Protein AF-0000000083550606 (afdb_homodimer)

Foldseek 3Di:
DDPPPPPPPPPPPDDDDQDKDKDKWWKKKWFKKAKPLDDDPQHRMDIWIKTKIKIKIWGADPVGKIKMKIKMWMATPPSDPSRPDIFIFWMKIWIDDDQKIKIKFLAAAAVNPAPCQQVQFFFRVRDDLLHAPAAADGRDRHYPVPWPKMKMKMWGDDDQKIKIKMKMDRHDPDPCPDDFQFAIKIKIKIWGDDPFKIKMWMKMACGVRNHFFIKIKIKMKGDPDPFKIKMKIKMQGTWDDDSRPDDTFRFFIKIKIKMWGDDDQKIKIKMKMAGDGPFFPARIKMKIKMWGHPDQQKIWIKMWIWAGATNVVRGHTMIMIITIMMGID/DDPPPPPPPPPVPVDDAQDKDKDKWWKKKKFKKAKPLDDDPQHRMDIWIKTKIKIKIWGADPVGKIKMKIKMWMATDDSDPRRPDIFIFWMKIWIDDDQKIKIKFLAAAAVNPAPCQQVQFFFRVRDDLLHAPAAAHGRDRHYPVVWPKMKMKMWGDDDQKIKIKMKMDRHDPDCCPDPFQFAIKIKIKIWGDDPFKIKMKMKMACGVRNHFFIKIKIKMKGDPDPFKIKMKIKMQGTWDDDSNPDDTFRFFIKIKIKMWGDDDQKIKIKMKMAGDGPFFPARIKMKIKMWGHPDQQKIWIKMWIWAGATNVVRGHTMIMIITIMMGID

Nearest PDB structures (foldseek):
  1bh3-assembly1_A  TM=9.521E-01  e=1.250E-30  Pseudogemmobacter blasticus
  2prn-assembly1_A  TM=9.517E-01  e=1.887E-30  Pseudogemmobacter blasticus
  7prn-assembly1_A  TM=9.504E-01  e=2.441E-30  Pseudogemmobacter blasticus
  6prn-assembly1_A  TM=9.509E-01  e=5.282E-30  Pseudogemmobacter blasticus
  8prn-assembly1_A  TM=9.442E-01  e=2.849E-30  Pseudogemmobacter blasticus

Secondary structure (DSSP, 8-state):
---------------SS---EEEEEEEEEEEEEEETT--TTS-SEEEEEEEEEEEEEEEE-TTS-EEEEEEEEEEE--SSGGGGS-EEPPPEEEEEETTEEEEEES---TGGG-SSTTTT-BTTTTB-TTS--S------SS--TT-B-EEEEEEEEETTEEEEEEEEESBSSBS--SS-----EEEEEEEEEETTEEEEEEEEESGGG-TT--EEEEEEEEEEETTEEEEEEEEE--EE--TTSS--EE--EEEEEEEEEEETTEEEEEEEEEE--TT-S-SEEEEEEEEEEEETTEEEEEEEEE---BTTTTBPPPEEEEEEEEEE-/--------------SSS---EEEEEEEEEEEEEEETT--TTB-SEEEEEEEEEEEEEEEE-TTS-EEEEEEEEEEEE-SSTTTTS-EEPPPEEEEEETTEEEEEES---TGGG-SSTTTT-BTTTTB-TTS--S------SS--TT-B-EEEEEEEEETTEEEEEEEEESBSS-S--SSS----EEEEEEEEEETTEEEEEEEEESGGG-TT--EEEEEEEEEEETTEEEEEEEEE--EE--TTSS--EE--EEEEEEEEEEETTEEEEEEEEEE--TT-S-SEEEEEEEEEEEETTEEEEEEEEE---BTTTTBPPPEEEEEEEEEE-

Solvent-accessible surface area (backbone atoms only — not comparable to full-atom values): 31546 Å² total; per-residue (Å²): 133,85,79,75,79,75,82,70,80,51,57,49,45,69,75,90,63,49,62,37,40,72,47,74,34,40,38,39,32,40,34,44,34,36,34,65,65,48,56,87,91,45,70,39,58,48,70,40,41,37,42,38,39,37,43,37,38,38,22,30,26,75,86,59,42,34,40,36,38,36,40,34,40,28,33,39,42,51,103,47,84,65,45,74,53,73,28,34,9,38,43,25,35,36,42,34,52,91,49,37,38,39,30,37,35,44,25,60,26,18,50,74,63,43,91,58,67,62,69,55,39,35,36,71,81,57,47,45,91,60,38,81,83,51,63,56,65,52,53,54,60,35,52,51,65,89,37,44,54,37,23,41,20,38,38,40,45,56,94,46,33,36,44,28,35,19,41,35,35,59,41,55,43,43,76,64,56,82,84,46,73,66,34,59,25,40,23,32,22,41,37,41,47,57,91,52,38,36,41,38,39,29,33,32,40,16,24,64,16,30,79,78,12,38,37,39,38,40,34,39,35,41,44,81,46,97,42,32,36,36,35,43,38,38,34,44,41,18,37,52,51,52,72,77,62,70,66,64,41,64,57,28,44,37,42,27,44,28,38,37,41,46,57,94,51,39,33,41,35,39,32,40,24,38,36,65,26,82,48,41,65,36,43,57,30,39,36,43,20,40,37,38,55,72,54,89,56,28,32,41,24,29,24,42,32,41,40,36,32,24,53,88,76,66,38,65,58,24,43,40,36,31,40,28,36,40,36,48,87,137,86,80,75,80,76,60,63,17,49,68,72,68,64,73,89,70,59,64,75,43,78,48,71,36,39,38,38,30,41,34,44,34,36,34,65,66,49,56,87,60,37,51,40,51,44,69,36,38,38,42,39,40,37,43,37,39,39,36,40,44,96,86,58,41,33,39,35,37,35,40,34,42,30,23,40,34,56,96,48,86,66,34,13,37,40,28,51,22,58,50,26,36,36,41,35,48,92,48,36,38,40,29,37,34,44,25,59,26,17,50,75,62,43,90,58,69,60,69,55,40,34,36,72,79,56,46,46,91,62,40,82,83,48,61,56,66,52,54,54,61,33,66,65,75,88,48,52,57,37,25,40,21,38,38,38,45,58,96,47,34,34,45,30,34,20,40,35,36,60,39,74,82,47,92,68,52,81,87,42,80,67,34,58,24,39,24,32,21,40,36,38,47,57,92,53,38,37,40,37,38,28,33,32,39,16,25,64,16,32,78,79,11,37,36,42,38,41,35,39,36,41,44,81,45,97,44,32,37,37,35,43,38,37,33,45,40,19,38,50,50,53,75,74,63,72,66,64,41,66,57,28,42,37,44,26,44,27,36,39,40,46,57,94,50,38,35,41,35,38,31,42,23,38,37,67,26,80,49,40,66,36,45,58,31,40,36,42,21,40,36,38,55,47,39,33,56,28,32,42,23,30,23,43,33,40,39,34,32,26,54,88,77,68,37,67,58,26,44,40,36,31,41,29,37,40,36,35,62

Structure (mmCIF, N/CA/C/O backbone):
data_AF-0000000083550606-model_v1
#
loop_
_entity.id
_entity.type
_entity.pdbx_description
1 polymer Porin
#
loop_
_atom_site.group_PDB
_atom_site.id
_atom_site.type_symbol
_atom_site.label_atom_id
_atom_site.label_alt_id
_atom_site.label_comp_id
_atom_site.label_asym_id
_atom_site.label_entity_id
_atom_site.label_seq_id
_atom_site.pdbx_PDB_ins_code
_atom_site.Cartn_x
_atom_site.Cartn_y
_atom_site.Cartn_z
_atom_site.occupancy
_atom_site.B_iso_or_equiv
_atom_site.auth_seq_id
_atom_site.auth_comp_id
_atom_site.auth_asym_id
_atom_site.auth_atom_id
_atom_site.pdbx_PDB_model_num
ATOM 1 N N . MET A 1 1 ? 44.938 -8.547 -2.27 1 20.28 1 MET A N 1
ATOM 2 C CA . MET A 1 1 ? 44.094 -9.227 -1.308 1 20.28 1 MET A CA 1
ATOM 3 C C . MET A 1 1 ? 42.688 -8.641 -1.33 1 20.28 1 MET A C 1
ATOM 5 O O . MET A 1 1 ? 42.5 -7.434 -1.164 1 20.28 1 MET A O 1
ATOM 9 N N . LYS A 1 2 ? 41.781 -9.242 -2.125 1 25.69 2 LYS A N 1
ATOM 10 C CA . LYS A 1 2 ? 40.531 -8.672 -2.654 1 25.69 2 LYS A CA 1
ATOM 11 C C . LYS A 1 2 ? 39.5 -8.453 -1.547 1 25.69 2 LYS A C 1
ATOM 13 O O . LYS A 1 2 ? 39.125 -9.398 -0.86 1 25.69 2 LYS A O 1
ATOM 18 N N . LYS A 1 3 ? 39.406 -7.199 -1.021 1 25.28 3 LYS A N 1
ATOM 19 C CA . LYS A 1 3 ? 38.531 -6.723 0.05 1 25.28 3 LYS A CA 1
ATOM 20 C C . LYS A 1 3 ? 37.062 -6.926 -0.304 1 25.28 3 LYS A C 1
ATOM 22 O O . LYS A 1 3 ? 36.562 -6.312 -1.244 1 25.28 3 LYS A O 1
ATOM 27 N N . VAL A 1 4 ? 36.594 -8.148 -0.254 1 24.84 4 VAL A N 1
ATOM 28 C CA . VAL A 1 4 ? 35.188 -8.508 -0.469 1 24.84 4 VAL A CA 1
ATOM 29 C C . VAL A 1 4 ? 34.312 -7.699 0.474 1 24.84 4 VAL A C 1
ATOM 31 O O . VAL A 1 4 ? 34.438 -7.793 1.696 1 24.84 4 VAL A O 1
ATOM 34 N N . LEU A 1 5 ? 33.906 -6.523 0.066 1 27.53 5 LEU A N 1
ATOM 35 C CA . LEU A 1 5 ? 33.031 -5.648 0.813 1 27.53 5 LEU A CA 1
ATOM 36 C C . LEU A 1 5 ? 31.656 -6.301 1.013 1 27.53 5 LEU A C 1
ATOM 38 O O . LEU A 1 5 ? 30.953 -6.602 0.042 1 27.53 5 LEU A O 1
ATOM 42 N N . PHE A 1 6 ? 31.516 -7.297 1.92 1 25.42 6 PHE A N 1
ATOM 43 C CA . PHE A 1 6 ? 30.25 -7.891 2.328 1 25.42 6 PHE A CA 1
ATOM 44 C C . PHE A 1 6 ? 29.297 -6.828 2.871 1 25.42 6 PHE A C 1
ATOM 46 O O . PHE A 1 6 ? 29.625 -6.141 3.844 1 25.42 6 PHE A O 1
ATOM 53 N N . ALA A 1 7 ? 28.516 -6.207 2.088 1 29.28 7 ALA A N 1
ATOM 54 C CA . ALA A 1 7 ? 27.453 -5.297 2.488 1 29.28 7 ALA A CA 1
ATOM 55 C C . ALA A 1 7 ? 26.438 -6 3.389 1 29.28 7 ALA A C 1
ATOM 57 O O . ALA A 1 7 ? 25.625 -6.801 2.916 1 29.28 7 ALA A O 1
ATOM 58 N N . THR A 1 8 ? 26.781 -6.57 4.523 1 26.19 8 THR A N 1
ATOM 59 C CA . THR A 1 8 ? 25.859 -7.184 5.477 1 26.19 8 THR A CA 1
ATOM 60 C C . THR A 1 8 ? 24.781 -6.191 5.906 1 26.19 8 THR A C 1
ATOM 62 O O . THR A 1 8 ? 25.094 -5.07 6.312 1 26.19 8 THR A O 1
ATOM 65 N N . THR A 1 9 ? 23.703 -6.141 5.324 1 32.44 9 THR A N 1
ATOM 66 C CA . THR A 1 9 ? 22.516 -5.453 5.789 1 32.44 9 THR A CA 1
ATOM 67 C C . THR A 1 9 ? 22.266 -5.723 7.273 1 32.44 9 THR A C 1
ATOM 69 O O . THR A 1 9 ? 22.062 -6.871 7.676 1 32.44 9 THR A O 1
ATOM 72 N N . ALA A 1 10 ? 23 -5.102 8.102 1 28.45 10 ALA A N 1
ATOM 73 C CA . ALA A 1 10 ? 22.891 -5.223 9.555 1 28.45 10 ALA A CA 1
ATOM 74 C C . ALA A 1 10 ? 21.453 -4.957 10.016 1 28.45 10 ALA A C 1
ATOM 76 O O . ALA A 1 10 ? 20.891 -3.893 9.742 1 28.45 10 ALA A O 1
ATOM 77 N N . LEU A 1 11 ? 20.578 -5.969 10.07 1 31.44 11 LEU A N 1
ATOM 78 C CA . LEU A 1 11 ? 19.375 -6 10.883 1 31.44 11 LEU A CA 1
ATOM 79 C C . LEU A 1 11 ? 19.656 -5.477 12.289 1 31.44 11 LEU A C 1
ATOM 81 O O . LEU A 1 11 ? 20.422 -6.074 13.031 1 31.44 11 LEU A O 1
ATOM 85 N N . VAL A 1 12 ? 19.859 -4.297 12.438 1 29.62 12 VAL A N 1
ATOM 86 C CA . VAL A 1 12 ? 19.969 -3.842 13.82 1 29.62 12 VAL A CA 1
ATOM 87 C C . VAL A 1 12 ? 18.766 -4.312 14.625 1 29.62 12 VAL A C 1
ATOM 89 O O . VAL A 1 12 ? 17.625 -3.951 14.312 1 29.62 12 VAL A O 1
ATOM 92 N N . PHE A 1 13 ? 18.828 -5.488 15.227 1 30.38 13 PHE A N 1
ATOM 93 C CA . PHE A 1 13 ? 17.969 -5.977 16.312 1 30.38 13 PHE A CA 1
ATOM 94 C C . PHE A 1 13 ? 17.891 -4.957 17.438 1 30.38 13 PHE A C 1
ATOM 96 O O . PHE A 1 13 ? 18.812 -4.859 18.25 1 30.38 13 PHE A O 1
ATOM 103 N N . SER A 1 14 ? 17.703 -3.748 17.328 1 31.59 14 SER A N 1
ATOM 104 C CA . SER A 1 14 ? 17.594 -3.029 18.594 1 31.59 14 SER A CA 1
ATOM 105 C C . SER A 1 14 ? 16.703 -3.771 19.578 1 31.59 14 SER A C 1
ATOM 107 O O . SER A 1 14 ? 15.836 -4.551 19.172 1 31.59 14 SER A O 1
ATOM 109 N N . ALA A 1 15 ? 17.031 -3.799 20.969 1 30.81 15 ALA A N 1
ATOM 110 C CA . ALA A 1 15 ? 16.453 -4.395 22.156 1 30.81 15 ALA A CA 1
ATOM 111 C C . ALA A 1 15 ? 14.922 -4.445 22.062 1 30.81 15 ALA A C 1
ATOM 113 O O . ALA A 1 15 ? 14.344 -3.904 21.125 1 30.81 15 ALA A O 1
ATOM 114 N N . GLY A 1 16 ? 14.195 -4.535 23.344 1 33.66 16 GLY A N 1
ATOM 115 C CA . GLY A 1 16 ? 12.914 -4.855 23.953 1 33.66 16 GLY A CA 1
ATOM 116 C C . GLY A 1 16 ? 11.734 -4.242 23.219 1 33.66 16 GLY A C 1
ATOM 117 O O . GLY A 1 16 ? 10.586 -4.547 23.531 1 33.66 16 GLY A O 1
ATOM 118 N N . PHE A 1 17 ? 11.797 -2.943 22.938 1 38.91 17 PHE A N 1
ATOM 119 C CA . PHE A 1 17 ? 10.539 -2.318 22.531 1 38.91 17 PHE A CA 1
ATOM 120 C C . PHE A 1 17 ? 10.133 -2.758 21.141 1 38.91 17 PHE A C 1
ATOM 122 O O . PHE A 1 17 ? 10.984 -3.115 20.328 1 38.91 17 PHE A O 1
ATOM 129 N N . ALA A 1 18 ? 8.914 -3.312 20.906 1 46.94 18 ALA A N 1
ATOM 130 C CA . ALA A 1 18 ? 8.117 -3.639 19.719 1 46.94 18 ALA A CA 1
ATOM 131 C C . ALA A 1 18 ? 8.469 -2.721 18.547 1 46.94 18 ALA A C 1
ATOM 133 O O . ALA A 1 18 ? 7.992 -1.586 18.484 1 46.94 18 ALA A O 1
ATOM 134 N N . ALA A 1 19 ? 9.781 -2.625 18.172 1 54.31 19 ALA A N 1
ATOM 135 C CA . ALA A 1 19 ? 10.234 -1.615 17.219 1 54.31 19 ALA A CA 1
ATOM 136 C C . ALA A 1 19 ? 9.656 -1.869 15.836 1 54.31 19 ALA A C 1
ATOM 138 O O . ALA A 1 19 ? 9.578 -3.016 15.383 1 54.31 19 ALA A O 1
ATOM 139 N N . ALA A 1 20 ? 8.859 -1.013 15.211 1 68 20 ALA A N 1
ATOM 140 C CA . ALA A 1 20 ? 8.453 -0.933 13.812 1 68 20 ALA A CA 1
ATOM 141 C C . ALA A 1 20 ? 9.633 -1.178 12.883 1 68 20 ALA A C 1
ATOM 143 O O . ALA A 1 20 ? 10.734 -0.677 13.125 1 68 20 ALA A O 1
ATOM 144 N N . GLU A 1 21 ? 9.562 -2.285 12.117 1 85.38 21 GLU A N 1
ATOM 145 C CA . GLU A 1 21 ? 10.625 -2.668 11.195 1 85.38 21 GLU A CA 1
ATOM 146 C C . GLU A 1 21 ? 10.156 -2.562 9.742 1 85.38 21 GLU A C 1
ATOM 148 O O . GLU A 1 21 ? 9 -2.852 9.438 1 85.38 21 GLU A O 1
ATOM 153 N N . VAL A 1 22 ? 11.031 -1.993 8.953 1 93 22 VAL A N 1
ATOM 154 C CA . VAL A 1 22 ? 10.859 -2.043 7.508 1 93 22 VAL A CA 1
ATOM 155 C C . VAL A 1 22 ? 11.914 -2.951 6.891 1 93 22 VAL A C 1
ATOM 157 O O . VAL A 1 22 ? 13.102 -2.83 7.203 1 93 22 VAL A O 1
ATOM 160 N N . SER A 1 23 ? 11.492 -3.887 6.102 1 94.69 23 SER A N 1
ATOM 161 C CA . SER A 1 23 ? 12.406 -4.777 5.402 1 94.69 23 SER A CA 1
ATOM 162 C C . SER A 1 23 ? 12.18 -4.738 3.895 1 94.69 23 SER A C 1
ATOM 164 O O . SER A 1 23 ? 11.062 -4.492 3.438 1 94.69 23 SER A O 1
ATOM 166 N N . ILE A 1 24 ? 13.258 -4.902 3.158 1 95.25 24 ILE A N 1
ATOM 167 C CA . ILE A 1 24 ? 13.203 -5.02 1.706 1 95.25 24 ILE A CA 1
ATOM 168 C C . ILE A 1 24 ? 13.664 -6.41 1.279 1 95.25 24 ILE A C 1
ATOM 170 O O . ILE A 1 24 ? 14.719 -6.879 1.717 1 95.25 24 ILE A O 1
ATOM 174 N N . SER A 1 25 ? 12.891 -7.074 0.575 1 97.25 25 SER A N 1
ATOM 175 C CA . SER A 1 25 ? 13.219 -8.398 0.046 1 97.25 25 SER A CA 1
ATOM 176 C C . SER A 1 25 ? 12.758 -8.539 -1.401 1 97.25 25 SER A C 1
ATOM 178 O O . SER A 1 25 ? 12.156 -7.625 -1.961 1 97.25 25 SER A O 1
ATOM 180 N N . GLY A 1 26 ? 13.18 -9.68 -2.082 1 98.06 26 GLY A N 1
ATOM 181 C CA . GLY A 1 26 ? 12.758 -9.93 -3.449 1 98.06 26 GLY A CA 1
ATOM 182 C C . GLY A 1 26 ? 13.633 -10.938 -4.172 1 98.06 26 GLY A C 1
ATOM 183 O O . GLY A 1 26 ? 14.234 -11.812 -3.541 1 98.06 26 GLY A O 1
ATOM 184 N N . TYR A 1 27 ? 13.461 -10.859 -5.469 1 98.31 27 TYR A N 1
ATOM 185 C CA . TYR A 1 27 ? 14.297 -11.711 -6.309 1 98.31 27 TYR A CA 1
ATOM 186 C C . TYR A 1 27 ? 14.531 -11.062 -7.668 1 98.31 27 TYR A C 1
ATOM 188 O O . TYR A 1 27 ? 13.805 -10.156 -8.07 1 98.31 27 TYR A O 1
ATOM 196 N N . GLY A 1 28 ? 15.578 -11.477 -8.242 1 97.94 28 GLY A N 1
ATOM 197 C CA . GLY A 1 28 ? 15.852 -11.219 -9.648 1 97.94 28 GLY A CA 1
ATOM 198 C C . GLY A 1 28 ? 15.953 -12.484 -10.484 1 97.94 28 GLY A C 1
ATOM 199 O O . GLY A 1 28 ? 16.375 -13.531 -9.984 1 97.94 28 GLY A O 1
ATOM 200 N N . ARG A 1 29 ? 15.484 -12.398 -11.68 1 98.06 29 ARG A N 1
ATOM 201 C CA . ARG A 1 29 ? 15.727 -13.461 -12.648 1 98.06 29 ARG A CA 1
ATOM 202 C C . ARG A 1 29 ? 15.969 -12.891 -14.039 1 98.06 29 ARG A C 1
ATOM 204 O O . ARG A 1 29 ? 15.359 -11.891 -14.422 1 98.06 29 ARG A O 1
ATOM 211 N N . PHE A 1 30 ? 16.875 -13.438 -14.734 1 97.31 30 PHE A N 1
ATOM 212 C CA . PHE A 1 30 ? 17.109 -13.078 -16.141 1 97.31 30 PHE A CA 1
ATOM 213 C C . PHE A 1 30 ? 17.672 -14.258 -16.906 1 97.31 30 PHE A C 1
ATOM 215 O O . PHE A 1 30 ? 18.25 -15.18 -16.312 1 97.31 30 PHE A O 1
ATOM 222 N N . GLY A 1 31 ? 17.453 -14.281 -18.172 1 97.56 31 GLY A N 1
ATOM 223 C CA . GLY A 1 31 ? 17.906 -15.336 -19.062 1 97.56 31 GLY A CA 1
ATOM 224 C C . GLY A 1 31 ? 17.281 -15.258 -20.453 1 97.56 31 GLY A C 1
ATOM 225 O O . GLY A 1 31 ? 16.844 -14.188 -20.875 1 97.56 31 GLY A O 1
ATOM 226 N N . ALA A 1 32 ? 17.422 -16.375 -21.125 1 97 32 ALA A N 1
ATOM 227 C CA . ALA A 1 32 ? 16.859 -16.469 -22.484 1 97 32 ALA A CA 1
ATOM 228 C C . ALA A 1 32 ? 15.594 -17.297 -22.484 1 97 32 ALA A C 1
ATOM 230 O O . ALA A 1 32 ? 15.5 -18.312 -21.797 1 97 32 ALA A O 1
ATOM 231 N N . SER A 1 33 ? 14.656 -16.797 -23.312 1 95.81 33 SER A N 1
ATOM 232 C CA . SER A 1 33 ? 13.422 -17.547 -23.531 1 95.81 33 SER A CA 1
ATOM 233 C C . SER A 1 33 ? 13.164 -17.75 -25.016 1 95.81 33 SER A C 1
ATOM 235 O O . SER A 1 33 ? 13.617 -16.969 -25.859 1 95.81 33 SER A O 1
ATOM 237 N N . TYR A 1 34 ? 12.57 -18.844 -25.281 1 96.56 34 TYR A N 1
ATOM 238 C CA . TYR A 1 34 ? 12.18 -19.234 -26.641 1 96.56 34 TYR A CA 1
ATOM 239 C C . TYR A 1 34 ? 10.734 -19.719 -26.672 1 96.56 34 TYR A C 1
ATOM 241 O O . TYR A 1 34 ? 10.305 -20.469 -25.797 1 96.56 34 TYR A O 1
ATOM 249 N N . ASP A 1 35 ? 9.953 -19.234 -27.609 1 95.94 35 ASP A N 1
ATOM 250 C CA . ASP A 1 35 ? 8.57 -19.656 -27.844 1 95.94 35 ASP A CA 1
ATOM 251 C C . ASP A 1 35 ? 8.312 -19.875 -29.328 1 95.94 35 ASP A C 1
ATOM 253 O O . ASP A 1 35 ? 8.25 -18.906 -30.094 1 95.94 35 ASP A O 1
ATOM 257 N N . SER A 1 36 ? 8.039 -21.109 -29.688 1 95.38 36 SER A N 1
ATOM 258 C CA . SER A 1 36 ? 7.906 -21.453 -31.109 1 95.38 36 SER A CA 1
ATOM 259 C C . SER A 1 36 ? 6.605 -20.906 -31.688 1 95.38 36 SER A C 1
ATOM 261 O O . SER A 1 36 ? 6.43 -20.875 -32.906 1 95.38 36 SER A O 1
ATOM 263 N N . SER A 1 37 ? 5.66 -20.594 -30.812 1 91.56 37 SER A N 1
ATOM 264 C CA . SER A 1 37 ? 4.34 -20.188 -31.297 1 91.56 37 SER A CA 1
ATOM 265 C C . SER A 1 37 ? 4.352 -18.75 -31.797 1 91.56 37 SER A C 1
ATOM 267 O O . SER A 1 37 ? 3.408 -18.312 -32.469 1 91.56 37 SER A O 1
ATOM 269 N N . LYS A 1 38 ? 5.336 -18.016 -31.328 1 86.25 38 LYS A N 1
ATOM 270 C CA . LYS A 1 38 ? 5.438 -16.656 -31.828 1 86.25 38 LYS A CA 1
ATOM 271 C C . LYS A 1 38 ? 5.641 -16.641 -33.344 1 86.25 38 LYS A C 1
ATOM 273 O O . LYS A 1 38 ? 6.352 -17.484 -33.875 1 86.25 38 LYS A O 1
ATOM 278 N N . SER A 1 39 ? 4.863 -15.758 -34 1 81.06 39 SER A N 1
ATOM 279 C CA . SER A 1 39 ? 4.852 -15.758 -35.469 1 81.06 39 SER A CA 1
ATOM 280 C C . SER A 1 39 ? 4.996 -14.352 -36 1 81.06 39 SER A C 1
ATOM 282 O O . SER A 1 39 ? 4.98 -13.375 -35.25 1 81.06 39 SER A O 1
ATOM 284 N N . GLY A 1 40 ? 5.105 -14.43 -37.281 1 79.06 40 GLY A N 1
ATOM 285 C CA . GLY A 1 40 ? 5.227 -13.164 -38 1 79.06 40 GLY A CA 1
ATOM 286 C C . GLY A 1 40 ? 6.527 -12.438 -37.688 1 79.06 40 GLY A C 1
ATOM 287 O O . GLY A 1 40 ? 7.609 -13.023 -37.812 1 79.06 40 GLY A O 1
ATOM 288 N N . ASP A 1 41 ? 6.297 -11.148 -37.281 1 80.06 41 ASP A N 1
ATOM 289 C CA . ASP A 1 41 ? 7.449 -10.281 -37.062 1 80.06 41 ASP A CA 1
ATOM 290 C C . ASP A 1 41 ? 7.922 -10.359 -35.594 1 80.06 41 ASP A C 1
ATOM 292 O O . ASP A 1 41 ? 8.906 -9.719 -35.219 1 80.06 41 ASP A O 1
ATOM 296 N N . ASP A 1 42 ? 7.27 -11.266 -34.875 1 82.94 42 ASP A N 1
ATOM 297 C CA . ASP A 1 42 ? 7.699 -11.391 -33.469 1 82.94 42 ASP A CA 1
ATOM 298 C C . ASP A 1 42 ? 8.883 -12.352 -33.344 1 82.94 42 ASP A C 1
ATOM 300 O O . ASP A 1 42 ? 8.883 -13.422 -33.969 1 82.94 42 ASP A O 1
ATOM 304 N N . SER A 1 43 ? 9.891 -11.914 -32.625 1 88.19 43 SER A N 1
ATOM 305 C CA . SER A 1 43 ? 11.008 -12.812 -32.344 1 88.19 43 SER A CA 1
ATOM 306 C C . SER A 1 43 ? 10.57 -13.977 -31.453 1 88.19 43 SER A C 1
ATOM 308 O O . SER A 1 43 ? 9.812 -13.789 -30.5 1 88.19 43 SER A O 1
ATOM 310 N N . LYS A 1 44 ? 11.023 -15.156 -31.812 1 93.56 44 LYS A N 1
ATOM 311 C CA . LYS A 1 44 ? 10.703 -16.359 -31.031 1 93.56 44 LYS A CA 1
ATOM 312 C C . LYS A 1 44 ? 11.586 -16.453 -29.797 1 93.56 44 LYS A C 1
ATOM 314 O O . LYS A 1 44 ? 11.305 -17.25 -28.891 1 93.56 44 LYS A O 1
ATOM 319 N N . SER A 1 45 ? 12.68 -15.711 -29.812 1 93.75 45 SER A N 1
ATOM 320 C CA . SER A 1 45 ? 13.586 -15.688 -28.672 1 93.75 45 SER A CA 1
ATOM 321 C C . SER A 1 45 ? 13.75 -14.273 -28.109 1 93.75 45 SER A C 1
ATOM 323 O O . SER A 1 45 ? 13.734 -13.305 -28.875 1 93.75 45 SER A O 1
ATOM 325 N N . TRP A 1 46 ? 13.875 -14.156 -26.812 1 91.62 46 TRP A N 1
ATOM 326 C CA . TRP A 1 46 ? 14.102 -12.859 -26.188 1 91.62 46 TRP A CA 1
ATOM 327 C C . TRP A 1 46 ? 14.812 -13.016 -24.844 1 91.62 46 TRP A C 1
ATOM 329 O O . TRP A 1 46 ? 14.93 -14.125 -24.328 1 91.62 46 TRP A O 1
ATOM 339 N N . ILE A 1 47 ? 15.32 -11.914 -24.344 1 92.88 47 ILE A N 1
ATOM 340 C CA . ILE A 1 47 ? 15.852 -11.859 -23 1 92.88 47 ILE A CA 1
ATOM 341 C C . ILE A 1 47 ? 14.711 -11.688 -22 1 92.88 47 ILE A C 1
ATOM 343 O O . ILE A 1 47 ? 13.93 -10.734 -22.094 1 92.88 47 ILE A O 1
ATOM 347 N N . GLU A 1 48 ? 14.609 -12.648 -21.203 1 92.44 48 GLU A N 1
ATOM 348 C CA . GLU A 1 48 ? 13.617 -12.648 -20.125 1 92.44 48 GLU A CA 1
ATOM 349 C C . GLU A 1 48 ? 14.18 -12.031 -18.859 1 92.44 48 GLU A C 1
ATOM 351 O O . GLU A 1 48 ? 15.281 -12.375 -18.422 1 92.44 48 GLU A O 1
ATOM 356 N N . GLN A 1 49 ? 13.445 -11.047 -18.266 1 94.25 49 GLN A N 1
ATOM 357 C CA . GLN A 1 49 ? 13.938 -10.398 -17.062 1 94.25 49 GLN A CA 1
ATOM 358 C C . GLN A 1 49 ? 12.797 -10.055 -16.109 1 94.25 49 GLN A C 1
ATOM 360 O O . GLN A 1 49 ? 11.711 -9.656 -16.562 1 94.25 49 GLN A O 1
ATOM 365 N N . ARG A 1 50 ? 13.055 -10.258 -14.805 1 96.12 50 ARG A N 1
ATOM 366 C CA . ARG A 1 50 ? 12.203 -9.703 -13.758 1 96.12 50 ARG A CA 1
ATOM 367 C C . ARG A 1 50 ? 13.031 -9.32 -12.531 1 96.12 50 ARG A C 1
ATOM 369 O O . ARG A 1 50 ? 13.906 -10.07 -12.102 1 96.12 50 ARG A O 1
ATOM 376 N N . LEU A 1 51 ? 12.812 -8.172 -12.031 1 96.56 51 LEU A N 1
ATOM 377 C CA . LEU A 1 51 ? 13.32 -7.738 -10.727 1 96.56 51 LEU A CA 1
ATOM 378 C C . LEU A 1 51 ? 12.172 -7.281 -9.828 1 96.56 51 LEU A C 1
ATOM 380 O O . LEU A 1 51 ? 11.375 -6.422 -10.227 1 96.56 51 LEU A O 1
ATOM 384 N N . ARG A 1 52 ? 12.086 -7.957 -8.648 1 97.31 52 ARG A N 1
ATOM 385 C CA . ARG A 1 52 ? 11 -7.664 -7.723 1 97.31 52 ARG A CA 1
ATOM 386 C C . ARG A 1 52 ? 11.547 -7.246 -6.359 1 97.31 52 ARG A C 1
ATOM 388 O O . ARG A 1 52 ? 12.398 -7.93 -5.789 1 97.31 52 ARG A O 1
ATOM 395 N N . PHE A 1 53 ? 11.062 -6.102 -5.879 1 97 53 PHE A N 1
ATOM 396 C CA . PHE A 1 53 ? 11.281 -5.684 -4.5 1 97 53 PHE A CA 1
ATOM 397 C C . PHE A 1 53 ? 9.969 -5.652 -3.727 1 97 53 PHE A C 1
ATOM 399 O O . PHE A 1 53 ? 8.969 -5.109 -4.211 1 97 53 PHE A O 1
ATOM 406 N N . ASN A 1 54 ? 9.977 -6.258 -2.592 1 97.62 54 ASN A N 1
ATOM 407 C CA . ASN A 1 54 ? 8.93 -6.055 -1.591 1 97.62 54 ASN A CA 1
ATOM 408 C C . ASN A 1 54 ? 9.43 -5.191 -0.432 1 97.62 54 ASN A C 1
ATOM 410 O O . ASN A 1 54 ? 10.453 -5.492 0.174 1 97.62 54 ASN A O 1
ATOM 414 N N . ILE A 1 55 ? 8.742 -4.117 -0.211 1 96.81 55 ILE A N 1
ATOM 415 C CA . ILE A 1 55 ? 8.953 -3.322 0.993 1 96.81 55 ILE A CA 1
ATOM 416 C C . ILE A 1 55 ? 7.887 -3.654 2.031 1 96.81 55 ILE A C 1
ATOM 418 O O . ILE A 1 55 ? 6.707 -3.357 1.832 1 96.81 55 ILE A O 1
ATOM 422 N N . ASP A 1 56 ? 8.281 -4.262 3.129 1 97.12 56 ASP A N 1
ATOM 423 C CA . ASP A 1 56 ? 7.352 -4.727 4.156 1 97.12 56 ASP A CA 1
ATOM 424 C C . ASP A 1 56 ? 7.547 -3.955 5.461 1 97.12 56 ASP A C 1
ATOM 426 O O . ASP A 1 56 ? 8.672 -3.834 5.953 1 97.12 56 ASP A O 1
ATOM 430 N N . ALA A 1 57 ? 6.457 -3.445 5.934 1 96.62 57 ALA A N 1
ATOM 431 C CA . ALA A 1 57 ? 6.441 -2.832 7.262 1 96.62 57 ALA A CA 1
ATOM 432 C C . ALA A 1 57 ? 5.75 -3.736 8.273 1 96.62 57 ALA A C 1
ATOM 434 O O . ALA A 1 57 ? 4.738 -4.371 7.961 1 96.62 57 ALA A O 1
ATOM 435 N N . LEU A 1 58 ? 6.309 -3.775 9.492 1 95.12 58 LEU A N 1
ATOM 436 C CA . LEU A 1 58 ? 5.762 -4.617 10.547 1 95.12 58 LEU A CA 1
ATOM 437 C C . LEU A 1 58 ? 5.84 -3.914 11.898 1 95.12 58 LEU A C 1
ATOM 439 O O . LEU A 1 58 ? 6.859 -3.303 12.227 1 95.12 58 LEU A O 1
ATOM 443 N N . THR A 1 59 ? 4.77 -3.891 12.555 1 95.44 59 THR A N 1
ATOM 444 C CA . THR A 1 59 ? 4.75 -3.496 13.961 1 95.44 59 THR A CA 1
ATOM 445 C C . THR A 1 59 ? 4.039 -4.547 14.812 1 95.44 59 THR A C 1
ATOM 447 O O . THR A 1 59 ? 3.109 -5.207 14.336 1 95.44 59 THR A O 1
ATOM 450 N N . THR A 1 60 ? 4.461 -4.727 16.031 1 95.5 60 THR A N 1
ATOM 451 C CA . THR A 1 60 ? 3.852 -5.664 16.969 1 95.5 60 THR A CA 1
ATOM 452 C C . THR A 1 60 ? 3.342 -4.934 18.203 1 95.5 60 THR A C 1
ATOM 454 O O . THR A 1 60 ? 4.082 -4.176 18.828 1 95.5 60 THR A O 1
ATOM 457 N N . THR A 1 61 ? 2.078 -5.176 18.516 1 96.75 61 THR A N 1
ATOM 458 C CA . THR A 1 61 ? 1.46 -4.551 19.672 1 96.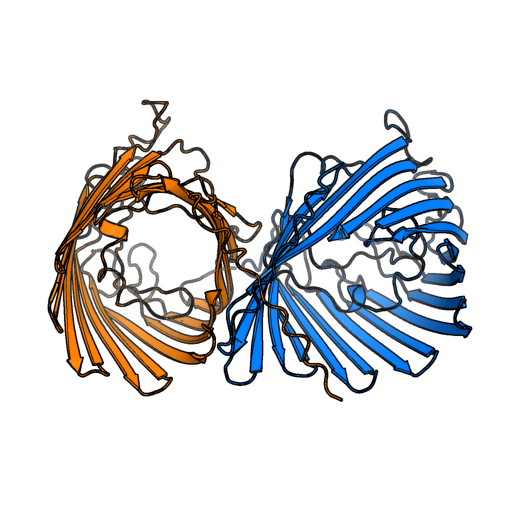75 61 THR A CA 1
ATOM 459 C C . THR A 1 61 ? 1.962 -5.191 20.969 1 96.75 61 THR A C 1
ATOM 461 O O . THR A 1 61 ? 2.625 -6.23 20.938 1 96.75 61 THR A O 1
ATOM 464 N N . ASP A 1 62 ? 1.613 -4.57 22.062 1 94.5 62 ASP A N 1
ATOM 465 C CA . ASP A 1 62 ? 1.989 -5.109 23.375 1 94.5 62 ASP A CA 1
ATOM 466 C C . ASP A 1 62 ? 1.366 -6.484 23.594 1 94.5 62 ASP A C 1
ATOM 468 O O . ASP A 1 62 ? 1.953 -7.336 24.266 1 94.5 62 ASP A O 1
ATOM 472 N N . GLY A 1 63 ? 0.204 -6.699 23.016 1 95.56 63 GLY A N 1
ATOM 473 C CA . GLY A 1 63 ? -0.494 -7.965 23.156 1 95.56 63 GLY A CA 1
ATOM 474 C C . GLY A 1 63 ? -0.013 -9.023 22.172 1 95.56 63 GLY A C 1
ATOM 475 O O . GLY A 1 63 ? -0.54 -10.133 22.141 1 95.56 63 GLY A O 1
ATOM 476 N N . GLY A 1 64 ? 0.927 -8.656 21.328 1 95.88 64 GLY A N 1
ATOM 477 C CA . GLY A 1 64 ? 1.512 -9.641 20.422 1 95.88 64 GLY A CA 1
ATOM 478 C C . GLY A 1 64 ? 0.833 -9.688 19.062 1 95.88 64 GLY A C 1
ATOM 479 O O . GLY A 1 64 ? 1.132 -10.555 18.25 1 95.88 64 GLY A O 1
ATOM 480 N N . VAL A 1 65 ? -0.123 -8.797 18.812 1 96.88 65 VAL A N 1
ATOM 481 C CA . VAL A 1 65 ? -0.769 -8.719 17.5 1 96.88 65 VAL A CA 1
ATOM 482 C C . VAL A 1 65 ? 0.144 -8 16.516 1 96.88 65 VAL A C 1
ATOM 484 O O . VAL A 1 65 ? 0.676 -6.93 16.812 1 96.88 65 VAL A O 1
ATOM 487 N N . GLU A 1 66 ? 0.34 -8.609 15.375 1 96.88 66 GLU A N 1
ATOM 488 C CA . GLU A 1 66 ? 1.172 -8.023 14.328 1 96.88 66 GLU A CA 1
ATOM 489 C C . GLU A 1 66 ? 0.322 -7.289 13.289 1 96.88 66 GLU A C 1
ATOM 491 O O . GLU A 1 66 ? -0.662 -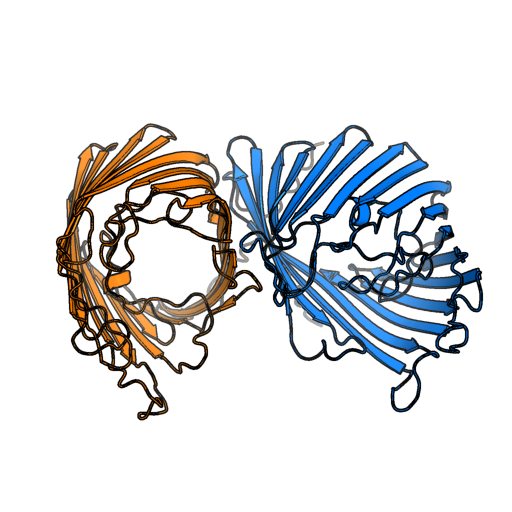7.836 12.789 1 96.88 66 GLU A O 1
ATOM 496 N N . PHE A 1 67 ? 0.643 -6.086 13.078 1 97.44 67 PHE A N 1
ATOM 497 C CA . PHE A 1 67 ? 0.094 -5.312 11.969 1 97.44 67 PHE A CA 1
ATOM 498 C C . PHE A 1 67 ? 1.167 -5.027 10.922 1 97.44 67 PHE A C 1
ATOM 500 O O . PHE A 1 67 ? 2.305 -4.703 11.266 1 97.44 67 PHE A O 1
ATOM 507 N N . GLY A 1 68 ? 0.821 -5.172 9.617 1 97.12 68 GLY A N 1
ATOM 508 C CA . GLY A 1 68 ? 1.815 -4.941 8.586 1 97.12 68 GLY A CA 1
ATOM 509 C C . GLY A 1 68 ? 1.223 -4.402 7.297 1 97.12 68 GLY A C 1
ATOM 510 O O . GLY A 1 68 ? 0 -4.359 7.141 1 97.12 68 GLY A O 1
ATOM 511 N N . GLY A 1 69 ? 2.049 -3.895 6.492 1 97.38 69 GLY A N 1
ATOM 512 C CA . GLY A 1 69 ? 1.766 -3.441 5.141 1 97.38 69 GLY A CA 1
ATOM 513 C C . GLY A 1 69 ? 2.883 -3.748 4.164 1 97.38 69 GLY A C 1
ATOM 514 O O . GLY A 1 69 ? 4.051 -3.832 4.551 1 97.38 69 GLY A O 1
ATOM 515 N N . ARG A 1 70 ? 2.512 -3.891 2.871 1 97.69 70 ARG A N 1
ATOM 516 C CA . ARG A 1 70 ? 3.484 -4.176 1.819 1 97.69 70 ARG A CA 1
ATOM 517 C C . ARG A 1 70 ? 3.242 -3.297 0.597 1 97.69 70 ARG A C 1
ATOM 519 O O . ARG A 1 70 ? 2.096 -3.09 0.193 1 97.69 70 ARG A O 1
ATOM 526 N N . LEU A 1 71 ? 4.328 -2.84 0.043 1 96.56 71 LEU A N 1
ATOM 527 C CA . LEU A 1 71 ? 4.367 -2.328 -1.322 1 96.56 71 LEU A CA 1
ATOM 528 C C . LEU A 1 71 ? 5.352 -3.125 -2.172 1 96.56 71 LEU A C 1
ATOM 530 O O . LEU A 1 71 ? 6.441 -3.469 -1.709 1 96.56 71 LEU A O 1
ATOM 534 N N . ARG A 1 72 ? 4.949 -3.4 -3.408 1 96.5 72 ARG A N 1
ATOM 535 C CA . ARG A 1 72 ? 5.82 -4.117 -4.336 1 96.5 72 ARG A CA 1
ATOM 536 C C . ARG A 1 72 ? 6.215 -3.229 -5.512 1 96.5 72 ARG A C 1
ATOM 538 O O . ARG A 1 72 ? 5.371 -2.525 -6.074 1 96.5 72 ARG A O 1
ATOM 545 N N . LEU A 1 73 ? 7.523 -3.199 -5.781 1 95.25 73 LEU A N 1
ATOM 546 C CA . LEU A 1 73 ? 8.086 -2.674 -7.02 1 95.25 73 LEU A CA 1
ATOM 547 C C . LEU A 1 73 ? 8.578 -3.805 -7.918 1 95.25 73 LEU A C 1
ATOM 549 O O . LEU A 1 73 ? 9.281 -4.707 -7.461 1 95.25 73 LEU A O 1
ATOM 553 N N . GLN A 1 74 ? 8.148 -3.725 -9.234 1 94.38 74 GLN A N 1
ATOM 554 C CA . GLN A 1 74 ? 8.547 -4.828 -10.102 1 94.38 74 GLN A CA 1
ATOM 555 C C . GLN A 1 74 ? 8.758 -4.352 -11.539 1 94.38 74 GLN A C 1
ATOM 557 O O . GLN A 1 74 ? 7.961 -3.576 -12.062 1 94.38 74 GLN A O 1
ATOM 562 N N . TYR A 1 75 ? 9.914 -4.734 -12.086 1 93.38 75 TYR A N 1
ATOM 563 C CA . TYR A 1 75 ? 10.148 -4.605 -13.516 1 93.38 75 TYR A CA 1
ATOM 564 C C . TYR A 1 75 ? 10.125 -5.965 -14.195 1 93.38 75 TYR A C 1
ATOM 566 O O . TYR A 1 75 ? 10.727 -6.926 -13.703 1 93.38 75 TYR A O 1
ATOM 574 N N . ASP A 1 76 ? 9.391 -6.039 -15.195 1 89.19 76 ASP A N 1
ATOM 575 C CA . ASP A 1 76 ? 9.414 -7.207 -16.078 1 89.19 76 ASP A CA 1
ATOM 576 C C . ASP A 1 76 ? 9.523 -6.785 -17.547 1 89.19 76 ASP A C 1
ATOM 578 O O . ASP A 1 76 ? 8.953 -5.77 -17.938 1 89.19 76 ASP A O 1
ATOM 582 N N . ASN A 1 77 ? 10.367 -7.371 -18.312 1 81.19 77 ASN A N 1
ATOM 583 C CA . ASN A 1 77 ? 10.398 -7.129 -19.75 1 81.19 77 ASN A CA 1
ATOM 584 C C . ASN A 1 77 ? 9.617 -8.188 -20.516 1 81.19 77 ASN A C 1
ATOM 586 O O . ASN A 1 77 ? 9.836 -8.383 -21.703 1 81.19 77 ASN A O 1
ATOM 590 N N . ARG A 1 78 ? 8.484 -8.516 -20 1 64 78 ARG A N 1
ATOM 591 C CA . ARG A 1 78 ? 7.797 -9.602 -20.688 1 64 78 ARG A CA 1
ATOM 592 C C . ARG A 1 78 ? 7.746 -9.367 -22.188 1 64 78 ARG A C 1
ATOM 594 O O . ARG A 1 78 ? 8.297 -8.383 -22.688 1 64 78 ARG A O 1
ATOM 601 N N . ASP A 1 79 ? 7.398 -10.414 -22.906 1 56.81 79 ASP A N 1
ATOM 602 C CA . ASP A 1 79 ? 7.258 -10.344 -24.359 1 56.81 79 ASP A CA 1
ATOM 603 C C . ASP A 1 79 ? 6.184 -9.336 -24.766 1 56.81 79 ASP A C 1
ATOM 605 O O . ASP A 1 79 ? 5.648 -9.398 -25.875 1 56.81 79 ASP A O 1
ATOM 609 N N . THR A 1 80 ? 5.777 -8.625 -23.625 1 58.19 80 THR A N 1
ATOM 610 C CA . THR A 1 80 ? 4.734 -7.645 -23.906 1 58.19 80 THR A CA 1
ATOM 611 C C . THR A 1 80 ? 5.219 -6.23 -23.594 1 58.19 80 THR A C 1
ATOM 613 O O . THR A 1 80 ? 6.312 -6.051 -23.047 1 58.19 80 THR A O 1
ATOM 616 N N . ALA A 1 81 ? 4.445 -5.215 -23.969 1 52.62 81 ALA A N 1
ATOM 617 C CA . ALA A 1 81 ? 4.676 -3.785 -23.797 1 52.62 81 ALA A CA 1
ATOM 618 C C . ALA A 1 81 ? 4.883 -3.443 -22.312 1 52.62 81 ALA A C 1
ATOM 620 O O . ALA A 1 81 ? 5.281 -2.324 -21.984 1 52.62 81 ALA A O 1
ATOM 621 N N . ALA A 1 82 ? 4.641 -4.355 -21.484 1 55.88 82 ALA A N 1
ATOM 622 C CA . ALA A 1 82 ? 4.738 -4.039 -20.062 1 55.88 82 ALA A CA 1
ATOM 623 C C . ALA A 1 82 ? 6.176 -3.682 -19.672 1 55.88 82 ALA A C 1
ATOM 625 O O . ALA A 1 82 ? 6.434 -3.238 -18.547 1 55.88 82 ALA A O 1
ATOM 626 N N . GLY A 1 83 ? 7 -3.783 -20.609 1 61.53 83 GLY A N 1
ATOM 627 C CA . GLY A 1 83 ? 8.422 -3.713 -20.297 1 61.53 83 GLY A CA 1
ATOM 628 C C . GLY A 1 83 ? 8.977 -2.303 -20.359 1 61.53 83 GLY A C 1
ATOM 629 O O . GLY A 1 83 ? 10.164 -2.111 -20.609 1 61.53 83 GLY A O 1
ATOM 630 N N . ARG A 1 84 ? 8.023 -1.332 -19.953 1 67.5 84 ARG A N 1
ATOM 631 C CA . ARG A 1 84 ? 8.68 -0.058 -20.219 1 67.5 84 ARG A CA 1
ATOM 632 C C . ARG A 1 84 ? 9.078 0.628 -18.906 1 67.5 84 ARG A C 1
ATOM 634 O O . ARG A 1 84 ? 9.969 1.486 -18.906 1 67.5 84 ARG A O 1
ATOM 641 N N . THR A 1 85 ? 8.406 0.225 -17.812 1 77.56 85 THR A N 1
ATOM 642 C CA . THR A 1 85 ? 8.797 0.888 -16.578 1 77.56 85 THR A CA 1
ATOM 643 C C . THR A 1 85 ? 8.602 -0.039 -15.375 1 77.56 85 THR A C 1
ATOM 645 O O . THR A 1 85 ? 7.953 -1.082 -15.492 1 77.56 85 THR A O 1
ATOM 648 N N . THR A 1 86 ? 9.328 0.286 -14.359 1 86.75 86 THR A N 1
ATOM 649 C CA . THR A 1 86 ? 9.086 -0.377 -13.086 1 86.75 86 THR A CA 1
ATOM 650 C C . THR A 1 86 ? 7.676 -0.068 -12.578 1 86.75 86 THR A C 1
ATOM 652 O O . THR A 1 86 ? 7.262 1.092 -12.555 1 86.75 86 THR A O 1
ATOM 655 N N . ASN A 1 87 ? 6.984 -1.155 -12.273 1 88.62 87 ASN A N 1
ATOM 656 C CA . ASN A 1 87 ? 5.617 -1.013 -11.781 1 88.62 87 ASN A CA 1
ATOM 657 C C . ASN A 1 87 ? 5.57 -0.992 -10.25 1 88.62 87 ASN A C 1
ATOM 659 O O . ASN A 1 87 ? 6.453 -1.541 -9.594 1 88.62 87 ASN A O 1
ATOM 663 N N . THR A 1 88 ? 4.535 -0.283 -9.742 1 90.38 88 THR A N 1
ATOM 664 C CA . THR A 1 88 ? 4.215 -0.318 -8.32 1 90.38 88 THR A CA 1
ATOM 665 C C . THR A 1 88 ? 2.832 -0.92 -8.086 1 90.38 88 THR A C 1
ATOM 667 O O . THR A 1 88 ? 1.9 -0.653 -8.852 1 90.38 88 THR A O 1
ATOM 670 N N . ALA A 1 89 ? 2.76 -1.719 -7.105 1 92.38 89 ALA A N 1
ATOM 671 C CA . ALA A 1 89 ? 1.494 -2.373 -6.785 1 92.38 89 ALA A CA 1
ATOM 672 C C . ALA A 1 89 ? 0.719 -1.585 -5.734 1 92.38 89 ALA A C 1
ATOM 674 O O . ALA A 1 89 ? 1.299 -0.784 -4.996 1 92.38 89 ALA A O 1
ATOM 675 N N . PRO A 1 90 ? -0.685 -1.83 -5.68 1 92.12 90 PRO A N 1
ATOM 676 C CA . PRO A 1 90 ? -1.43 -1.354 -4.512 1 92.12 90 PRO A CA 1
ATOM 677 C C . PRO A 1 90 ? -0.969 -2.006 -3.211 1 92.12 90 PRO A C 1
ATOM 679 O O . PRO A 1 90 ? -0.262 -3.018 -3.24 1 92.12 90 PRO A O 1
ATOM 682 N N . ALA A 1 91 ? -1.382 -1.454 -2.18 1 94.94 91 ALA A N 1
ATOM 683 C CA . ALA A 1 91 ? -0.875 -1.889 -0.881 1 94.94 91 ALA A CA 1
ATOM 684 C C . ALA A 1 91 ? -1.631 -3.115 -0.38 1 94.94 91 ALA A C 1
ATOM 686 O O . ALA A 1 91 ? -2.844 -3.229 -0.574 1 94.94 91 ALA A O 1
ATOM 687 N N . LEU A 1 92 ? -0.91 -3.963 0.249 1 97.19 92 LEU A N 1
ATOM 688 C CA . LEU A 1 92 ? -1.445 -5.027 1.092 1 97.19 92 LEU A CA 1
ATOM 689 C C . LEU A 1 92 ? -1.294 -4.676 2.568 1 97.19 92 LEU A C 1
ATOM 691 O O . LEU A 1 92 ? -0.224 -4.242 3.002 1 97.19 92 LEU A O 1
ATOM 695 N N . PHE A 1 93 ? -2.365 -4.832 3.318 1 97.56 93 PHE A N 1
ATOM 696 C CA . PHE A 1 93 ? -2.326 -4.727 4.773 1 97.56 93 PHE A CA 1
ATOM 697 C C . PHE A 1 93 ? -2.648 -6.07 5.422 1 97.56 93 PHE A C 1
ATOM 699 O O . PHE A 1 93 ? -3.365 -6.887 4.84 1 97.56 93 PHE A O 1
ATOM 706 N N . TYR A 1 94 ? -2.137 -6.246 6.637 1 97.94 94 TYR A N 1
ATOM 707 C CA . TYR A 1 94 ? -2.553 -7.473 7.309 1 97.94 94 TYR A CA 1
ATOM 708 C C . TYR A 1 94 ? -2.465 -7.32 8.82 1 97.94 94 TYR A C 1
ATOM 710 O O . TYR A 1 94 ? -1.789 -6.418 9.32 1 97.94 94 TYR A O 1
ATOM 718 N N . VAL A 1 95 ? -3.217 -8.125 9.445 1 98.06 95 VAL A N 1
ATOM 719 C CA . VAL A 1 95 ? -3.137 -8.391 10.883 1 98.06 95 VAL A CA 1
ATOM 720 C C . VAL A 1 95 ? -2.92 -9.891 11.117 1 98.06 95 VAL A C 1
ATOM 722 O O . VAL A 1 95 ? -3.508 -10.719 10.422 1 98.06 95 VAL A O 1
ATOM 725 N N . SER A 1 96 ? -2.08 -10.211 12.023 1 98 96 SER A N 1
ATOM 726 C CA . SER A 1 96 ? -1.814 -11.617 12.32 1 98 96 SER A CA 1
ATOM 727 C C . SER A 1 96 ? -1.68 -11.852 13.82 1 98 96 SER A C 1
ATOM 729 O O . SER A 1 96 ? -1.135 -11.016 14.539 1 98 96 SER A O 1
ATOM 731 N N . TYR A 1 97 ? -2.074 -12.883 14.273 1 97.62 97 TYR A N 1
ATOM 732 C CA . TYR A 1 97 ? -1.992 -13.336 15.656 1 97.62 97 TYR A CA 1
ATOM 733 C C . TYR A 1 97 ? -2.186 -14.852 15.742 1 97.62 97 TYR A C 1
ATOM 735 O O . TYR A 1 97 ? -3.205 -15.375 15.297 1 97.62 97 TYR A O 1
ATOM 743 N N . GLY A 1 98 ? -1.19 -15.539 16.312 1 96.06 98 GLY A N 1
ATOM 744 C CA . GLY A 1 98 ? -1.249 -16.984 16.359 1 96.06 98 GLY A CA 1
ATOM 745 C C . GLY A 1 98 ? -1.251 -17.625 14.977 1 96.06 98 GLY A C 1
ATOM 746 O O . GLY A 1 98 ? -0.389 -17.328 14.148 1 96.06 98 GLY A O 1
ATOM 747 N N . GLY A 1 99 ? -2.143 -18.422 14.695 1 97.44 99 GLY A N 1
ATOM 748 C CA . GLY A 1 99 ? -2.236 -19.125 13.422 1 97.44 99 GLY A CA 1
ATOM 749 C C . GLY A 1 99 ? -3.049 -18.375 12.391 1 97.44 99 GLY A C 1
ATOM 750 O O . GLY A 1 99 ? -3.152 -18.797 11.234 1 97.44 99 GLY A O 1
ATOM 751 N N . LEU A 1 100 ? -3.566 -17.203 12.781 1 98.69 100 LEU A N 1
ATOM 752 C CA . LEU A 1 100 ? -4.484 -16.484 11.914 1 98.69 100 LEU A CA 1
ATOM 753 C C . LEU A 1 100 ? -3.793 -15.289 11.266 1 98.69 100 LEU A C 1
ATOM 755 O O . LEU A 1 100 ? -3.088 -14.539 11.938 1 98.69 100 LEU A O 1
ATOM 759 N N . ARG A 1 101 ? -3.947 -15.125 9.977 1 98.69 101 ARG A N 1
ATOM 760 C CA . ARG A 1 101 ? -3.57 -13.93 9.227 1 98.69 101 ARG A CA 1
ATOM 761 C C . ARG A 1 101 ? -4.723 -13.438 8.359 1 98.69 101 ARG A C 1
ATOM 763 O O . ARG A 1 101 ? -5.34 -14.219 7.637 1 98.69 101 ARG A O 1
ATOM 770 N N . VAL A 1 102 ? -5.09 -12.211 8.523 1 98.75 102 VAL A N 1
ATOM 771 C CA . VAL A 1 102 ? -6.117 -11.57 7.707 1 98.75 102 VAL A CA 1
ATOM 772 C C . VAL A 1 102 ? -5.512 -10.406 6.922 1 98.75 102 VAL A C 1
ATOM 774 O O . VAL A 1 102 ? -4.801 -9.578 7.488 1 98.75 102 VAL A O 1
ATOM 777 N N . GLU A 1 103 ? -5.762 -10.406 5.645 1 98.5 103 GLU A N 1
ATOM 778 C CA . GLU A 1 103 ? -5.246 -9.359 4.762 1 98.5 103 GLU A CA 1
ATOM 779 C C . GLU A 1 103 ? -6.379 -8.508 4.195 1 98.5 103 GLU A C 1
ATOM 781 O O . GLU A 1 103 ? -7.504 -8.992 4.035 1 98.5 103 GLU A O 1
ATOM 786 N N . VAL A 1 104 ? -6.082 -7.301 3.85 1 96.38 104 VAL A N 1
ATOM 787 C CA . VAL A 1 104 ? -7.023 -6.391 3.205 1 96.38 104 VAL A CA 1
ATOM 788 C C . VAL A 1 104 ? -6.305 -5.586 2.121 1 96.38 104 VAL A C 1
ATOM 790 O O . VAL A 1 104 ? -5.121 -5.27 2.256 1 96.38 104 VAL A O 1
ATOM 793 N N . GLY A 1 105 ? -7.008 -5.27 1.021 1 93.5 105 GLY A N 1
ATOM 794 C CA . GLY A 1 105 ? -6.441 -4.508 -0.077 1 93.5 105 GLY A CA 1
ATOM 795 C C . GLY A 1 105 ? -6.02 -5.371 -1.251 1 93.5 105 GLY A C 1
ATOM 796 O O . GLY A 1 105 ? -6.828 -6.133 -1.787 1 93.5 105 GLY A O 1
ATOM 797 N N . ASN A 1 106 ? -4.777 -5.227 -1.627 1 95 106 ASN A N 1
ATOM 798 C CA . ASN A 1 106 ? -4.188 -6.059 -2.672 1 95 106 ASN A CA 1
ATOM 799 C C . ASN A 1 106 ? -3.752 -7.414 -2.131 1 95 106 ASN A C 1
ATOM 801 O O . ASN A 1 106 ? -2.557 -7.699 -2.043 1 95 106 ASN A O 1
ATOM 805 N N . VAL A 1 107 ? -4.684 -8.25 -1.954 1 97.5 107 VAL A N 1
ATOM 806 C CA . VAL A 1 107 ? -4.477 -9.422 -1.115 1 97.5 107 VAL A CA 1
ATOM 807 C C . VAL A 1 107 ? -4.176 -10.641 -1.992 1 97.5 107 VAL A C 1
ATOM 809 O O . VAL A 1 107 ? -4.438 -10.625 -3.197 1 97.5 107 VAL A O 1
ATOM 812 N N . ASN A 1 108 ? -3.551 -11.602 -1.362 1 98.44 108 ASN A N 1
ATOM 813 C CA . ASN A 1 108 ? -3.535 -12.945 -1.932 1 98.44 108 ASN A CA 1
ATOM 814 C C . ASN A 1 108 ? -4.941 -13.531 -2.035 1 98.44 108 ASN A C 1
ATOM 816 O O . ASN A 1 108 ? -5.871 -13.039 -1.389 1 98.44 108 ASN A O 1
ATOM 820 N N . THR A 1 109 ? -5.117 -14.578 -2.865 1 98.75 109 THR A N 1
ATOM 821 C CA . THR A 1 109 ? -6.387 -15.289 -2.928 1 98.75 109 THR A CA 1
ATOM 822 C C . THR A 1 109 ? -6.199 -16.766 -2.592 1 98.75 109 THR A C 1
ATOM 824 O O . THR A 1 109 ? -5.098 -17.297 -2.74 1 98.75 109 THR A O 1
ATOM 827 N N . ALA A 1 110 ? -7.277 -17.344 -2.168 1 98.88 110 ALA A N 1
ATOM 828 C CA . ALA A 1 110 ? -7.184 -18.688 -1.576 1 98.88 110 ALA A CA 1
ATOM 829 C C . ALA A 1 110 ? -6.664 -19.703 -2.592 1 98.88 110 ALA A C 1
ATOM 831 O O . ALA A 1 110 ? -5.68 -20.391 -2.336 1 98.88 110 ALA A O 1
ATOM 832 N N . ILE A 1 111 ? -7.215 -19.719 -3.766 1 98.69 111 ILE A N 1
ATOM 833 C CA . ILE A 1 111 ? -6.84 -20.75 -4.727 1 98.69 111 ILE A CA 1
ATOM 834 C C . ILE A 1 111 ? -5.41 -20.516 -5.207 1 98.69 111 ILE A C 1
ATOM 836 O O . ILE A 1 111 ? -4.645 -21.469 -5.391 1 98.69 111 ILE A O 1
ATOM 840 N N . ASP A 1 112 ? -5.109 -19.25 -5.336 1 98.5 112 ASP A N 1
ATOM 841 C CA . ASP A 1 112 ? -3.766 -18.922 -5.805 1 98.5 112 ASP A CA 1
ATOM 842 C C . ASP A 1 112 ? -2.719 -19.266 -4.746 1 98.5 112 ASP A C 1
ATOM 844 O O . ASP A 1 112 ? -1.532 -19.375 -5.055 1 98.5 112 ASP A O 1
ATOM 848 N N . SER A 1 113 ? -3.105 -19.406 -3.527 1 98.69 113 SER A N 1
ATOM 849 C CA . SER A 1 113 ? -2.197 -19.656 -2.41 1 98.69 113 SER A CA 1
ATOM 850 C C . SER A 1 113 ? -2.168 -21.125 -2.035 1 98.69 113 SER A C 1
ATOM 852 O O . SER A 1 113 ? -1.606 -21.5 -1.002 1 98.69 113 SER A O 1
ATOM 854 N N . ASP A 1 114 ? -2.84 -21.938 -2.828 1 98.69 114 ASP A N 1
ATOM 855 C CA . ASP A 1 114 ? -2.787 -23.375 -2.572 1 98.69 114 ASP A CA 1
ATOM 856 C C . ASP A 1 114 ? -1.356 -23.891 -2.67 1 98.69 114 ASP A C 1
ATOM 858 O O . ASP A 1 114 ? -0.612 -23.516 -3.576 1 98.69 114 ASP A O 1
ATOM 862 N N . PRO A 1 115 ? -0.978 -24.828 -1.809 1 98.5 115 PRO A N 1
ATOM 863 C CA . PRO A 1 115 ? 0.438 -25.188 -1.731 1 98.5 115 PRO A CA 1
ATOM 864 C C . PRO A 1 115 ? 0.87 -26.125 -2.863 1 98.5 115 PRO A C 1
ATOM 866 O O . PRO A 1 115 ? 2.066 -26.344 -3.061 1 98.5 115 PRO A O 1
ATOM 869 N N . LEU A 1 116 ? -0.017 -26.688 -3.639 1 98.81 116 LEU A N 1
ATOM 870 C CA . LEU A 1 116 ? 0.379 -27.734 -4.574 1 98.81 116 LEU A CA 1
ATOM 871 C C . LEU A 1 116 ? 0.058 -27.328 -6.012 1 98.81 116 LEU A C 1
ATOM 873 O O . LEU A 1 116 ? 0.597 -27.906 -6.957 1 98.81 116 LEU A O 1
ATOM 877 N N . ILE A 1 117 ? -0.809 -26.359 -6.188 1 98.75 117 ILE A N 1
ATOM 878 C CA . ILE A 1 117 ? -1.483 -26.141 -7.461 1 98.75 117 ILE A CA 1
ATOM 879 C C . ILE A 1 117 ? -0.458 -25.781 -8.531 1 98.75 117 ILE A C 1
ATOM 881 O O . ILE A 1 117 ? -0.668 -26.047 -9.719 1 98.75 117 ILE A O 1
ATOM 885 N N . TYR A 1 118 ? 0.703 -25.25 -8.117 1 98.75 118 TYR A N 1
ATOM 886 C CA . TYR A 1 118 ? 1.699 -24.797 -9.086 1 98.75 118 TYR A CA 1
ATOM 887 C C . TYR A 1 118 ? 2.949 -25.672 -9.016 1 98.75 118 TYR A C 1
ATOM 889 O O . TYR A 1 118 ? 4 -25.297 -9.539 1 98.75 118 TYR A O 1
ATOM 897 N N . ASN A 1 119 ? 2.938 -26.812 -8.453 1 98.5 119 ASN A N 1
ATOM 898 C CA . ASN A 1 119 ? 4.133 -27.594 -8.148 1 98.5 119 ASN A CA 1
ATOM 899 C C . ASN A 1 119 ? 4.73 -28.219 -9.398 1 98.5 119 ASN A C 1
ATOM 901 O O . ASN A 1 119 ? 5.855 -28.719 -9.375 1 98.5 119 ASN A O 1
ATOM 905 N N . SER A 1 120 ? 4.047 -28.125 -10.516 1 98.81 120 SER A N 1
ATOM 906 C CA . SER A 1 120 ? 4.594 -28.656 -11.766 1 98.81 120 SER A CA 1
ATOM 907 C C . SER A 1 120 ? 5.434 -27.609 -12.484 1 98.81 120 SER A C 1
ATOM 909 O O . SER A 1 120 ? 5.977 -27.875 -13.562 1 98.81 120 SER A O 1
ATOM 911 N N . GLU A 1 121 ? 5.555 -26.422 -11.953 1 98.81 121 GLU A N 1
ATOM 912 C CA . GLU A 1 121 ? 6.211 -25.312 -12.641 1 98.81 121 GLU A CA 1
ATOM 913 C C . GLU A 1 121 ? 7.719 -25.547 -12.742 1 98.81 121 GLU A C 1
ATOM 915 O O . GLU A 1 121 ? 8.336 -26.078 -11.82 1 98.81 121 GLU A O 1
ATOM 920 N N . ILE A 1 122 ? 8.273 -25.094 -13.867 1 98.69 122 ILE A N 1
ATOM 921 C CA . ILE A 1 122 ? 9.695 -25.25 -14.172 1 98.69 122 ILE A CA 1
ATOM 922 C C . ILE A 1 122 ? 10.203 -23.984 -14.867 1 98.69 122 ILE A C 1
ATOM 924 O O . ILE A 1 122 ? 9.414 -23.156 -15.32 1 98.69 122 ILE A O 1
ATOM 928 N N . GLY A 1 123 ? 11.562 -23.781 -14.859 1 98.12 123 GLY A N 1
ATOM 929 C CA . GLY A 1 123 ? 12.195 -22.703 -15.602 1 98.12 123 GLY A CA 1
ATOM 930 C C . GLY A 1 123 ? 12.281 -21.406 -14.828 1 98.12 123 GLY A C 1
ATOM 931 O O . GLY A 1 123 ? 11.867 -21.344 -13.664 1 98.12 123 GLY A O 1
ATOM 932 N N . ILE A 1 124 ? 12.789 -20.359 -15.492 1 96.62 124 ILE A N 1
ATOM 933 C CA . ILE A 1 124 ? 13.086 -19.125 -14.789 1 96.62 124 ILE A CA 1
ATOM 934 C C . ILE A 1 124 ? 11.797 -18.328 -14.578 1 96.62 124 ILE A C 1
ATOM 936 O O . ILE A 1 124 ? 11.734 -17.453 -13.711 1 96.62 124 ILE A O 1
ATOM 940 N N . THR A 1 125 ? 10.766 -18.641 -15.414 1 95.69 125 THR A N 1
ATOM 941 C CA . THR A 1 125 ? 9.508 -17.922 -15.227 1 95.69 125 THR A CA 1
ATOM 942 C C . THR A 1 125 ? 8.531 -18.734 -14.391 1 95.69 125 THR A C 1
ATOM 944 O O . THR A 1 125 ? 7.379 -18.344 -14.211 1 95.69 125 THR A O 1
ATOM 947 N N . GLU A 1 126 ? 8.969 -19.922 -13.945 1 96.38 126 GLU A N 1
ATOM 948 C CA . GLU A 1 126 ? 8.109 -20.781 -13.133 1 96.38 126 GLU A CA 1
ATOM 949 C C . GLU A 1 126 ? 6.742 -20.969 -13.781 1 96.38 126 GLU A C 1
ATOM 951 O O . GLU A 1 126 ? 5.727 -20.516 -13.242 1 96.38 126 GLU A O 1
ATOM 956 N N . ARG A 1 127 ? 6.734 -21.766 -14.797 1 97.69 127 ARG A N 1
ATOM 957 C CA . ARG A 1 127 ? 5.504 -21.969 -15.555 1 97.69 127 ARG A CA 1
ATOM 958 C C . ARG A 1 127 ? 5.277 -23.453 -15.836 1 97.69 127 ARG A C 1
ATOM 960 O O . ARG A 1 127 ? 6.203 -24.266 -15.75 1 97.69 127 ARG A O 1
ATOM 967 N N . SER A 1 128 ? 4.082 -23.781 -16.125 1 98.44 128 SER A N 1
ATOM 968 C CA . SER A 1 128 ? 3.666 -25.125 -16.531 1 98.44 128 SER A CA 1
ATOM 969 C C . SER A 1 128 ? 2.393 -25.078 -17.359 1 98.44 128 SER A C 1
ATOM 971 O O . SER A 1 128 ? 1.498 -24.266 -17.109 1 98.44 128 SER A O 1
ATOM 973 N N . PHE A 1 129 ? 2.35 -26 -18.344 1 98.12 129 PHE A N 1
ATOM 974 C CA . PHE A 1 129 ? 1.092 -26.141 -19.062 1 98.12 129 PHE A CA 1
ATOM 975 C C . PHE A 1 129 ? 0.08 -26.938 -18.234 1 98.12 129 PHE A C 1
ATOM 977 O O . PHE A 1 129 ? -1.057 -27.141 -18.672 1 98.12 129 PHE A O 1
ATOM 984 N N . GLY A 1 130 ? 0.518 -27.328 -17.031 1 98.31 130 GLY A N 1
ATOM 985 C CA . GLY A 1 130 ? -0.389 -27.938 -16.078 1 98.31 130 GLY A CA 1
ATOM 986 C C . GLY A 1 130 ? -1.01 -26.938 -15.117 1 98.31 130 GLY A C 1
ATOM 987 O O . GLY A 1 130 ? -1.859 -27.312 -14.305 1 98.31 130 GLY A O 1
ATOM 988 N N . ASP A 1 131 ? -0.581 -25.672 -15.148 1 98.25 131 ASP A N 1
ATOM 989 C CA . ASP A 1 131 ? -1.15 -24.609 -14.32 1 98.25 131 ASP A CA 1
ATOM 990 C C . ASP A 1 131 ? -2.607 -24.344 -14.695 1 98.25 131 ASP A C 1
ATOM 992 O O . ASP A 1 131 ? -3.057 -24.734 -15.773 1 98.25 131 ASP A O 1
ATOM 996 N N . PRO A 1 132 ? -3.326 -23.656 -13.758 1 97.44 132 PRO A N 1
ATOM 997 C CA . PRO A 1 132 ? -4.699 -23.297 -14.109 1 97.44 132 PRO A CA 1
ATOM 998 C C . PRO A 1 132 ? -4.785 -22.484 -15.398 1 97.44 132 PRO A C 1
ATOM 1000 O O . PRO A 1 132 ? -3.98 -21.562 -15.609 1 97.44 132 PRO A O 1
ATOM 1003 N N . ARG A 1 133 ? -5.77 -22.844 -16.188 1 94.75 133 ARG A N 1
ATOM 1004 C CA . ARG A 1 133 ? -6.043 -22.109 -17.422 1 94.75 133 ARG A CA 1
ATOM 1005 C C . ARG A 1 133 ? -7.043 -20.984 -17.172 1 94.75 133 ARG A C 1
ATOM 1007 O O . ARG A 1 133 ? -7.043 -19.969 -17.875 1 94.75 133 ARG A O 1
ATOM 1014 N N . SER A 1 134 ? -7.906 -21.234 -16.188 1 93.12 134 SER A N 1
ATOM 1015 C CA . SER A 1 134 ? -8.898 -20.234 -15.828 1 93.12 134 SER A CA 1
ATOM 1016 C C . SER A 1 134 ? -8.25 -19.016 -15.18 1 93.12 134 SER A C 1
ATOM 1018 O O . SER A 1 134 ? -7.246 -19.156 -14.469 1 93.12 134 SER A O 1
ATOM 1020 N N . ASN A 1 135 ? -8.891 -17.891 -15.453 1 92.75 135 ASN A N 1
ATOM 1021 C CA . ASN A 1 135 ? -8.414 -16.672 -14.812 1 92.75 135 ASN A CA 1
ATOM 1022 C C . ASN A 1 135 ? -9.055 -16.469 -13.445 1 92.75 135 ASN A C 1
ATOM 1024 O O . ASN A 1 135 ? -10.234 -16.766 -13.258 1 92.75 135 ASN A O 1
ATOM 1028 N N . PHE A 1 136 ? -8.32 -16.094 -12.484 1 94.69 136 PHE A N 1
ATOM 1029 C CA . PHE A 1 136 ? -8.773 -15.602 -11.195 1 94.69 136 PHE A CA 1
ATOM 1030 C C . PHE A 1 136 ? -7.809 -14.562 -10.641 1 94.69 136 PHE A C 1
ATOM 1032 O O . PHE A 1 136 ? -6.684 -14.43 -11.125 1 94.69 136 PHE A O 1
ATOM 1039 N N . TRP A 1 137 ? -8.289 -13.797 -9.734 1 94.69 137 TRP A N 1
ATOM 1040 C CA . TRP A 1 137 ? -7.438 -12.734 -9.203 1 94.69 137 TRP A CA 1
ATOM 1041 C C . TRP A 1 137 ? -6.418 -13.289 -8.219 1 94.69 137 TRP A C 1
ATOM 1043 O O . TRP A 1 137 ? -6.668 -14.312 -7.566 1 94.69 137 TRP A O 1
ATOM 1053 N N . THR A 1 138 ? -5.262 -12.648 -8.188 1 96.38 138 THR A N 1
ATOM 1054 C CA . THR A 1 138 ? -4.133 -12.898 -7.297 1 96.38 138 THR A CA 1
ATOM 1055 C C . THR A 1 138 ? -3.564 -11.586 -6.762 1 96.38 138 THR A C 1
ATOM 1057 O O . THR A 1 138 ? -4.012 -10.508 -7.152 1 96.38 138 THR A O 1
ATOM 1060 N N . TYR A 1 139 ? -2.686 -11.711 -5.793 1 96.81 139 TYR A N 1
ATOM 1061 C CA . TYR A 1 139 ? -1.927 -10.508 -5.469 1 96.81 139 TYR A CA 1
ATOM 1062 C C . TYR A 1 139 ? -1.366 -9.859 -6.73 1 96.81 139 TYR A C 1
ATOM 1064 O O . TYR A 1 139 ? -0.666 -10.508 -7.508 1 96.81 139 TYR A O 1
ATOM 1072 N N . ASN A 1 140 ? -1.698 -8.625 -6.914 1 92.75 140 ASN A N 1
ATOM 1073 C CA . ASN A 1 140 ? -1.275 -7.926 -8.125 1 92.75 140 ASN A CA 1
ATOM 1074 C C . ASN A 1 140 ? 0.104 -7.293 -7.949 1 92.75 140 ASN A C 1
ATOM 1076 O O . ASN A 1 140 ? 0.353 -6.598 -6.965 1 92.75 140 ASN A O 1
ATOM 1080 N N . SER A 1 141 ? 0.964 -7.523 -8.914 1 92.12 141 SER A N 1
ATOM 1081 C CA . SER A 1 141 ? 2.332 -7.023 -8.812 1 92.12 141 SER A CA 1
ATOM 1082 C C . SER A 1 141 ? 2.473 -5.664 -9.492 1 92.12 141 SER A C 1
ATOM 1084 O O . SER A 1 141 ? 3.518 -5.016 -9.391 1 92.12 141 SER A O 1
ATOM 1086 N N . GLY A 1 142 ? 1.479 -5.191 -10.211 1 87.56 142 GLY A N 1
ATOM 1087 C CA . GLY A 1 142 ? 1.458 -3.889 -10.859 1 87.56 142 GLY A CA 1
ATOM 1088 C C . GLY A 1 142 ? 0.227 -3.072 -10.516 1 87.56 142 GLY A C 1
ATOM 1089 O O . GLY A 1 142 ? -0.427 -3.32 -9.5 1 87.56 142 GLY A O 1
ATOM 1090 N N . SER A 1 143 ? -0.028 -2.02 -11.25 1 84.25 143 SER A N 1
ATOM 1091 C CA . SER A 1 143 ? -1.178 -1.149 -11.031 1 84.25 143 SER A CA 1
ATOM 1092 C C . SER A 1 143 ? -2.486 -1.872 -11.336 1 84.25 143 SER A C 1
ATOM 1094 O O . SER A 1 143 ? -2.533 -2.74 -12.203 1 84.25 143 SER A O 1
ATOM 1096 N N . TYR A 1 144 ? -3.549 -1.52 -10.594 1 80.25 144 TYR A N 1
ATOM 1097 C CA . TYR A 1 144 ? -4.879 -2.014 -10.938 1 80.25 144 TYR A CA 1
ATOM 1098 C C . TYR A 1 144 ? -5.387 -1.376 -12.219 1 80.25 144 TYR A C 1
ATOM 1100 O O . TYR A 1 144 ? -6.395 -1.812 -12.781 1 80.25 144 TYR A O 1
ATOM 1108 N N . GLY A 1 145 ? -4.594 -0.53 -12.734 1 74.25 145 GLY A N 1
ATOM 1109 C CA . GLY A 1 145 ? -5.09 0.192 -13.891 1 74.25 145 GLY A CA 1
ATOM 1110 C C . GLY A 1 145 ? -6.324 1.023 -13.594 1 74.25 145 GLY A C 1
ATOM 1111 O O . GLY A 1 145 ? -6.281 1.928 -12.758 1 74.25 145 GLY A O 1
ATOM 1112 N N . THR A 1 146 ? -7.465 0.606 -14.133 1 65.25 146 THR A N 1
ATOM 1113 C CA . THR A 1 146 ? -8.688 1.386 -13.961 1 65.25 146 THR A CA 1
ATOM 1114 C C . THR A 1 146 ? -9.594 0.75 -12.914 1 65.25 146 THR A C 1
ATOM 1116 O O . THR A 1 146 ? -10.633 1.311 -12.562 1 65.25 146 THR A O 1
ATOM 1119 N N . ASP A 1 147 ? -9.094 -0.315 -12.406 1 70.88 147 ASP A N 1
ATOM 1120 C CA . ASP A 1 147 ? -9.938 -1.032 -11.453 1 70.88 147 ASP A CA 1
ATOM 1121 C C . ASP A 1 147 ? -9.734 -0.501 -10.031 1 70.88 147 ASP A C 1
ATOM 1123 O O . ASP A 1 147 ? -8.625 -0.102 -9.664 1 70.88 147 ASP A O 1
ATOM 1127 N N . ASN A 1 148 ? -10.859 -0.308 -9.336 1 77.38 148 ASN A N 1
ATOM 1128 C CA . ASN A 1 148 ? -10.805 -0.019 -7.902 1 77.38 148 ASN A CA 1
ATOM 1129 C C . ASN A 1 148 ? -11.109 -1.26 -7.066 1 77.38 148 ASN A C 1
ATOM 1131 O O . ASN A 1 148 ? -11.977 -1.229 -6.195 1 77.38 148 ASN A O 1
ATOM 1135 N N . ARG A 1 149 ? -10.242 -2.219 -7.312 1 83.88 149 ARG A N 1
ATOM 1136 C CA . ARG A 1 149 ? -10.438 -3.518 -6.676 1 83.88 149 ARG A CA 1
ATOM 1137 C C . ARG A 1 149 ? -9.914 -3.508 -5.242 1 83.88 149 ARG A C 1
ATOM 1139 O O . ARG A 1 149 ? -8.977 -2.771 -4.922 1 83.88 149 ARG A O 1
ATOM 1146 N N . SER A 1 150 ? -10.586 -4.23 -4.395 1 87.75 150 SER A N 1
ATOM 1147 C CA . SER A 1 150 ? -10.141 -4.465 -3.027 1 87.75 150 SER A CA 1
ATOM 1148 C C . SER A 1 150 ? -10.578 -5.84 -2.531 1 87.75 150 SER A C 1
ATOM 1150 O O . SER A 1 150 ? -11.656 -6.316 -2.881 1 87.75 150 SER A O 1
ATOM 1152 N N . GLY A 1 151 ? -9.711 -6.438 -1.707 1 93.69 151 GLY A N 1
ATOM 1153 C CA . GLY A 1 151 ? -10.023 -7.785 -1.27 1 93.69 151 GLY A CA 1
ATOM 1154 C C . GLY A 1 151 ? -9.797 -8 0.214 1 93.69 151 GLY A C 1
ATOM 1155 O O . GLY A 1 151 ? -9.195 -7.16 0.883 1 93.69 151 GLY A O 1
ATOM 1156 N N . ILE A 1 152 ? -10.422 -9.047 0.695 1 97.31 152 ILE A N 1
ATOM 1157 C CA . ILE A 1 152 ? -10.125 -9.609 2.008 1 97.31 152 ILE A CA 1
ATOM 1158 C C . ILE A 1 152 ? -9.695 -11.07 1.854 1 97.31 152 ILE A C 1
ATOM 1160 O O . ILE A 1 152 ? -10.258 -11.812 1.048 1 97.31 152 ILE A O 1
ATOM 1164 N N . TYR A 1 153 ? -8.672 -11.453 2.494 1 98.69 153 TYR A N 1
ATOM 1165 C CA . TYR A 1 153 ? -8.125 -12.805 2.537 1 98.69 153 TYR A CA 1
ATOM 1166 C C . TYR A 1 153 ? -7.848 -13.234 3.971 1 98.69 153 TYR A C 1
ATOM 1168 O O . TYR A 1 153 ? -7.305 -12.461 4.766 1 98.69 153 TYR A O 1
ATOM 1176 N N . ALA A 1 154 ? -8.211 -14.406 4.34 1 98.88 154 ALA A N 1
ATOM 1177 C CA . ALA A 1 154 ? -7.93 -14.969 5.66 1 98.88 154 ALA A CA 1
ATOM 1178 C C . ALA A 1 154 ? -7.312 -16.359 5.543 1 98.88 154 ALA A C 1
ATOM 1180 O O . ALA A 1 154 ? -7.738 -17.172 4.719 1 98.88 154 ALA A O 1
ATOM 1181 N N . LYS A 1 155 ? -6.324 -16.594 6.336 1 98.88 155 LYS A N 1
ATOM 1182 C CA . LYS A 1 155 ? -5.645 -17.891 6.434 1 98.88 155 LYS A CA 1
ATOM 1183 C C . LYS A 1 155 ? -5.488 -18.312 7.891 1 98.88 155 LYS A C 1
ATOM 1185 O O . LYS A 1 155 ? -5.055 -17.531 8.734 1 98.88 155 LYS A O 1
ATOM 1190 N N . TYR A 1 156 ? -5.879 -19.469 8.219 1 98.88 156 TYR A N 1
ATOM 1191 C CA . TYR A 1 156 ? -5.699 -20.062 9.539 1 98.88 156 TYR A CA 1
ATOM 1192 C C . TYR A 1 156 ? -4.977 -21.406 9.438 1 98.88 156 TYR A C 1
ATOM 1194 O O . TYR A 1 156 ? -5.359 -22.266 8.648 1 98.88 156 TYR A O 1
ATOM 1202 N N . SER A 1 157 ? -3.969 -21.562 10.188 1 98.56 157 SER A N 1
ATOM 1203 C CA . SER A 1 157 ? -3.197 -22.812 10.211 1 98.56 157 SER A CA 1
ATOM 1204 C C . SER A 1 157 ? -3.105 -23.375 11.617 1 98.56 157 SER A C 1
ATOM 1206 O O . SER A 1 157 ? -2.867 -22.641 12.578 1 98.56 157 SER A O 1
ATOM 1208 N N . ILE A 1 158 ? -3.291 -24.688 11.711 1 97.94 158 ILE A N 1
ATOM 1209 C CA . ILE A 1 158 ? -3.172 -25.391 12.992 1 97.94 158 ILE A CA 1
ATOM 1210 C C . ILE A 1 158 ? -2.797 -26.844 12.742 1 97.94 158 ILE A C 1
ATOM 1212 O O . ILE A 1 158 ? -3.475 -27.547 11.992 1 97.94 158 ILE A O 1
ATOM 1216 N N . ALA A 1 159 ? -1.759 -27.328 13.336 1 96.75 159 ALA A N 1
ATOM 1217 C CA . ALA A 1 159 ? -1.361 -28.734 13.359 1 96.75 159 ALA A CA 1
ATOM 1218 C C . ALA A 1 159 ? -1.357 -29.328 11.953 1 96.75 159 ALA A C 1
ATOM 1220 O O . ALA A 1 159 ? -1.937 -30.391 11.719 1 96.75 159 ALA A O 1
ATOM 1221 N N . GLY A 1 160 ? -0.82 -28.703 10.992 1 97.56 160 GLY A N 1
ATOM 1222 C CA . GLY A 1 160 ? -0.687 -29.203 9.633 1 97.56 160 GLY A CA 1
ATOM 1223 C C . GLY A 1 160 ? -1.856 -28.844 8.742 1 97.56 160 GLY A C 1
ATOM 1224 O O . GLY A 1 160 ? -1.78 -28.984 7.52 1 97.56 160 GLY A O 1
ATOM 1225 N N . PHE A 1 161 ? -2.953 -28.469 9.367 1 98.69 161 PHE A N 1
ATOM 1226 C CA . PHE A 1 161 ? -4.133 -28.047 8.617 1 98.69 161 PHE A CA 1
ATOM 1227 C C . PHE A 1 161 ? -4.094 -26.547 8.328 1 98.69 161 PHE A C 1
ATOM 1229 O O . PHE A 1 161 ? -3.707 -25.766 9.188 1 98.69 161 PHE A O 1
ATOM 1236 N N . THR A 1 162 ? -4.418 -26.141 7.125 1 98.88 162 THR A N 1
ATOM 1237 C CA . THR A 1 162 ? -4.547 -24.734 6.754 1 98.88 162 THR A CA 1
ATOM 1238 C C . THR A 1 162 ? -5.852 -24.484 6.008 1 98.88 162 THR A C 1
ATOM 1240 O O . THR A 1 162 ? -6.176 -25.203 5.059 1 98.88 162 THR A O 1
ATOM 1243 N N . ALA A 1 163 ? -6.625 -23.578 6.469 1 98.94 163 ALA A N 1
ATOM 1244 C CA . ALA A 1 163 ? -7.836 -23.094 5.801 1 98.94 163 ALA A CA 1
ATOM 1245 C C . ALA A 1 163 ? -7.664 -21.656 5.316 1 98.94 163 ALA A C 1
ATOM 1247 O O . ALA A 1 163 ? -7.098 -20.828 6.023 1 98.94 163 ALA A O 1
ATOM 1248 N N . GLN A 1 164 ? -8.094 -21.406 4.102 1 98.94 164 GLN A N 1
ATOM 1249 C CA . GLN A 1 164 ? -7.988 -20.078 3.498 1 98.94 164 GLN A CA 1
ATOM 1250 C C . GLN A 1 164 ? -9.297 -19.672 2.826 1 98.94 164 GLN A C 1
ATOM 1252 O O . GLN A 1 164 ? -10 -20.516 2.262 1 98.94 164 GLN A O 1
ATOM 1257 N N . ALA A 1 165 ? -9.625 -18.438 2.857 1 98.94 165 ALA A N 1
ATOM 1258 C CA . ALA A 1 165 ? -10.758 -17.844 2.145 1 98.94 165 ALA A CA 1
ATOM 1259 C C . ALA A 1 165 ? -10.43 -16.438 1.655 1 98.94 165 ALA A C 1
ATOM 1261 O O . ALA A 1 165 ? -9.688 -15.703 2.312 1 98.94 165 ALA A O 1
ATOM 1262 N N . SER A 1 166 ? -10.969 -16.094 0.513 1 98.81 166 SER A N 1
ATOM 1263 C CA . SER A 1 166 ? -10.766 -14.742 -0.009 1 98.81 166 SER A CA 1
ATOM 1264 C C . SER A 1 166 ? -12.008 -14.234 -0.73 1 98.81 166 SER A C 1
ATOM 1266 O O . SER A 1 166 ? -12.812 -15.023 -1.234 1 98.81 166 SER A O 1
ATOM 1268 N N . TYR A 1 167 ? -12.219 -13.023 -0.71 1 98 167 TYR A N 1
ATOM 1269 C CA . TYR A 1 167 ? -13.281 -12.266 -1.375 1 98 167 TYR A CA 1
ATOM 1270 C C . TYR A 1 167 ? -12.719 -11.008 -2.031 1 98 167 TYR A C 1
ATOM 1272 O O . TYR A 1 167 ? -12.086 -10.18 -1.367 1 98 167 TYR A O 1
ATOM 1280 N N . ILE A 1 168 ? -12.883 -10.906 -3.348 1 95.31 168 ILE A N 1
ATOM 1281 C CA . ILE A 1 168 ? -12.391 -9.75 -4.09 1 95.31 168 ILE A CA 1
ATOM 1282 C C . ILE A 1 168 ? -13.578 -8.969 -4.656 1 95.31 168 ILE A C 1
ATOM 1284 O O . ILE A 1 168 ? -14.383 -9.516 -5.414 1 95.31 168 ILE A O 1
ATOM 1288 N N . ASP A 1 169 ? -13.68 -7.727 -4.27 1 89.69 169 ASP A N 1
ATOM 1289 C CA . ASP A 1 169 ? -14.602 -6.781 -4.891 1 89.69 169 ASP A CA 1
ATOM 1290 C C . ASP A 1 169 ? -13.945 -6.051 -6.059 1 89.69 169 ASP A C 1
ATOM 1292 O O . ASP A 1 169 ? -12.961 -5.328 -5.871 1 89.69 169 ASP A O 1
ATOM 1296 N N . PRO A 1 170 ? -14.5 -6.242 -7.277 1 86.19 170 PRO A N 1
ATOM 1297 C CA . PRO A 1 170 ? -13.852 -5.625 -8.438 1 86.19 170 PRO A CA 1
ATOM 1298 C C . PRO A 1 170 ? -13.938 -4.098 -8.414 1 86.19 170 PRO A C 1
ATOM 1300 O O . PRO A 1 170 ? -13.172 -3.428 -9.117 1 86.19 170 PRO A O 1
ATOM 1303 N N . ASP A 1 171 ? -14.844 -3.521 -7.688 1 80.88 171 ASP A N 1
ATOM 1304 C CA . ASP A 1 171 ? -14.992 -2.072 -7.574 1 80.88 171 ASP A CA 1
ATOM 1305 C C . ASP A 1 171 ? -15.695 -1.692 -6.277 1 80.88 171 ASP A C 1
ATOM 1307 O O . ASP A 1 171 ? -16.922 -1.812 -6.172 1 80.88 171 ASP A O 1
ATOM 1311 N N . GLN A 1 172 ? -14.992 -1.112 -5.453 1 76.62 172 GLN A N 1
ATOM 1312 C CA . GLN A 1 172 ? -15.609 -0.841 -4.16 1 76.62 172 GLN A CA 1
ATOM 1313 C C . GLN A 1 172 ? -16.359 0.485 -4.184 1 76.62 172 GLN A C 1
ATOM 1315 O O . GLN A 1 172 ? -17.141 0.783 -3.266 1 76.62 172 GLN A O 1
ATOM 1320 N N . VAL A 1 173 ? -16.094 1.328 -5.117 1 70.5 173 VAL A N 1
ATOM 1321 C CA . VAL A 1 173 ? -16.656 2.672 -5.066 1 70.5 173 VAL A CA 1
ATOM 1322 C C . VAL A 1 173 ? -17.844 2.77 -6.027 1 70.5 173 VAL A C 1
ATOM 1324 O O . VAL A 1 173 ? -18.781 3.525 -5.785 1 70.5 173 VAL A O 1
ATOM 1327 N N . SER A 1 174 ? -17.609 2.221 -7.23 1 66.81 174 SER A N 1
ATOM 1328 C CA . SER A 1 174 ? -18.703 2.375 -8.195 1 66.81 174 SER A CA 1
ATOM 1329 C C . SER A 1 174 ? -19.453 1.063 -8.391 1 66.81 174 SER A C 1
ATOM 1331 O O . SER A 1 174 ? -18.844 -0.002 -8.492 1 66.81 174 SER A O 1
ATOM 1333 N N . ASP A 1 175 ? -20.734 1.181 -8.07 1 57.22 175 ASP A N 1
ATOM 1334 C CA . ASP A 1 175 ? -21.531 0.008 -8.422 1 57.22 175 ASP A CA 1
ATOM 1335 C C . ASP A 1 175 ? -21.594 -0.193 -9.93 1 57.22 175 ASP A C 1
ATOM 1337 O O . ASP A 1 175 ? -22 -1.255 -10.406 1 57.22 175 ASP A O 1
ATOM 1341 N N . ALA A 1 176 ? -21.453 1.014 -10.656 1 50.75 176 ALA A N 1
ATOM 1342 C CA . ALA A 1 176 ? -21.688 0.913 -12.094 1 50.75 176 ALA A CA 1
ATOM 1343 C C . ALA A 1 176 ? -20.375 0.742 -12.852 1 50.75 176 ALA A C 1
ATOM 1345 O O . ALA A 1 176 ? -19.75 1.727 -13.258 1 50.75 176 ALA A O 1
ATOM 1346 N N . HIS A 1 177 ? -19.469 -0.102 -12.469 1 51.81 177 HIS A N 1
ATOM 1347 C CA . HIS A 1 177 ? -18.375 -0.17 -13.43 1 51.81 177 HIS A CA 1
ATOM 1348 C C . HIS A 1 177 ? -18.891 -0.138 -14.859 1 51.81 177 HIS A C 1
ATOM 1350 O O . HIS A 1 177 ? -19.703 -0.984 -15.25 1 51.81 177 HIS A O 1
ATOM 1356 N N . PRO A 1 178 ? -18.75 1.024 -15.406 1 46.38 178 PRO A N 1
ATOM 1357 C CA . PRO A 1 178 ? -19.203 1.097 -16.797 1 46.38 178 PRO A CA 1
ATOM 1358 C C . PRO A 1 178 ? -18.734 -0.093 -17.641 1 46.38 178 PRO A C 1
ATOM 1360 O O . PRO A 1 178 ? -17.562 -0.471 -17.578 1 46.38 178 PRO A O 1
ATOM 1363 N N . GLY A 1 179 ? -19.688 -0.75 -18.188 1 50 179 GLY A N 1
ATOM 1364 C CA . GLY A 1 179 ? -19.625 -1.746 -19.234 1 50 179 GLY A CA 1
ATOM 1365 C C . GLY A 1 179 ? -19.688 -3.17 -18.719 1 50 179 GLY A C 1
ATOM 1366 O O . GLY A 1 179 ? -20.406 -4.008 -19.281 1 50 179 GLY A O 1
ATOM 1367 N N . ALA A 1 180 ? -18.547 -3.652 -18 1 56.97 180 ALA A N 1
ATOM 1368 C CA . ALA A 1 180 ? -18.453 -5.102 -17.844 1 56.97 180 ALA A CA 1
ATOM 1369 C C . ALA A 1 180 ? -19.109 -5.559 -16.547 1 56.97 180 ALA A C 1
ATOM 1371 O O . ALA A 1 180 ? -19.109 -4.82 -15.555 1 56.97 180 ALA A O 1
ATOM 1372 N N . ASP A 1 181 ? -20.156 -6.25 -16.562 1 73.06 181 ASP A N 1
ATOM 1373 C CA . ASP A 1 181 ? -20.828 -6.922 -15.461 1 73.06 181 ASP A CA 1
ATOM 1374 C C . ASP A 1 181 ? -19.828 -7.723 -14.625 1 73.06 181 ASP A C 1
ATOM 1376 O O . ASP A 1 181 ? -19.828 -8.953 -14.664 1 73.06 181 ASP A O 1
ATOM 1380 N N . LEU A 1 182 ? -18.922 -7.09 -13.953 1 81.81 182 LEU A N 1
ATOM 1381 C CA . LEU A 1 182 ? -17.984 -7.781 -13.078 1 81.81 182 LEU A CA 1
ATOM 1382 C C . LEU A 1 182 ? -18.656 -8.227 -11.789 1 81.81 182 LEU A C 1
ATOM 1384 O O . LEU A 1 182 ? -19.5 -7.516 -11.242 1 81.8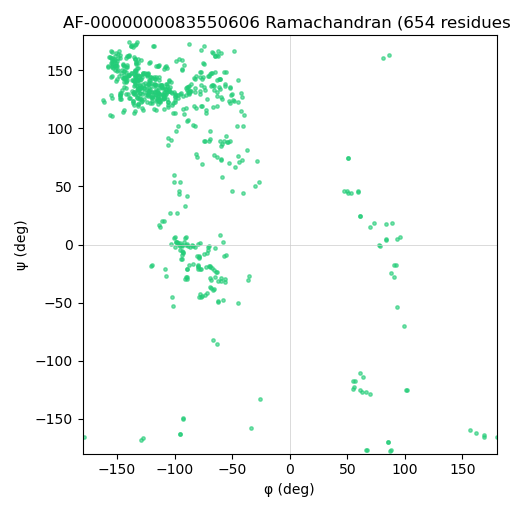1 182 LEU A O 1
ATOM 1388 N N . ARG A 1 183 ? -18.344 -9.461 -11.43 1 87.75 183 ARG A N 1
ATOM 1389 C CA . ARG A 1 183 ? -18.828 -10.031 -10.18 1 87.75 183 ARG A CA 1
ATOM 1390 C C . ARG A 1 183 ? -17.703 -10.133 -9.148 1 87.75 183 ARG A C 1
ATOM 1392 O O . ARG A 1 183 ? -16.531 -10.219 -9.508 1 87.75 183 ARG A O 1
ATOM 1399 N N . SER A 1 184 ? -18.141 -10.07 -7.891 1 92.69 184 SER A N 1
ATOM 1400 C CA . SER A 1 184 ? -17.156 -10.367 -6.844 1 92.69 184 SER A CA 1
ATOM 1401 C C . SER A 1 184 ? -16.656 -11.805 -6.949 1 92.69 184 SER A C 1
ATOM 1403 O O . SER A 1 184 ? -17.438 -12.711 -7.266 1 92.69 184 SER A O 1
ATOM 1405 N N . GLU A 1 185 ? -15.352 -11.961 -6.695 1 95.56 185 GLU A N 1
ATOM 1406 C CA . GLU A 1 185 ? -14.75 -13.289 -6.715 1 95.56 185 GLU A CA 1
ATOM 1407 C C . GLU A 1 185 ? -14.664 -13.867 -5.305 1 95.56 185 GLU A C 1
ATOM 1409 O O . GLU A 1 185 ? -14.25 -13.18 -4.371 1 95.56 185 GLU A O 1
ATOM 1414 N N . GLN A 1 186 ? -15.148 -15.086 -5.125 1 98.44 186 GLN A N 1
ATOM 1415 C CA . GLN A 1 186 ? -14.992 -15.852 -3.893 1 98.44 186 GLN A CA 1
ATOM 1416 C C . GLN A 1 186 ? -14.086 -17.062 -4.102 1 98.44 186 GLN A C 1
ATOM 1418 O O . GLN A 1 186 ? -14.172 -17.734 -5.129 1 98.44 186 GLN A O 1
ATOM 1423 N N . SER A 1 187 ? -13.195 -17.328 -3.182 1 98.81 187 SER A N 1
ATOM 1424 C CA . SER A 1 187 ? -12.312 -18.469 -3.271 1 98.81 187 SER A CA 1
ATOM 1425 C C . SER A 1 187 ? -12.078 -19.109 -1.901 1 98.81 187 SER A C 1
ATOM 1427 O O . SER A 1 187 ? -12.055 -18.406 -0.887 1 98.81 187 SER A O 1
ATOM 1429 N N . VAL A 1 188 ? -11.984 -20.391 -1.832 1 98.94 188 VAL A N 1
ATOM 1430 C CA . VAL A 1 188 ? -11.617 -21.141 -0.634 1 98.94 188 VAL A CA 1
ATOM 1431 C C . VAL A 1 188 ? -10.531 -22.172 -0.972 1 98.94 188 VAL A C 1
ATOM 1433 O O . VAL A 1 188 ? -10.445 -22.625 -2.111 1 98.94 188 VAL A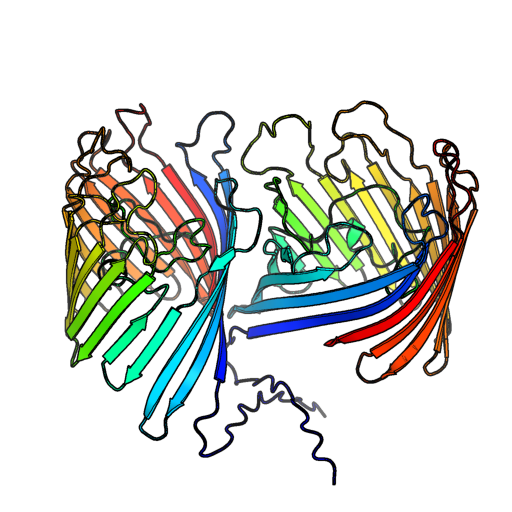 O 1
ATOM 1436 N N . ALA A 1 189 ? -9.688 -22.531 -0.03 1 98.94 189 ALA A N 1
ATOM 1437 C CA . ALA A 1 189 ? -8.672 -23.578 -0.162 1 98.94 189 ALA A CA 1
ATOM 1438 C C . ALA A 1 189 ? -8.398 -24.25 1.182 1 98.94 189 ALA A C 1
ATOM 1440 O O . ALA A 1 189 ? -8.414 -23.578 2.225 1 98.94 189 ALA A O 1
ATOM 1441 N N . PHE A 1 190 ? -8.195 -25.469 1.171 1 98.94 190 PHE A N 1
ATOM 1442 C CA . PHE A 1 190 ? -7.84 -26.266 2.334 1 98.94 190 PHE A CA 1
ATOM 1443 C C . PHE A 1 190 ? -6.648 -27.172 2.023 1 98.94 190 PHE A C 1
ATOM 1445 O O . PHE A 1 190 ? -6.543 -27.719 0.923 1 98.94 190 PHE A O 1
ATOM 1452 N N . SER A 1 191 ? -5.781 -27.328 2.967 1 98.94 191 SER A N 1
ATOM 1453 C CA . SER A 1 191 ? -4.672 -28.266 2.803 1 98.94 191 SER A CA 1
ATOM 1454 C C . SER A 1 191 ? -4.316 -28.938 4.125 1 98.94 191 SER A C 1
ATOM 1456 O O . SER A 1 191 ? -4.637 -28.422 5.195 1 98.94 191 SER A O 1
ATOM 1458 N N . TYR A 1 192 ? -3.777 -30.047 4.027 1 98.88 192 TYR A N 1
ATOM 1459 C CA . TYR A 1 192 ? -3.307 -30.828 5.168 1 98.88 192 TYR A CA 1
ATOM 1460 C C . TYR A 1 192 ? -1.967 -31.484 4.859 1 98.88 192 TYR A C 1
ATOM 1462 O O . TYR A 1 192 ? -1.81 -32.125 3.82 1 98.88 192 TYR A O 1
ATOM 1470 N N . GLU A 1 193 ? -1.115 -31.219 5.703 1 98.5 193 GLU A N 1
ATOM 1471 C CA . GLU A 1 193 ? 0.212 -31.812 5.621 1 98.5 193 GLU A CA 1
ATOM 1472 C C . GLU A 1 193 ? 0.474 -32.75 6.812 1 98.5 193 GLU A C 1
ATOM 1474 O O . GLU A 1 193 ? 0.388 -32.312 7.965 1 98.5 193 GLU A O 1
ATOM 1479 N N . THR A 1 194 ? 0.823 -33.969 6.52 1 97.56 194 THR A N 1
ATOM 1480 C CA . THR A 1 194 ? 1.144 -34.938 7.551 1 97.56 194 THR A CA 1
ATOM 1481 C C . THR A 1 194 ? 2.252 -35.875 7.082 1 97.56 194 THR A C 1
ATOM 1483 O O . THR A 1 194 ? 2.035 -36.719 6.195 1 97.56 194 THR A O 1
ATOM 1486 N N . GLY A 1 195 ? 3.414 -35.781 7.75 1 97 195 GLY A N 1
ATOM 1487 C CA . GLY A 1 195 ? 4.551 -36.562 7.285 1 97 195 GLY A CA 1
ATOM 1488 C C . GLY A 1 195 ? 4.906 -36.312 5.836 1 97 195 GLY A C 1
ATOM 1489 O O . GLY A 1 195 ? 5.09 -35.156 5.438 1 97 195 GLY A O 1
ATOM 1490 N N . PRO A 1 196 ? 4.906 -37.438 5.023 1 98 196 PRO A N 1
ATOM 1491 C CA . PRO A 1 196 ? 5.316 -37.312 3.625 1 98 196 PRO A CA 1
ATOM 1492 C C . PRO A 1 196 ? 4.164 -36.906 2.705 1 98 196 PRO A C 1
ATOM 1494 O O . PRO A 1 196 ? 4.371 -36.688 1.507 1 98 196 PRO A O 1
ATOM 1497 N N . LEU A 1 197 ? 3.014 -36.781 3.262 1 98.75 197 LEU A N 1
ATOM 1498 C CA . LEU A 1 197 ? 1.823 -36.562 2.445 1 98.75 197 LEU A CA 1
ATOM 1499 C C . LEU A 1 197 ? 1.315 -35.156 2.588 1 98.75 197 LEU A C 1
ATOM 1501 O O . LEU A 1 197 ? 1.238 -34.625 3.699 1 98.75 197 LEU A O 1
ATOM 1505 N N . THR A 1 198 ? 1.063 -34.531 1.553 1 98.88 198 THR A N 1
ATOM 1506 C CA . THR A 1 198 ? 0.311 -33.281 1.49 1 98.88 198 THR A CA 1
ATOM 1507 C C . THR A 1 198 ? -0.895 -33.406 0.565 1 98.88 198 THR A C 1
ATOM 1509 O O . THR A 1 198 ? -0.774 -33.938 -0.545 1 98.88 198 THR A O 1
ATOM 1512 N N . VAL A 1 199 ? -2.041 -33.031 1.032 1 98.94 199 VAL A N 1
ATOM 1513 C CA . VAL A 1 199 ? -3.242 -33 0.205 1 98.94 199 VAL A CA 1
ATOM 1514 C C . VAL A 1 199 ? -3.844 -31.594 0.249 1 98.94 199 VAL A C 1
ATOM 1516 O O . VAL A 1 199 ? -3.705 -30.875 1.247 1 98.94 199 VAL A O 1
ATOM 1519 N N . SER A 1 200 ? -4.441 -31.172 -0.813 1 98.94 200 SER A N 1
ATOM 1520 C CA . SER A 1 200 ? -5.082 -29.859 -0.826 1 98.94 200 SER A CA 1
ATOM 1521 C C . SER A 1 200 ? -6.246 -29.812 -1.809 1 98.94 200 SER A C 1
ATOM 1523 O O . SER A 1 200 ? -6.328 -30.656 -2.713 1 98.94 200 SER A O 1
ATOM 1525 N N . THR A 1 201 ? -7.188 -28.969 -1.582 1 98.94 201 THR A N 1
ATOM 1526 C CA . THR A 1 201 ? -8.312 -28.672 -2.465 1 98.94 201 THR A CA 1
ATOM 1527 C C . THR A 1 201 ? -8.633 -27.172 -2.438 1 98.94 201 THR A C 1
ATOM 1529 O O . THR A 1 201 ? -8.273 -26.469 -1.494 1 98.94 201 THR A O 1
ATOM 1532 N N . ALA A 1 202 ? -9.219 -26.688 -3.504 1 98.94 202 ALA A N 1
ATOM 1533 C CA . ALA A 1 202 ? -9.586 -25.266 -3.596 1 98.94 202 ALA A CA 1
ATOM 1534 C C . ALA A 1 202 ? -10.711 -25.062 -4.602 1 98.94 202 ALA A C 1
ATOM 1536 O O . ALA A 1 202 ? -10.977 -25.922 -5.438 1 98.94 202 ALA A O 1
ATOM 1537 N N . ALA A 1 203 ? -11.352 -23.938 -4.492 1 98.69 203 ALA A N 1
ATOM 1538 C CA . ALA A 1 203 ? -12.383 -23.547 -5.441 1 98.69 203 ALA A CA 1
ATOM 1539 C C . ALA A 1 203 ? -12.484 -22.031 -5.547 1 98.69 203 ALA A C 1
ATOM 1541 O O . ALA A 1 203 ? -12.203 -21.312 -4.582 1 98.69 203 ALA A O 1
ATOM 1542 N N . THR A 1 204 ? -12.859 -21.562 -6.68 1 98.12 204 THR A N 1
ATOM 1543 C CA . THR A 1 204 ? -13.102 -20.156 -6.934 1 98.12 204 THR A CA 1
ATOM 1544 C C . THR A 1 204 ? -14.375 -19.953 -7.742 1 98.12 204 THR A C 1
ATOM 1546 O O . THR A 1 204 ? -14.633 -20.688 -8.695 1 98.12 204 THR A O 1
ATOM 1549 N N . TRP A 1 205 ? -15.219 -19.078 -7.305 1 96.62 205 TRP A N 1
ATOM 1550 C CA . TRP A 1 205 ? -16.422 -18.656 -8.023 1 96.62 205 TRP A CA 1
ATOM 1551 C C . TRP A 1 205 ? -16.234 -17.25 -8.602 1 96.62 205 TRP A C 1
ATOM 1553 O O . TRP A 1 205 ? -15.727 -16.359 -7.918 1 96.62 205 TRP A O 1
ATOM 1563 N N . ASN A 1 206 ? -16.672 -17.078 -9.875 1 93.12 206 ASN A N 1
ATOM 1564 C CA . ASN A 1 206 ? -16.562 -15.812 -10.602 1 93.12 206 ASN A CA 1
ATOM 1565 C C . ASN A 1 206 ? -15.102 -15.367 -10.727 1 93.12 206 ASN A C 1
ATOM 1567 O O . ASN A 1 206 ? -14.773 -14.219 -10.445 1 93.12 206 ASN A O 1
ATOM 1571 N N . GLY A 1 207 ? -14.281 -16.328 -11.102 1 93.88 207 GLY A N 1
ATOM 1572 C CA . GLY A 1 207 ? -12.875 -16 -11.273 1 93.88 207 GLY A CA 1
ATOM 1573 C C . GLY A 1 207 ? -12.664 -14.781 -12.156 1 93.88 207 GLY A C 1
ATOM 1574 O O . GLY A 1 207 ? -13.266 -14.672 -13.227 1 93.88 207 GLY A O 1
ATOM 1575 N N . ALA A 1 208 ? -11.867 -13.836 -11.641 1 92 208 ALA A N 1
ATOM 1576 C CA . ALA A 1 208 ? -11.531 -12.602 -12.336 1 92 208 ALA A CA 1
ATOM 1577 C C . ALA A 1 208 ? -12.789 -11.781 -12.625 1 92 208 ALA A C 1
ATOM 1579 O O . ALA A 1 208 ? -12.859 -11.062 -13.625 1 92 208 ALA A O 1
ATOM 1580 N N . GLY A 1 209 ? -13.766 -12.008 -11.844 1 89.19 209 GLY A N 1
ATOM 1581 C CA . GLY A 1 209 ? -14.984 -11.227 -11.953 1 89.19 209 GLY A CA 1
ATOM 1582 C C . GLY A 1 209 ? -15.93 -11.742 -13.023 1 89.19 209 GLY A C 1
ATOM 1583 O O . GLY A 1 209 ? -16.938 -11.094 -13.336 1 89.19 209 GLY A O 1
ATOM 1584 N N . LYS A 1 210 ? -15.633 -12.828 -13.672 1 87.38 210 LYS A N 1
ATOM 1585 C CA . LYS A 1 210 ? -16.438 -13.375 -14.75 1 87.38 210 LYS A CA 1
ATOM 1586 C C . LYS A 1 210 ? -17.531 -14.297 -14.203 1 87.38 210 LYS A C 1
ATOM 1588 O O . LYS A 1 210 ? -17.234 -15.281 -13.516 1 87.38 210 LYS A O 1
ATOM 1593 N N . LYS A 1 211 ? -18.703 -13.93 -14.734 1 85.38 211 LYS A N 1
ATOM 1594 C CA . LYS A 1 211 ? -19.844 -14.734 -14.305 1 85.38 211 LYS A CA 1
ATOM 1595 C C . LYS A 1 211 ? -19.688 -16.188 -14.75 1 85.38 211 LYS A C 1
ATOM 1597 O O . LYS A 1 211 ? -19.281 -16.453 -15.883 1 85.38 211 LYS A O 1
ATOM 1602 N N . SER A 1 212 ? -19.875 -17.141 -13.898 1 84.44 212 SER A N 1
ATOM 1603 C CA . SER A 1 212 ? -19.922 -18.578 -14.156 1 84.44 212 SER A CA 1
ATOM 1604 C C . SER A 1 212 ? -18.531 -19.172 -14.32 1 84.44 212 SER A C 1
ATOM 1606 O O . SER A 1 212 ? -18.375 -20.359 -14.641 1 84.44 212 SER A O 1
ATOM 1608 N N . ASN A 1 213 ? -17.531 -18.328 -14.234 1 92.06 213 ASN A N 1
ATOM 1609 C CA . ASN A 1 213 ? -16.172 -18.891 -14.18 1 92.06 213 ASN A CA 1
ATOM 1610 C C . ASN A 1 213 ? -15.891 -19.531 -12.828 1 92.06 213 ASN A C 1
ATOM 1612 O O . ASN A 1 213 ? -15.398 -18.875 -11.914 1 92.06 213 ASN A O 1
ATOM 1616 N N . THR A 1 214 ? -16.219 -20.781 -12.758 1 94.56 214 THR A N 1
ATOM 1617 C CA . THR A 1 214 ? -16 -21.562 -11.555 1 94.56 214 THR A CA 1
ATOM 1618 C C . THR A 1 214 ? -14.859 -22.562 -11.758 1 94.56 214 THR A C 1
ATOM 1620 O O . THR A 1 214 ? -14.852 -23.312 -12.734 1 94.56 214 THR A O 1
ATOM 1623 N N . VAL A 1 215 ? -13.891 -22.578 -10.867 1 97.19 215 VAL A N 1
ATOM 1624 C CA . VAL A 1 215 ? -12.734 -23.469 -10.93 1 97.19 215 VAL A CA 1
ATOM 1625 C C . VAL A 1 215 ? -12.703 -24.359 -9.695 1 97.19 215 VAL A C 1
ATOM 1627 O O . VAL A 1 215 ? -12.883 -23.891 -8.57 1 97.19 215 VAL A O 1
ATOM 1630 N N . TRP A 1 216 ? -12.531 -25.641 -9.891 1 98.06 216 TRP A N 1
ATOM 1631 C CA . TRP A 1 216 ? -12.328 -26.594 -8.805 1 98.06 216 TRP A CA 1
ATOM 1632 C C . TRP A 1 216 ? -10.961 -27.266 -8.922 1 98.06 216 TRP A C 1
ATOM 1634 O O . TRP A 1 216 ? -10.539 -27.641 -10.023 1 98.06 216 TRP A O 1
ATOM 1644 N N . TYR A 1 217 ? -10.297 -27.406 -7.789 1 98.81 217 TYR A N 1
ATOM 1645 C CA . TYR A 1 217 ? -8.961 -27.984 -7.758 1 98.81 217 TYR A CA 1
ATOM 1646 C C . TYR A 1 217 ? -8.852 -29.031 -6.652 1 98.81 217 TYR A C 1
ATOM 1648 O O . TYR A 1 217 ? -9.406 -28.844 -5.566 1 98.81 217 TYR A O 1
ATOM 1656 N N . ALA A 1 218 ? -8.133 -30.094 -6.926 1 98.94 218 ALA A N 1
ATOM 1657 C CA . ALA A 1 218 ? -7.672 -31.031 -5.914 1 98.94 218 ALA A CA 1
ATOM 1658 C C . ALA A 1 218 ? -6.285 -31.562 -6.258 1 98.94 218 ALA A C 1
ATOM 1660 O O . ALA A 1 218 ? -5.977 -31.797 -7.426 1 98.94 218 ALA A O 1
ATOM 1661 N N . GLY A 1 219 ? -5.438 -31.766 -5.246 1 98.94 219 GLY A N 1
ATOM 1662 C CA . GLY A 1 219 ? -4.105 -32.281 -5.48 1 98.94 219 GLY A CA 1
ATOM 1663 C C . GLY A 1 219 ? -3.551 -33.062 -4.297 1 98.94 219 GLY A C 1
ATOM 1664 O O . GLY A 1 219 ? -4.078 -32.969 -3.188 1 98.94 219 GLY A O 1
ATOM 1665 N N . ALA A 1 220 ? -2.639 -33.844 -4.562 1 98.94 220 ALA A N 1
ATOM 1666 C CA . ALA A 1 220 ? -1.884 -34.594 -3.561 1 98.94 220 ALA A CA 1
ATOM 1667 C C . ALA A 1 220 ? -0.423 -34.75 -3.975 1 98.94 220 ALA A C 1
ATOM 1669 O O . ALA A 1 220 ? -0.12 -34.906 -5.16 1 98.94 220 ALA A O 1
ATOM 1670 N N . ALA A 1 221 ? 0.437 -34.688 -3.045 1 98.94 221 ALA A N 1
ATOM 1671 C CA . ALA A 1 221 ? 1.863 -34.938 -3.242 1 98.94 221 ALA A CA 1
ATOM 1672 C C . ALA A 1 221 ? 2.422 -35.844 -2.145 1 98.94 221 ALA A C 1
ATOM 1674 O O . ALA A 1 221 ? 2.002 -35.75 -0.988 1 98.94 221 ALA A O 1
ATOM 1675 N N . TYR A 1 222 ? 3.328 -36.656 -2.523 1 98.88 222 TYR A N 1
ATOM 1676 C CA . TYR A 1 222 ? 3.938 -37.594 -1.6 1 98.88 222 TYR A CA 1
ATOM 1677 C C . TYR A 1 222 ? 5.453 -37.625 -1.762 1 98.88 222 TYR A C 1
ATOM 1679 O O . TYR A 1 222 ? 5.965 -37.75 -2.879 1 98.88 222 TYR A O 1
ATOM 1687 N N . GLN A 1 223 ? 6.113 -37.531 -0.67 1 98.75 223 GLN A N 1
ATOM 1688 C CA . GLN A 1 223 ? 7.562 -37.688 -0.653 1 98.75 223 GLN A CA 1
ATOM 1689 C C . GLN A 1 223 ? 7.949 -39.156 -0.44 1 98.75 223 GLN A C 1
ATOM 1691 O O . GLN A 1 223 ? 8.016 -39.625 0.698 1 98.75 223 GLN A O 1
ATOM 1696 N N . PHE A 1 224 ? 8.375 -39.719 -1.406 1 98.56 224 PHE A N 1
ATOM 1697 C CA . PHE A 1 224 ? 8.656 -41.156 -1.351 1 98.56 224 PHE A CA 1
ATOM 1698 C C . PHE A 1 224 ? 9.961 -41.438 -0.617 1 98.56 224 PHE A C 1
ATOM 1700 O O . PHE A 1 224 ? 10.062 -42.375 0.167 1 98.56 224 PHE A O 1
ATOM 1707 N N . VAL A 1 225 ? 10.938 -40.656 -0.974 1 97.69 225 VAL A N 1
ATOM 1708 C CA . VAL A 1 225 ? 12.227 -40.594 -0.295 1 97.69 225 VAL A CA 1
ATOM 1709 C C . VAL A 1 225 ? 12.68 -39.156 -0.157 1 97.69 225 VAL A C 1
ATOM 1711 O O . VAL A 1 225 ? 12.055 -38.25 -0.721 1 97.69 225 VAL A O 1
ATOM 1714 N N . GLU A 1 226 ? 13.672 -39 0.552 1 96.44 226 GLU A N 1
ATOM 1715 C CA . GLU A 1 226 ? 14.141 -37.625 0.819 1 96.44 226 GLU A CA 1
ATOM 1716 C C . GLU A 1 226 ? 14.43 -36.875 -0.479 1 96.44 226 GLU A C 1
ATOM 1718 O O . GLU A 1 226 ? 14.219 -35.688 -0.562 1 96.44 226 GLU A O 1
ATOM 1723 N N . GLU A 1 227 ? 14.82 -37.594 -1.513 1 97.44 227 GLU A N 1
ATOM 1724 C CA . GLU A 1 227 ? 15.289 -36.969 -2.752 1 97.44 227 GLU A CA 1
ATOM 1725 C C . GLU A 1 227 ? 14.156 -36.844 -3.762 1 97.44 227 GLU A C 1
ATOM 1727 O O . GLU A 1 227 ? 14.289 -36.125 -4.762 1 97.44 227 GLU A O 1
ATOM 1732 N N . PHE A 1 228 ? 13.07 -37.5 -3.494 1 98.62 228 PHE A N 1
ATOM 1733 C CA . PHE A 1 228 ? 12.086 -37.594 -4.57 1 98.62 228 PHE A CA 1
ATOM 1734 C C . PHE A 1 228 ? 10.68 -37.344 -4.043 1 98.62 228 PHE A C 1
ATOM 1736 O O . PHE A 1 228 ? 10.219 -38.031 -3.139 1 98.62 228 PHE A O 1
ATOM 1743 N N . THR A 1 229 ? 9.992 -36.375 -4.598 1 98.69 229 THR A N 1
ATOM 1744 C CA . THR A 1 229 ? 8.578 -36.094 -4.375 1 98.69 229 THR A CA 1
ATOM 1745 C C . THR A 1 229 ? 7.805 -36.125 -5.688 1 98.69 229 THR A C 1
ATOM 1747 O O . THR A 1 229 ? 8.305 -35.656 -6.719 1 98.69 229 THR A O 1
ATOM 1750 N N . ALA A 1 230 ? 6.672 -36.656 -5.695 1 98.88 230 ALA A N 1
ATOM 1751 C CA . ALA A 1 230 ? 5.773 -36.625 -6.844 1 98.88 230 ALA A CA 1
ATOM 1752 C C . ALA A 1 230 ? 4.355 -36.25 -6.422 1 98.88 230 ALA A C 1
ATOM 1754 O O . ALA A 1 230 ? 4 -36.375 -5.246 1 98.88 230 ALA A O 1
ATOM 1755 N N . GLY A 1 231 ? 3.607 -35.719 -7.348 1 98.88 231 GLY A N 1
ATOM 1756 C CA . GLY A 1 231 ? 2.242 -35.344 -7.031 1 98.88 231 GLY A CA 1
ATOM 1757 C C . GLY A 1 231 ? 1.312 -35.406 -8.227 1 98.88 231 GLY A C 1
ATOM 1758 O O . GLY A 1 231 ? 1.758 -35.625 -9.359 1 98.88 231 GLY A O 1
ATOM 1759 N N . LEU A 1 232 ? 0.087 -35.375 -7.91 1 98.94 232 LEU A N 1
ATOM 1760 C CA . LEU A 1 232 ? -1.015 -35.406 -8.867 1 98.94 232 LEU A CA 1
ATOM 1761 C C . LEU A 1 232 ? -1.982 -34.25 -8.594 1 98.94 232 LEU A C 1
ATOM 1763 O O . LEU A 1 232 ? -2.432 -34.062 -7.457 1 98.94 232 LEU A O 1
ATOM 1767 N N . ASN A 1 233 ? -2.201 -33.438 -9.609 1 98.94 233 ASN A N 1
ATOM 1768 C CA . ASN A 1 233 ? -3.16 -32.344 -9.531 1 98.94 233 ASN A CA 1
ATOM 1769 C C . ASN A 1 233 ? -4.312 -32.531 -10.516 1 98.94 233 ASN A C 1
ATOM 1771 O O . ASN A 1 233 ? -4.105 -33 -11.633 1 98.94 233 ASN A O 1
ATOM 1775 N N . TYR A 1 234 ? -5.461 -32.125 -10.078 1 98.94 234 TYR A N 1
ATOM 1776 C CA . TYR A 1 234 ? -6.652 -32.094 -10.922 1 98.94 234 TYR A CA 1
ATOM 1777 C C . TYR A 1 234 ? -7.336 -30.734 -10.844 1 98.94 234 TYR A C 1
ATOM 1779 O O . TYR A 1 234 ? -7.57 -30.219 -9.75 1 98.94 234 TYR A O 1
ATOM 1787 N N . ILE A 1 235 ? -7.633 -30.172 -11.984 1 98.69 235 ILE A N 1
ATOM 1788 C CA . ILE A 1 235 ? -8.344 -28.906 -12.062 1 98.69 235 ILE A CA 1
ATOM 1789 C C . ILE A 1 235 ? -9.539 -29.047 -13 1 98.69 235 ILE A C 1
ATOM 1791 O O . ILE A 1 235 ? -9.383 -29.391 -14.172 1 98.69 235 ILE A O 1
ATOM 1795 N N . ASP A 1 236 ? -10.742 -28.875 -12.523 1 97.88 236 ASP A N 1
ATOM 1796 C CA . ASP A 1 236 ? -11.914 -28.625 -13.352 1 97.88 236 ASP A CA 1
ATOM 1797 C C . ASP A 1 236 ? -12.031 -27.141 -13.703 1 97.88 236 ASP A C 1
ATOM 1799 O O . ASP A 1 236 ? -12.492 -26.344 -12.891 1 97.88 236 ASP A O 1
ATOM 1803 N N . GLU A 1 237 ? -11.664 -26.891 -14.898 1 92.94 237 GLU A N 1
ATOM 1804 C CA . GLU A 1 237 ? -11.539 -25.5 -15.312 1 92.94 237 GLU A CA 1
ATOM 1805 C C . GLU A 1 237 ? -12.906 -24.859 -15.547 1 92.94 237 GLU A C 1
ATOM 1807 O O . GLU A 1 237 ? -13.891 -25.562 -15.773 1 92.94 237 GLU A O 1
ATOM 1812 N N . GLY A 1 238 ? -12.906 -23.609 -15.445 1 87.62 238 GLY A N 1
ATOM 1813 C CA . GLY A 1 238 ? -14.125 -22.844 -15.703 1 87.62 238 GLY A CA 1
ATOM 1814 C C . GLY A 1 238 ? -14.227 -22.375 -17.141 1 87.62 238 GLY A C 1
ATOM 1815 O O . GLY A 1 238 ? -13.953 -23.125 -18.078 1 87.62 238 GLY A O 1
ATOM 1816 N N . TYR A 1 239 ? -14.867 -21.297 -17.297 1 82.56 239 TYR A N 1
ATOM 1817 C CA . TYR A 1 239 ? -15.094 -20.688 -18.594 1 82.56 239 TYR A CA 1
ATOM 1818 C C . TYR A 1 239 ? -14.242 -19.438 -18.766 1 82.56 239 TYR A C 1
ATOM 1820 O O . TYR A 1 239 ? -13.914 -18.766 -17.797 1 82.56 239 TYR A O 1
ATOM 1828 N N . ASP A 1 240 ? -13.648 -19.438 -19.969 1 71.75 240 ASP A N 1
ATOM 1829 C CA . ASP A 1 240 ? -12.961 -18.188 -20.297 1 71.75 240 ASP A CA 1
ATOM 1830 C C . ASP A 1 240 ? -13.836 -17.312 -21.188 1 71.75 240 ASP A C 1
ATOM 1832 O O . ASP A 1 240 ? -14.469 -17.797 -22.125 1 71.75 240 ASP A O 1
ATOM 1836 N N . GLY A 1 241 ? -14.57 -16.328 -20.688 1 62.53 241 GLY A N 1
ATOM 1837 C CA . GLY A 1 241 ? -15.359 -15.422 -21.516 1 62.53 241 GLY A CA 1
ATOM 1838 C C . GLY A 1 241 ? -14.859 -13.992 -21.484 1 62.53 241 GLY A C 1
ATOM 1839 O O . GLY A 1 241 ? -13.992 -13.648 -20.672 1 62.53 241 GLY A O 1
ATOM 1840 N N . THR A 1 242 ? -15.023 -13.445 -22.734 1 56.22 242 THR A N 1
ATOM 1841 C CA . THR A 1 242 ? -14.805 -12.008 -22.719 1 56.22 242 THR A CA 1
ATOM 1842 C C . THR A 1 242 ? -15.648 -11.336 -21.641 1 56.22 242 THR A C 1
ATOM 1844 O O . THR A 1 242 ? -16.719 -11.844 -21.281 1 56.22 242 THR A O 1
ATOM 1847 N N . ARG A 1 243 ? -15.117 -10.492 -20.938 1 50.81 243 ARG A N 1
ATOM 1848 C CA . ARG A 1 243 ? -15.836 -9.703 -19.938 1 50.81 243 ARG A CA 1
ATOM 1849 C C . ARG A 1 243 ? -17.25 -9.383 -20.406 1 50.81 243 ARG A C 1
ATOM 1851 O O . ARG A 1 243 ? -18.172 -9.312 -19.594 1 50.81 243 ARG A O 1
ATOM 1858 N N . ASN A 1 244 ? -17.562 -9.305 -21.688 1 46.06 244 ASN A N 1
ATOM 1859 C CA . ASN A 1 244 ? -18.875 -8.883 -22.188 1 46.06 244 ASN A CA 1
ATOM 1860 C C . ASN A 1 244 ? -19.703 -10.07 -22.672 1 46.06 244 ASN A C 1
ATOM 1862 O O . ASN A 1 244 ? -20.688 -9.891 -23.375 1 46.06 244 ASN A O 1
ATOM 1866 N N . GLY A 1 245 ? -19.531 -11.227 -22.203 1 47 245 GLY A N 1
ATOM 1867 C CA . GLY A 1 245 ? -20.531 -12.281 -22.344 1 47 245 GLY A CA 1
ATOM 1868 C C . GLY A 1 245 ? -20.391 -13.078 -23.625 1 47 245 GLY A C 1
ATOM 1869 O O . GLY A 1 245 ? -21.125 -14.047 -23.844 1 47 245 GLY A O 1
ATOM 1870 N N . ALA A 1 246 ? -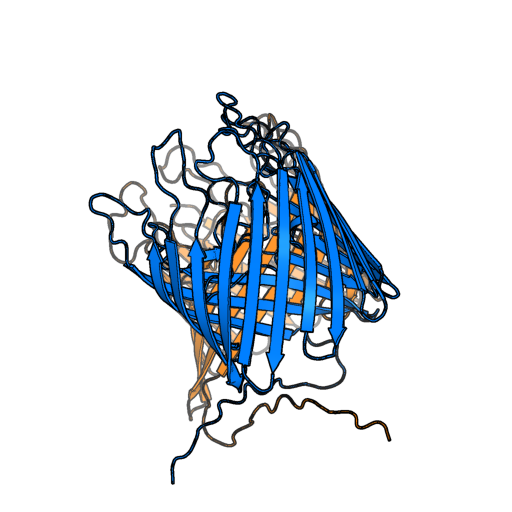19.828 -12.562 -24.625 1 50.94 246 ALA A N 1
ATOM 1871 C CA . ALA A 1 246 ? -20.203 -13.297 -25.812 1 50.94 246 ALA A CA 1
ATOM 1872 C C . ALA A 1 246 ? -19.703 -14.742 -25.75 1 50.94 246 ALA A C 1
ATOM 1874 O O . ALA A 1 246 ? -20.484 -15.68 -25.953 1 50.94 246 ALA A O 1
ATOM 1875 N N . ASP A 1 247 ? -18.5 -15.07 -26.125 1 55.78 247 ASP A N 1
ATOM 1876 C CA . ASP A 1 247 ? -18.125 -16.438 -26.422 1 55.78 247 ASP A CA 1
ATOM 1877 C C . ASP A 1 247 ? -17.328 -17.062 -25.281 1 55.78 247 ASP A C 1
ATOM 1879 O O . ASP A 1 247 ? -16.188 -16.688 -25.031 1 55.78 247 ASP A O 1
ATOM 1883 N N . TYR A 1 248 ? -18.125 -17.719 -24.297 1 64.81 248 TYR A N 1
ATOM 1884 C CA . TYR A 1 248 ? -17.547 -18.516 -23.234 1 64.81 248 TYR A CA 1
ATOM 1885 C C . TYR A 1 248 ? -17 -19.844 -23.766 1 64.81 248 TYR A C 1
ATOM 1887 O O . TYR A 1 248 ? -17.719 -20.578 -24.453 1 64.81 248 TYR A O 1
ATOM 1895 N N . SER A 1 249 ? -15.672 -19.891 -23.672 1 79.38 249 SER A N 1
ATOM 1896 C CA . SER A 1 249 ? -15.094 -21.188 -24.047 1 79.38 249 SER A CA 1
ATOM 1897 C C . SER A 1 249 ? -14.766 -22.031 -22.828 1 79.38 249 SER A C 1
ATOM 1899 O O . SER A 1 249 ? -14.164 -21.531 -21.875 1 79.38 249 SER A O 1
ATOM 1901 N N . ASP A 1 250 ? -15.328 -23.281 -22.797 1 85.62 250 ASP A N 1
ATOM 1902 C CA . ASP A 1 250 ? -14.961 -24.266 -21.781 1 85.62 250 ASP A CA 1
ATOM 1903 C C . ASP A 1 250 ? -13.469 -24.594 -21.844 1 85.62 250 ASP A C 1
ATOM 1905 O O . ASP A 1 250 ? -12.961 -25.016 -22.891 1 85.62 250 ASP A O 1
ATOM 1909 N N . LEU A 1 251 ? -12.844 -24.469 -20.719 1 92.94 251 LEU A N 1
ATOM 1910 C CA . LEU A 1 251 ? -11.391 -24.594 -20.703 1 92.94 251 LEU A CA 1
ATOM 1911 C C . LEU A 1 251 ? -10.977 -26.016 -20.344 1 92.94 251 LEU A C 1
ATOM 1913 O O . LEU A 1 251 ? -9.789 -26.312 -20.203 1 92.94 251 LEU A O 1
ATOM 1917 N N . GLY A 1 252 ? -11.953 -26.891 -20.078 1 95.12 252 GLY A N 1
ATOM 1918 C CA . GLY A 1 252 ? -11.711 -28.328 -19.922 1 95.12 252 GLY A CA 1
ATOM 1919 C C . GLY A 1 252 ? -11.297 -28.719 -18.516 1 95.12 252 GLY A C 1
ATOM 1920 O O . GLY A 1 252 ? -11.562 -27.984 -17.562 1 95.12 252 GLY A O 1
ATOM 1921 N N . LYS A 1 253 ? -10.875 -29.938 -18.406 1 98.06 253 LYS A N 1
ATOM 1922 C CA . LYS A 1 253 ? -10.336 -30.531 -17.172 1 98.06 253 LYS A CA 1
ATOM 1923 C C . LYS A 1 253 ? -8.867 -30.891 -17.344 1 98.06 253 LYS A C 1
ATOM 1925 O O . LYS A 1 253 ? -8.484 -31.5 -18.344 1 98.06 253 LYS A O 1
ATOM 1930 N N . THR A 1 254 ? -8.094 -30.5 -16.375 1 98.56 254 THR A N 1
ATOM 1931 C CA . THR A 1 254 ? -6.66 -30.75 -16.438 1 98.56 254 THR A CA 1
ATOM 1932 C C . THR A 1 254 ? -6.223 -31.734 -15.367 1 98.56 254 THR A C 1
ATOM 1934 O O . THR A 1 254 ? -6.57 -31.578 -14.195 1 98.56 254 THR A O 1
ATOM 1937 N N . ILE A 1 255 ? -5.602 -32.75 -15.727 1 98.88 255 ILE A N 1
ATOM 1938 C CA . ILE A 1 255 ? -4.918 -33.656 -14.797 1 98.88 255 ILE A CA 1
ATOM 1939 C C . ILE A 1 255 ? -3.412 -33.594 -15.031 1 98.88 255 ILE A C 1
ATOM 1941 O O . ILE A 1 255 ? -2.951 -33.719 -16.172 1 98.88 255 ILE A O 1
ATOM 1945 N N . THR A 1 256 ? -2.604 -33.406 -13.992 1 98.94 256 THR A N 1
ATOM 1946 C CA . THR A 1 256 ? -1.161 -33.219 -14.117 1 98.94 256 THR A CA 1
ATOM 1947 C C . THR A 1 256 ? -0.414 -34.125 -13.133 1 98.94 256 THR A C 1
ATOM 1949 O O . THR A 1 256 ? -0.64 -34.031 -11.922 1 98.94 256 THR A O 1
ATOM 1952 N N . LEU A 1 257 ? 0.368 -34.969 -13.648 1 98.94 257 LEU A N 1
ATOM 1953 C CA . LEU A 1 257 ? 1.354 -35.688 -12.867 1 98.94 257 LEU A CA 1
ATOM 1954 C C . LEU A 1 257 ? 2.709 -35 -12.898 1 98.94 257 LEU A C 1
ATOM 1956 O O . LEU A 1 257 ? 3.178 -34.594 -13.969 1 98.94 257 LEU A O 1
ATOM 1960 N N . TYR A 1 258 ? 3.314 -34.781 -11.766 1 98.94 258 TYR A N 1
ATOM 1961 C CA . TYR A 1 258 ? 4.621 -34.125 -11.719 1 98.94 258 TYR A CA 1
ATOM 1962 C C . TYR A 1 258 ? 5.52 -34.781 -10.68 1 98.94 258 TYR A C 1
ATOM 1964 O O . TYR A 1 258 ? 5.043 -35.531 -9.812 1 98.94 258 TYR A O 1
ATOM 1972 N N . GLY A 1 259 ? 6.785 -34.531 -10.812 1 98.88 259 GLY A N 1
ATOM 1973 C CA . GLY A 1 259 ? 7.766 -35 -9.852 1 98.88 259 GLY A CA 1
ATOM 1974 C C . GLY A 1 259 ? 9.055 -34.219 -9.859 1 98.88 259 GLY A C 1
ATOM 1975 O O . GLY A 1 259 ? 9.414 -33.625 -10.883 1 98.88 259 GLY A O 1
ATOM 1976 N N . THR A 1 260 ? 9.719 -34.188 -8.766 1 98.81 260 THR A N 1
ATOM 1977 C CA . THR A 1 260 ? 11.016 -33.531 -8.617 1 98.81 260 THR A CA 1
ATOM 1978 C C . THR A 1 260 ? 12 -34.469 -7.898 1 98.81 260 THR A C 1
ATOM 1980 O O . THR A 1 260 ? 11.68 -35.031 -6.855 1 98.81 260 THR A O 1
ATOM 1983 N N . TYR A 1 261 ? 13.07 -34.656 -8.5 1 98.75 261 TYR A N 1
ATOM 1984 C CA . TYR A 1 261 ? 14.188 -35.375 -7.918 1 98.75 261 TYR A CA 1
ATOM 1985 C C . TYR A 1 261 ? 15.375 -34.469 -7.668 1 98.75 261 TYR A C 1
ATOM 1987 O O . TYR A 1 261 ? 15.852 -33.781 -8.586 1 98.75 261 TYR A O 1
ATOM 1995 N N . THR A 1 262 ? 15.82 -34.406 -6.406 1 98 262 THR A N 1
ATOM 1996 C CA . THR A 1 262 ? 16.938 -33.531 -6.051 1 98 262 THR A CA 1
ATOM 1997 C C . THR A 1 262 ? 18.094 -34.344 -5.492 1 98 262 THR A C 1
ATOM 1999 O O . THR A 1 262 ? 17.922 -35.156 -4.562 1 98 262 THR A O 1
ATOM 2002 N N . ILE A 1 263 ? 19.203 -34.25 -6.082 1 95.31 263 ILE A N 1
ATOM 2003 C CA . ILE A 1 263 ? 20.438 -34.844 -5.586 1 95.31 263 ILE A CA 1
ATOM 2004 C C . ILE A 1 263 ? 21.547 -33.812 -5.551 1 95.31 263 ILE A C 1
ATOM 2006 O O . ILE A 1 263 ? 21.875 -33.219 -6.578 1 95.31 263 ILE A O 1
ATOM 2010 N N . ASP A 1 264 ? 22.125 -33.625 -4.34 1 95.38 264 ASP A N 1
ATOM 2011 C CA . ASP A 1 264 ? 23.141 -32.594 -4.133 1 95.38 264 ASP A CA 1
ATOM 2012 C C . ASP A 1 264 ? 22.625 -31.219 -4.566 1 95.38 264 ASP A C 1
ATOM 2014 O O . ASP A 1 264 ? 21.625 -30.734 -4.031 1 95.38 264 ASP A O 1
ATOM 2018 N N . ALA A 1 265 ? 23.25 -30.609 -5.566 1 97.31 265 ALA A N 1
ATOM 2019 C CA . ALA A 1 265 ? 22.891 -29.25 -5.973 1 97.31 265 ALA A CA 1
ATOM 2020 C C . ALA A 1 265 ? 21.969 -29.266 -7.195 1 97.31 265 ALA A C 1
ATOM 2022 O O . ALA A 1 265 ? 21.547 -28.203 -7.672 1 97.31 265 ALA A O 1
ATOM 2023 N N . VAL A 1 266 ? 21.562 -30.469 -7.73 1 98.5 266 VAL A N 1
ATOM 2024 C CA . VAL A 1 266 ? 20.797 -30.562 -8.969 1 98.5 266 VAL A CA 1
ATOM 2025 C C . VAL A 1 266 ? 19.375 -31.016 -8.664 1 98.5 266 VAL A C 1
ATOM 2027 O O . VAL A 1 266 ? 19.172 -31.984 -7.926 1 98.5 266 VAL A O 1
ATOM 2030 N N . SER A 1 267 ? 18.469 -30.344 -9.156 1 98.62 267 SER A N 1
ATOM 2031 C CA . SER A 1 267 ? 17.078 -30.75 -9.109 1 98.62 267 SER A CA 1
ATOM 2032 C C . SER A 1 267 ? 16.5 -30.906 -10.516 1 98.62 267 SER A C 1
ATOM 2034 O O . SER A 1 267 ? 16.609 -30 -11.344 1 98.62 267 SER A O 1
ATOM 2036 N N . LEU A 1 268 ? 15.922 -32.062 -10.75 1 98.88 268 LEU A N 1
ATOM 2037 C CA . LEU A 1 268 ? 15.219 -32.344 -12 1 98.88 268 LEU A CA 1
ATOM 2038 C C . LEU A 1 268 ? 13.711 -32.406 -11.766 1 98.88 268 LEU A C 1
ATOM 2040 O O . LEU A 1 268 ? 13.258 -33.094 -10.852 1 98.88 268 LEU A O 1
ATOM 2044 N N . THR A 1 269 ? 12.961 -31.656 -12.5 1 98.88 269 THR A N 1
ATOM 2045 C CA . THR A 1 269 ? 11.508 -31.656 -12.398 1 98.88 269 THR A CA 1
ATOM 2046 C C . THR A 1 269 ? 10.875 -31.969 -13.75 1 98.88 269 THR A C 1
ATOM 2048 O O . THR A 1 269 ? 11.289 -31.422 -14.781 1 98.88 269 THR A O 1
ATOM 2051 N N . GLY A 1 270 ? 9.953 -32.844 -13.734 1 98.88 270 GLY A N 1
ATOM 2052 C CA . GLY A 1 270 ? 9.172 -33.156 -14.922 1 98.88 270 GLY A CA 1
ATOM 2053 C C . GLY A 1 270 ? 7.684 -33.219 -14.656 1 98.88 270 GLY A C 1
ATOM 2054 O O . GLY A 1 270 ? 7.254 -33.375 -13.516 1 98.88 270 GLY A O 1
ATOM 2055 N N . TYR A 1 271 ? 6.914 -33 -15.742 1 98.94 271 TYR A N 1
ATOM 2056 C CA . TYR A 1 271 ? 5.473 -33.188 -15.625 1 98.94 271 TYR A CA 1
ATOM 2057 C C . TYR A 1 271 ? 4.863 -33.625 -16.953 1 98.94 271 TYR A C 1
ATOM 2059 O O . TYR A 1 271 ? 5.465 -33.438 -18.016 1 98.94 271 TYR A O 1
ATOM 2067 N N . ILE A 1 272 ? 3.809 -34.281 -16.875 1 98.94 272 ILE A N 1
ATOM 2068 C CA . ILE A 1 272 ? 2.896 -34.562 -17.969 1 98.94 272 ILE A CA 1
ATOM 2069 C C . ILE A 1 272 ? 1.469 -34.219 -17.562 1 98.94 272 ILE A C 1
ATOM 2071 O O . ILE A 1 272 ? 1.054 -34.469 -16.438 1 98.94 272 ILE A O 1
ATOM 2075 N N . ALA A 1 273 ? 0.791 -33.531 -18.484 1 98.88 273 ALA A N 1
ATOM 2076 C CA . ALA A 1 273 ? -0.579 -33.125 -18.188 1 98.88 273 ALA A CA 1
ATOM 2077 C C . ALA A 1 273 ? -1.5 -33.406 -19.375 1 98.88 273 ALA A C 1
ATOM 2079 O O . ALA A 1 273 ? -1.048 -33.469 -20.516 1 98.88 273 ALA A O 1
ATOM 2080 N N . ASN A 1 274 ? -2.664 -33.656 -19.047 1 98.81 274 ASN A N 1
ATOM 2081 C CA . ASN A 1 274 ? -3.732 -33.812 -20.031 1 98.81 274 ASN A CA 1
ATOM 2082 C C . ASN A 1 274 ? -4.871 -32.812 -19.766 1 98.81 274 ASN A C 1
ATOM 2084 O O . ASN A 1 274 ? -5.277 -32.625 -18.625 1 98.81 274 ASN A O 1
ATOM 2088 N N . ASN A 1 275 ? -5.34 -32.188 -20.75 1 98.56 275 ASN A N 1
ATOM 2089 C CA . ASN A 1 275 ? -6.496 -31.297 -20.75 1 98.56 275 ASN A CA 1
ATOM 2090 C C . ASN A 1 275 ? -7.414 -31.562 -21.938 1 98.56 275 ASN A C 1
ATOM 2092 O O . ASN A 1 275 ? -6.945 -31.734 -23.062 1 98.56 275 ASN A O 1
ATOM 2096 N N . ASP A 1 276 ? -8.727 -31.5 -21.719 1 97.44 276 ASP A N 1
ATOM 2097 C CA . ASP A 1 276 ? -9.641 -31.953 -22.766 1 97.44 276 ASP A CA 1
ATOM 2098 C C . ASP A 1 276 ? -10.414 -30.797 -23.375 1 97.44 276 ASP A C 1
ATOM 2100 O O . ASP A 1 276 ? -11.516 -30.969 -23.891 1 97.44 276 ASP A O 1
ATOM 2104 N N . ALA A 1 277 ? -9.977 -29.625 -23.25 1 95.12 277 ALA A N 1
ATOM 2105 C CA . ALA A 1 277 ? -10.633 -28.5 -23.922 1 95.12 277 ALA A CA 1
ATOM 2106 C C . ALA A 1 277 ? -10.727 -28.734 -25.422 1 95.12 277 ALA A C 1
ATOM 2108 O O . ALA A 1 277 ? -9.797 -29.266 -26.031 1 95.12 277 ALA A O 1
ATOM 2109 N N . ASP A 1 278 ? -11.805 -28.203 -26.094 1 92.81 278 ASP A N 1
ATOM 2110 C CA . ASP A 1 278 ? -12.094 -28.453 -27.516 1 92.81 278 ASP A CA 1
ATOM 2111 C C . ASP A 1 278 ? -11.055 -27.781 -28.406 1 92.81 278 ASP A C 1
ATOM 2113 O O . ASP A 1 278 ? -10.758 -28.266 -29.5 1 92.81 278 ASP A O 1
ATOM 2117 N N . ASP A 1 279 ? -10.523 -26.75 -27.953 1 92.69 279 ASP A N 1
ATOM 2118 C CA . ASP A 1 279 ? -9.664 -25.938 -28.812 1 92.69 279 ASP A CA 1
ATOM 2119 C C . ASP A 1 279 ? -8.266 -26.531 -28.906 1 92.69 279 ASP A C 1
ATOM 2121 O O . ASP A 1 279 ? -7.449 -26.094 -29.719 1 92.69 279 ASP A O 1
ATOM 2125 N N . ASN A 1 280 ? -7.945 -27.5 -28.109 1 96.25 280 ASN A N 1
ATOM 2126 C CA . ASN A 1 280 ? -6.602 -28.078 -28.109 1 96.25 280 ASN A CA 1
ATOM 2127 C C . ASN A 1 280 ? -6.312 -28.828 -29.406 1 96.25 280 ASN A C 1
ATOM 2129 O O . ASN A 1 280 ? -7.141 -29.609 -29.875 1 96.25 280 ASN A O 1
ATOM 2133 N N . LYS A 1 281 ? -5.125 -28.641 -29.922 1 97.5 281 LYS A N 1
ATOM 2134 C CA . LYS A 1 281 ? -4.652 -29.516 -30.969 1 97.5 281 LYS A CA 1
ATOM 2135 C C . LYS A 1 281 ? -4.176 -30.859 -30.406 1 97.5 281 LYS A C 1
ATOM 2137 O O . LYS A 1 281 ? -4.41 -31.906 -30.984 1 97.5 281 LYS A O 1
ATOM 2142 N N . SER A 1 282 ? -3.439 -30.719 -29.266 1 97.62 282 SER A N 1
ATOM 2143 C CA . SER A 1 282 ? -3.084 -31.875 -28.469 1 97.62 282 SER A CA 1
ATOM 2144 C C . SER A 1 282 ? -3.6 -31.75 -27.031 1 97.62 282 SER A C 1
ATOM 2146 O O . SER A 1 282 ? -3.504 -30.672 -26.438 1 97.62 282 SER A O 1
ATOM 2148 N N . ASP A 1 283 ? -4.039 -32.844 -26.531 1 98.06 283 ASP A N 1
ATOM 2149 C CA . ASP A 1 283 ? -4.57 -32.812 -25.172 1 98.06 283 ASP A CA 1
ATOM 2150 C C . ASP A 1 283 ? -3.465 -33.062 -24.141 1 98.06 283 ASP A C 1
ATOM 2152 O O . ASP A 1 283 ? -3.645 -32.781 -22.953 1 98.06 283 ASP A O 1
ATOM 2156 N N . THR A 1 284 ? -2.428 -33.656 -24.641 1 98.56 284 THR A N 1
ATOM 2157 C CA . THR A 1 284 ? -1.341 -34 -23.734 1 98.56 284 THR A CA 1
ATOM 2158 C C . THR A 1 284 ? -0.166 -33.062 -23.891 1 98.56 284 THR A C 1
ATOM 2160 O O . THR A 1 284 ? 0.24 -32.75 -25.016 1 98.56 284 THR A O 1
ATOM 2163 N N . VAL A 1 285 ? 0.337 -32.562 -22.812 1 98.69 285 VAL A N 1
ATOM 2164 C CA . VAL A 1 285 ? 1.482 -31.656 -22.766 1 98.69 285 VAL A CA 1
ATOM 2165 C C . VAL A 1 285 ? 2.512 -32.156 -21.766 1 98.69 285 VAL A C 1
ATOM 2167 O O . VAL A 1 285 ? 2.195 -33 -20.906 1 98.69 285 VAL A O 1
ATOM 2170 N N . TYR A 1 286 ? 3.75 -31.766 -21.859 1 98.81 286 TYR A N 1
ATOM 2171 C CA . TYR A 1 286 ? 4.789 -32.219 -20.938 1 98.81 286 TYR A CA 1
ATOM 2172 C C . TYR A 1 286 ? 5.93 -31.188 -20.875 1 98.81 286 TYR A C 1
ATOM 2174 O O . TYR A 1 286 ? 6.059 -30.344 -21.75 1 98.81 286 TYR A O 1
ATOM 2182 N N . GLY A 1 287 ? 6.723 -31.219 -19.859 1 98.88 287 GLY A N 1
ATOM 2183 C CA . GLY A 1 287 ? 7.875 -30.359 -19.656 1 98.88 287 GLY A CA 1
ATOM 2184 C C . GLY A 1 287 ? 8.93 -30.984 -18.75 1 98.88 287 GLY A C 1
ATOM 2185 O O . GLY A 1 287 ? 8.617 -31.844 -17.938 1 98.88 287 GLY A O 1
ATOM 2186 N N . LEU A 1 288 ? 10.07 -30.562 -18.984 1 98.94 288 LEU A N 1
ATOM 2187 C CA . LEU A 1 288 ? 11.227 -30.938 -18.172 1 98.94 288 LEU A CA 1
ATOM 2188 C C . LEU A 1 288 ? 12.031 -29.719 -17.781 1 98.94 288 LEU A C 1
ATOM 2190 O O . LEU A 1 288 ? 12.258 -28.812 -18.594 1 98.94 288 LEU A O 1
ATOM 2194 N N . GLY A 1 289 ? 12.406 -29.641 -16.516 1 98.88 289 GLY A N 1
ATOM 2195 C CA . GLY A 1 289 ? 13.234 -28.562 -16 1 98.88 289 GLY A CA 1
ATOM 2196 C C . GLY A 1 289 ? 14.375 -29.062 -15.133 1 98.88 289 GLY A C 1
ATOM 2197 O O . GLY A 1 289 ? 14.258 -30.094 -14.477 1 98.88 289 GLY A O 1
ATOM 2198 N N . ALA A 1 290 ? 15.43 -28.344 -15.148 1 98.88 290 ALA A N 1
ATOM 2199 C CA . ALA A 1 290 ? 16.578 -28.578 -14.281 1 98.88 290 ALA A CA 1
ATOM 2200 C C . ALA A 1 290 ? 16.984 -27.297 -13.547 1 98.88 290 ALA A C 1
ATOM 2202 O O . ALA A 1 290 ? 16.938 -26.203 -14.125 1 98.88 290 ALA A O 1
ATOM 2203 N N . ALA A 1 291 ? 17.406 -27.484 -12.344 1 98.81 291 ALA A N 1
ATOM 2204 C CA . ALA A 1 291 ? 17.938 -26.391 -11.531 1 98.81 291 ALA A CA 1
ATOM 2205 C C . ALA A 1 291 ? 19.25 -26.797 -10.867 1 98.81 291 ALA A C 1
ATOM 2207 O O . ALA A 1 291 ? 19.391 -27.938 -10.383 1 98.81 291 ALA A O 1
ATOM 2208 N N . TYR A 1 292 ? 20.172 -25.906 -10.914 1 98.88 292 TYR A N 1
ATOM 2209 C CA . TYR A 1 292 ? 21.453 -26.078 -10.219 1 98.88 292 TYR A CA 1
ATOM 2210 C C . TYR A 1 292 ? 21.641 -25 -9.172 1 98.88 292 TYR A C 1
ATOM 2212 O O . TYR A 1 292 ? 21.734 -23.812 -9.5 1 98.88 292 TYR A O 1
ATOM 2220 N N . ASP A 1 293 ? 21.703 -25.453 -7.941 1 98.69 293 ASP A N 1
ATOM 2221 C CA . ASP A 1 293 ? 21.875 -24.547 -6.82 1 98.69 293 ASP A CA 1
ATOM 2222 C C . ASP A 1 293 ? 23.312 -24.047 -6.719 1 98.69 293 ASP A C 1
ATOM 2224 O O . ASP A 1 293 ? 24.234 -24.844 -6.461 1 98.69 293 ASP A O 1
ATOM 2228 N N . LEU A 1 294 ? 23.484 -22.75 -6.832 1 98.38 294 LEU A N 1
ATOM 2229 C CA . LEU A 1 294 ? 24.812 -22.172 -6.785 1 98.38 294 LEU A CA 1
ATOM 2230 C C . LEU A 1 294 ? 25.156 -21.703 -5.375 1 98.38 294 LEU A C 1
ATOM 2232 O O . LEU A 1 294 ? 26.266 -21.25 -5.117 1 98.38 294 LEU A O 1
ATOM 2236 N N . GLY A 1 295 ? 24.219 -21.812 -4.535 1 97.44 295 GLY A N 1
ATOM 2237 C CA . GLY A 1 295 ? 24.391 -21.266 -3.199 1 97.44 295 GLY A CA 1
ATOM 2238 C C . GLY A 1 295 ? 24.016 -19.797 -3.109 1 97.44 295 GLY A C 1
ATOM 2239 O O . GLY A 1 295 ? 23.812 -19.141 -4.129 1 97.44 295 GLY A O 1
ATOM 2240 N N . GLY A 1 296 ? 23.797 -19.281 -1.787 1 97.06 296 GLY A N 1
ATOM 2241 C CA . GLY A 1 296 ? 23.516 -17.875 -1.562 1 97.06 296 GLY A CA 1
ATOM 2242 C C . GLY A 1 296 ? 22.141 -17.453 -2.072 1 97.06 296 GLY A C 1
ATOM 2243 O O . GLY A 1 296 ? 21.938 -16.297 -2.393 1 97.06 296 GLY A O 1
ATOM 2244 N N . GLY A 1 297 ? 21.312 -18.406 -2.34 1 97.25 297 GLY A N 1
ATOM 2245 C CA . GLY A 1 297 ? 19.984 -18.062 -2.83 1 97.25 297 GLY A CA 1
ATOM 2246 C C . GLY A 1 297 ? 19.938 -17.938 -4.34 1 97.25 297 GLY A C 1
ATOM 2247 O O . GLY A 1 297 ? 18.984 -17.375 -4.883 1 97.25 297 GLY A O 1
ATOM 2248 N N . THR A 1 298 ? 20.891 -18.469 -5.055 1 98.5 298 THR A N 1
ATOM 2249 C CA . THR A 1 298 ? 21 -18.328 -6.504 1 98.5 298 THR A CA 1
ATOM 2250 C C . THR A 1 298 ? 20.922 -19.688 -7.184 1 98.5 298 THR A C 1
ATOM 2252 O O . THR A 1 298 ? 21.547 -20.656 -6.738 1 98.5 298 THR A O 1
ATOM 2255 N N . LYS A 1 299 ? 20.188 -19.75 -8.234 1 98.75 299 LYS A N 1
ATOM 2256 C CA . LYS A 1 299 ? 20.047 -20.984 -9.008 1 98.75 299 LYS A CA 1
ATOM 2257 C C . LYS A 1 299 ? 20.203 -20.703 -10.508 1 98.75 299 LYS A C 1
ATOM 2259 O O . LYS A 1 299 ? 19.734 -19.688 -11 1 98.75 299 LYS A O 1
ATOM 2264 N N . LEU A 1 300 ? 20.844 -21.641 -11.211 1 98.88 300 LEU A N 1
ATOM 2265 C CA . LEU A 1 300 ? 20.75 -21.75 -12.656 1 98.88 300 LEU A CA 1
ATOM 2266 C C . LEU A 1 300 ? 19.578 -22.656 -13.055 1 98.88 300 LEU A C 1
ATOM 2268 O O . LEU A 1 300 ? 19.422 -23.75 -12.516 1 98.88 300 LEU A O 1
ATOM 2272 N N . LEU A 1 301 ? 18.797 -22.156 -14.031 1 98.88 301 LEU A N 1
ATOM 2273 C CA . LEU A 1 301 ? 17.594 -22.906 -14.383 1 98.88 301 LEU A CA 1
ATOM 2274 C C . LEU A 1 301 ? 17.5 -23.094 -15.891 1 98.88 301 LEU A C 1
ATOM 2276 O O . LEU A 1 301 ? 17.797 -22.172 -16.656 1 98.88 301 LEU A O 1
ATOM 2280 N N . GLY A 1 302 ? 17.141 -24.25 -16.297 1 98.88 302 GLY A N 1
ATOM 2281 C CA . GLY A 1 302 ? 16.781 -24.594 -17.656 1 98.88 302 GLY A CA 1
ATOM 2282 C C . GLY A 1 302 ? 15.508 -25.406 -17.766 1 98.88 302 GLY A C 1
ATOM 2283 O O . GLY A 1 302 ? 15.211 -26.219 -16.891 1 98.88 302 GLY A O 1
ATOM 2284 N N . SER A 1 303 ? 14.773 -25.156 -18.859 1 98.88 303 SER A N 1
ATOM 2285 C CA . SER A 1 303 ? 13.547 -25.906 -19.031 1 98.88 303 SER A CA 1
ATOM 2286 C C . SER A 1 303 ? 13.148 -26 -20.5 1 98.88 303 SER A C 1
ATOM 2288 O O . SER A 1 303 ? 13.57 -25.172 -21.312 1 98.88 303 SER A O 1
ATOM 2290 N N . ILE A 1 304 ? 12.383 -27 -20.828 1 98.88 304 ILE A N 1
ATOM 2291 C CA . ILE A 1 304 ? 11.75 -27.172 -22.125 1 98.88 304 ILE A CA 1
ATOM 2292 C C . ILE A 1 304 ? 10.375 -27.797 -21.953 1 98.88 304 ILE A C 1
ATOM 2294 O O . ILE A 1 304 ? 10.195 -28.703 -21.125 1 98.88 304 ILE A O 1
ATOM 2298 N N . GLU A 1 305 ? 9.406 -27.266 -22.656 1 98.81 305 GLU A N 1
ATOM 2299 C CA . GLU A 1 305 ? 8.031 -27.734 -22.562 1 98.81 305 GLU A CA 1
ATOM 2300 C C . GLU A 1 305 ? 7.379 -27.828 -23.938 1 98.81 305 GLU A C 1
ATOM 2302 O O . GLU A 1 305 ? 7.715 -27.047 -24.844 1 98.81 305 GLU A O 1
ATOM 2307 N N . ARG A 1 306 ? 6.488 -28.75 -24.141 1 98.69 306 ARG A N 1
ATOM 2308 C CA . ARG A 1 306 ? 5.598 -28.828 -25.297 1 98.69 306 ARG A CA 1
ATOM 2309 C C . ARG A 1 306 ? 4.156 -28.531 -24.891 1 98.69 306 ARG A C 1
ATOM 2311 O O . ARG A 1 306 ? 3.611 -29.188 -24 1 98.69 306 ARG A O 1
ATOM 2318 N N . GLY A 1 307 ? 3.562 -27.594 -25.547 1 98.19 307 GLY A N 1
ATOM 2319 C CA . GLY A 1 307 ? 2.24 -27.109 -25.172 1 98.19 307 GLY A CA 1
ATOM 2320 C C . GLY A 1 307 ? 1.122 -27.797 -25.953 1 98.19 307 GLY A C 1
ATOM 2321 O O . GLY A 1 307 ? 1.31 -28.875 -26.5 1 98.19 307 GLY A O 1
ATOM 2322 N N . TYR A 1 308 ? -0.088 -27.125 -25.906 1 97.56 308 TYR A N 1
ATOM 2323 C CA . TYR A 1 308 ? -1.321 -27.719 -26.406 1 97.56 308 TYR A CA 1
ATOM 2324 C C . TYR A 1 308 ? -1.512 -27.406 -27.891 1 97.56 308 TYR A C 1
ATOM 2326 O O . TYR A 1 308 ? -2.16 -28.156 -28.609 1 97.56 308 TYR A O 1
ATOM 2334 N N . GLY A 1 309 ? -1.022 -26.375 -28.328 1 96.5 309 GLY A N 1
ATOM 2335 C CA . GLY A 1 309 ? -1.471 -25.812 -29.594 1 96.5 309 GLY A CA 1
ATOM 2336 C C . GLY A 1 309 ? -2.902 -25.312 -29.547 1 96.5 309 GLY A C 1
ATOM 2337 O O . GLY A 1 309 ? -3.527 -25.281 -28.484 1 96.5 309 GLY A O 1
ATOM 2338 N N . SER A 1 310 ? -3.389 -24.828 -30.734 1 94.62 310 SER A N 1
ATOM 2339 C CA . SER A 1 310 ? -4.75 -24.312 -30.828 1 94.62 310 SER A CA 1
ATOM 2340 C C . SER A 1 310 ? -5.355 -24.594 -32.188 1 94.62 310 SER A C 1
ATOM 2342 O O . SER A 1 310 ? -4.758 -24.281 -33.219 1 94.62 310 SER A O 1
ATOM 2344 N N . LYS A 1 311 ? -6.559 -25.141 -32.156 1 94.69 311 LYS A N 1
ATOM 2345 C CA . LYS A 1 311 ? -7.27 -25.391 -33.406 1 94.69 311 LYS A CA 1
ATOM 2346 C C . LYS A 1 311 ? -7.785 -24.094 -34 1 94.69 311 LYS A C 1
ATOM 2348 O O . LYS A 1 311 ? -7.637 -23.859 -35.219 1 94.69 311 LYS A O 1
ATOM 2353 N N . SER A 1 312 ? -8.359 -23.234 -33.094 1 89.81 312 SER A N 1
ATOM 2354 C CA . SER A 1 312 ? -9 -22.016 -33.594 1 89.81 312 SER A CA 1
ATOM 2355 C C . SER A 1 312 ? -7.977 -21.078 -34.219 1 89.81 312 SER A C 1
ATOM 2357 O O . SER A 1 312 ? -8.25 -20.469 -35.25 1 89.81 312 SER A O 1
ATOM 2359 N N . SER A 1 313 ? -6.832 -21 -33.625 1 88.94 313 SER A N 1
ATOM 2360 C CA . SER A 1 313 ? -5.801 -20.141 -34.188 1 88.94 313 SER A CA 1
ATOM 2361 C C . SER A 1 313 ? -4.863 -20.906 -35.125 1 88.94 313 SER A C 1
ATOM 2363 O O . SER A 1 313 ? -3.938 -20.328 -35.688 1 88.94 313 SER A O 1
ATOM 2365 N N . ASP A 1 314 ? -5.074 -22.125 -35.281 1 91.62 314 ASP A N 1
ATOM 2366 C CA . ASP A 1 314 ? -4.262 -23.031 -36.094 1 91.62 314 ASP A CA 1
ATOM 2367 C C . ASP A 1 314 ? -2.789 -22.938 -35.688 1 91.62 314 ASP A C 1
ATOM 2369 O O . ASP A 1 314 ? -1.919 -22.812 -36.562 1 91.62 314 ASP A O 1
ATOM 2373 N N . THR A 1 315 ? -2.561 -22.922 -34.438 1 92.19 315 THR A N 1
ATOM 2374 C CA . THR A 1 315 ? -1.205 -22.922 -33.875 1 92.19 315 THR A CA 1
ATOM 2375 C C . THR A 1 315 ? -0.809 -24.328 -33.438 1 92.19 315 THR A C 1
ATOM 2377 O O . THR A 1 315 ? -1.555 -24.984 -32.719 1 92.19 315 THR A O 1
ATOM 2380 N N . SER A 1 316 ? 0.366 -24.766 -33.938 1 94.19 316 SER A N 1
ATOM 2381 C CA . SER A 1 316 ? 0.876 -26.078 -33.5 1 94.19 316 SER A CA 1
ATOM 2382 C C . SER A 1 316 ? 1.277 -26.062 -32.031 1 94.19 316 SER A C 1
ATOM 2384 O O . SER A 1 316 ? 1.338 -25.016 -31.406 1 94.19 316 SER A O 1
ATOM 2386 N N . GLU A 1 317 ? 1.45 -27.281 -31.5 1 96.31 317 GLU A N 1
ATOM 2387 C CA . GLU A 1 317 ? 1.943 -27.406 -30.125 1 96.31 317 GLU A CA 1
ATOM 2388 C C . GLU A 1 317 ? 3.217 -26.594 -29.922 1 96.31 317 GLU A C 1
ATOM 2390 O O . GLU A 1 317 ? 4.215 -26.797 -30.609 1 96.31 317 GLU A O 1
ATOM 2395 N N . GLU A 1 318 ? 3.23 -25.703 -29.047 1 95.38 318 GLU A N 1
ATOM 2396 C CA . GLU A 1 318 ? 4.34 -24.781 -28.812 1 95.38 318 GLU A CA 1
ATOM 2397 C C . GLU A 1 318 ? 5.484 -25.453 -28.078 1 95.38 318 GLU A C 1
ATOM 2399 O O . GLU A 1 318 ? 5.25 -26.312 -27.219 1 95.38 318 GLU A O 1
ATOM 2404 N N . THR A 1 319 ? 6.605 -25.125 -28.422 1 97.94 319 THR A N 1
ATOM 2405 C CA . THR A 1 319 ? 7.801 -25.406 -27.625 1 97.94 319 THR A CA 1
ATOM 2406 C C . THR A 1 319 ? 8.242 -24.156 -26.859 1 97.94 319 THR A C 1
ATOM 2408 O O . THR A 1 319 ? 8.477 -23.109 -27.469 1 97.94 319 THR A O 1
ATOM 2411 N N . ILE A 1 320 ? 8.297 -24.266 -25.578 1 98 320 ILE A N 1
ATOM 2412 C CA . ILE A 1 320 ? 8.828 -23.188 -24.75 1 98 320 ILE A CA 1
ATOM 2413 C C . ILE A 1 320 ? 10.117 -23.656 -24.078 1 98 320 ILE A C 1
ATOM 2415 O O . ILE A 1 320 ? 10.148 -24.734 -23.453 1 98 320 ILE A O 1
ATOM 2419 N N . ALA A 1 321 ? 11.133 -22.891 -24.25 1 98.75 321 ALA A N 1
ATOM 2420 C CA . ALA A 1 321 ? 12.414 -23.219 -23.625 1 98.75 321 ALA A CA 1
ATOM 2421 C C . ALA A 1 321 ? 12.992 -22 -22.922 1 98.75 321 ALA A C 1
ATOM 2423 O O . ALA A 1 321 ? 12.836 -20.859 -23.391 1 98.75 321 ALA A O 1
ATOM 2424 N N . GLN A 1 322 ? 13.656 -22.266 -21.844 1 98.31 322 GLN A N 1
ATOM 2425 C CA . GLN A 1 322 ? 14.266 -21.188 -21.078 1 98.31 322 GLN A CA 1
ATOM 2426 C C . GLN A 1 322 ? 15.602 -21.609 -20.484 1 98.31 322 GLN A C 1
ATOM 2428 O O . GLN A 1 322 ? 15.797 -22.781 -20.141 1 98.31 322 GLN A O 1
ATOM 2433 N N . LEU A 1 323 ? 16.453 -20.672 -20.359 1 98.81 323 LEU A N 1
ATOM 2434 C CA . LEU A 1 323 ? 17.719 -20.812 -19.656 1 98.81 323 LEU A CA 1
ATOM 2435 C C . LEU A 1 323 ? 18.109 -19.5 -18.984 1 98.81 323 LEU A C 1
ATOM 2437 O O . LEU A 1 323 ? 18.078 -18.438 -19.609 1 98.81 323 LEU A O 1
ATOM 2441 N N . GLY A 1 324 ? 18.359 -19.594 -17.641 1 98.75 324 GLY A N 1
ATOM 2442 C CA . GLY A 1 324 ? 18.734 -18.359 -16.969 1 98.75 324 GLY A CA 1
ATOM 2443 C C . GLY A 1 324 ? 19.016 -18.562 -15.484 1 98.75 324 GLY A C 1
ATOM 2444 O O . GLY A 1 324 ? 19.312 -19.688 -15.055 1 98.75 324 GLY A O 1
ATOM 2445 N N . VAL A 1 325 ? 19.062 -17.453 -14.797 1 98.81 325 VAL A N 1
ATOM 2446 C CA . VAL A 1 325 ? 19.406 -17.453 -13.375 1 98.81 325 VAL A CA 1
ATOM 2447 C C . VAL A 1 325 ? 18.297 -16.781 -12.578 1 98.81 325 VAL A C 1
ATOM 2449 O O . VAL A 1 325 ? 17.656 -15.836 -13.062 1 98.81 325 VAL A O 1
ATOM 2452 N N . LYS A 1 326 ? 18.094 -17.266 -11.422 1 98.69 326 LYS A N 1
ATOM 2453 C CA . LYS A 1 326 ? 17.25 -16.641 -10.414 1 98.69 326 LYS A CA 1
ATOM 2454 C C . LYS A 1 326 ? 17.984 -16.469 -9.094 1 98.69 326 LYS A C 1
ATOM 2456 O O . LYS A 1 326 ? 18.672 -17.406 -8.641 1 98.69 326 LYS A O 1
ATOM 2461 N N . PHE A 1 327 ? 17.906 -15.344 -8.453 1 98.62 327 PHE A N 1
ATOM 2462 C CA . PHE A 1 327 ? 18.547 -15.109 -7.168 1 98.62 327 PHE A CA 1
ATOM 2463 C C . PHE A 1 327 ? 17.625 -14.367 -6.215 1 98.62 327 PHE A C 1
ATOM 2465 O O . PHE A 1 327 ? 16.859 -13.492 -6.637 1 98.62 327 PHE A O 1
ATOM 2472 N N . ASN A 1 328 ? 17.719 -14.781 -5.012 1 98.19 328 ASN A N 1
ATOM 2473 C CA . ASN A 1 328 ? 16.891 -14.211 -3.959 1 98.19 328 ASN A CA 1
ATOM 2474 C C . ASN A 1 328 ? 17.703 -13.32 -3.023 1 98.19 328 ASN A C 1
ATOM 2476 O O . ASN A 1 328 ? 18.906 -13.523 -2.852 1 98.19 328 ASN A O 1
ATOM 2480 N N . PHE A 1 329 ? 16.969 -12.305 -2.369 1 96.94 329 PHE A N 1
ATOM 2481 C CA . PHE A 1 329 ? 17.609 -11.438 -1.393 1 96.94 329 PHE A CA 1
ATOM 2482 C C . PHE A 1 329 ? 16.609 -10.961 -0.344 1 96.94 329 PHE A C 1
ATOM 2484 O O . PHE A 1 329 ? 15.406 -10.969 -0.581 1 96.94 329 PHE A O 1
ATOM 2491 N N . MET B 1 1 ? 20.719 -26.5 25.75 1 20.7 1 MET B N 1
ATOM 2492 C CA . MET B 1 1 ? 21.375 -25.219 26 1 20.7 1 MET B CA 1
ATOM 2493 C C . MET B 1 1 ? 21 -24.188 24.938 1 20.7 1 MET B C 1
ATOM 2495 O O . MET B 1 1 ? 21.062 -24.484 23.734 1 20.7 1 MET B O 1
ATOM 2499 N N . LYS B 1 2 ? 20.078 -23.156 25.281 1 22.66 2 LYS B N 1
ATOM 2500 C CA . LYS B 1 2 ? 19.125 -22.312 24.578 1 22.66 2 LYS B CA 1
ATOM 2501 C C . LYS B 1 2 ? 19.859 -21.188 23.828 1 22.66 2 LYS B C 1
ATOM 2503 O O . LYS B 1 2 ? 20.297 -20.219 24.438 1 22.66 2 LYS B O 1
ATOM 2508 N N . LYS B 1 3 ? 20.594 -21.469 22.812 1 23.97 3 LYS B N 1
ATOM 2509 C CA . LYS B 1 3 ? 21.453 -20.453 22.219 1 23.97 3 LYS B CA 1
ATOM 2510 C C . LYS B 1 3 ? 20.625 -19.375 21.531 1 23.97 3 LYS B C 1
ATOM 2512 O O . LYS B 1 3 ? 19.844 -19.656 20.625 1 23.97 3 LYS B O 1
ATOM 2517 N N . VAL B 1 4 ? 20.266 -18.297 22.266 1 23.08 4 VAL B N 1
ATOM 2518 C CA . VAL B 1 4 ? 19.516 -17.078 21.953 1 23.08 4 VAL B CA 1
ATOM 2519 C C . VAL B 1 4 ? 20.234 -16.312 20.844 1 23.08 4 VAL B C 1
ATOM 2521 O O . VAL B 1 4 ? 21.391 -15.914 21.016 1 23.08 4 VAL B O 1
ATOM 2524 N N . LEU B 1 5 ? 20.078 -16.562 19.672 1 24.36 5 LEU B N 1
ATOM 2525 C CA . LEU B 1 5 ? 20.812 -15.875 18.609 1 24.36 5 LEU B CA 1
ATOM 2526 C C . LEU B 1 5 ? 20.344 -14.43 18.484 1 24.36 5 LEU B C 1
ATOM 2528 O O . LEU B 1 5 ? 19.156 -14.172 18.266 1 24.36 5 LEU B O 1
ATOM 2532 N N . PHE B 1 6 ? 20.984 -13.469 19.25 1 22.08 6 PHE B N 1
ATOM 2533 C CA . PHE B 1 6 ? 20.812 -12.016 19.281 1 22.08 6 PHE B CA 1
ATOM 2534 C C . PHE B 1 6 ? 21.125 -11.406 17.906 1 22.08 6 PHE B C 1
ATOM 2536 O O . PHE B 1 6 ? 22.219 -11.578 17.391 1 22.08 6 PHE B O 1
ATOM 2543 N N . ALA B 1 7 ? 20.266 -11.297 17.078 1 28.3 7 ALA B N 1
ATOM 2544 C CA . ALA B 1 7 ? 20.516 -10.594 15.82 1 28.3 7 ALA B CA 1
ATOM 2545 C C . ALA B 1 7 ? 20.766 -9.102 16.062 1 28.3 7 ALA B C 1
ATOM 2547 O O . ALA B 1 7 ? 19.859 -8.383 16.484 1 28.3 7 ALA B O 1
ATOM 2548 N N . THR B 1 8 ? 21.953 -8.586 16.547 1 23.84 8 THR B N 1
ATOM 2549 C CA . THR B 1 8 ? 22.422 -7.215 16.719 1 23.84 8 THR B CA 1
ATOM 2550 C C . THR B 1 8 ? 22.422 -6.469 15.391 1 23.84 8 THR B C 1
ATOM 2552 O O . THR B 1 8 ? 22.953 -6.965 14.398 1 23.84 8 THR B O 1
ATOM 2555 N N . THR B 1 9 ? 21.359 -5.863 14.969 1 29.95 9 THR B N 1
ATOM 2556 C CA . THR B 1 9 ? 21.5 -4.809 13.969 1 29.95 9 THR B CA 1
ATOM 2557 C C . THR B 1 9 ? 22.766 -3.992 14.234 1 29.95 9 THR B C 1
ATOM 2559 O O . THR B 1 9 ? 22.906 -3.383 15.297 1 29.95 9 THR B O 1
ATOM 2562 N N . ALA B 1 10 ? 23.812 -4.445 13.844 1 27.23 10 ALA B N 1
ATOM 2563 C CA . ALA B 1 10 ? 25 -3.602 13.992 1 27.23 10 ALA B CA 1
ATOM 2564 C C . ALA B 1 10 ? 24.844 -2.289 13.234 1 27.23 10 ALA B C 1
ATOM 2566 O O . ALA B 1 10 ? 24.672 -2.291 12.008 1 27.23 10 ALA B O 1
ATOM 2567 N N . LEU B 1 11 ? 23.984 -1.347 13.766 1 31.11 11 LEU B N 1
ATOM 2568 C CA . LEU B 1 11 ? 24.469 -0.006 13.461 1 31.11 11 LEU B CA 1
ATOM 2569 C C . LEU B 1 11 ? 25.984 0.005 13.32 1 31.11 11 LEU B C 1
ATOM 2571 O O . LEU B 1 11 ? 26.703 -0.284 14.281 1 31.11 11 LEU B O 1
ATOM 2575 N N . VAL B 1 12 ? 26.391 -0.586 12.219 1 32.22 12 VAL B N 1
ATOM 2576 C CA . VAL B 1 12 ? 27.812 -0.254 12.117 1 32.22 12 VAL B CA 1
ATOM 2577 C C . VAL B 1 12 ? 28.016 1.21 12.5 1 32.22 12 VAL B C 1
ATOM 2579 O O . VAL B 1 12 ? 27.531 2.113 11.812 1 32.22 12 VAL B O 1
ATOM 2582 N N . PHE B 1 13 ? 27.891 1.492 13.781 1 32.28 13 PHE B N 1
ATOM 2583 C CA . PHE B 1 13 ? 28.578 2.688 14.25 1 32.28 13 PHE B CA 1
ATOM 2584 C C . PHE B 1 13 ? 29.953 2.803 13.594 1 32.28 13 PHE B C 1
ATOM 2586 O O . PHE B 1 13 ? 30.922 2.186 14.047 1 32.28 13 PHE B O 1
ATOM 2593 N N . SER B 1 14 ? 30.109 2.584 12.281 1 33.12 14 SER B N 1
ATOM 2594 C CA . SER B 1 14 ? 31.469 3.02 12.016 1 33.12 14 SER B CA 1
ATOM 2595 C C . SER B 1 14 ? 31.781 4.32 12.75 1 33.12 14 SER B C 1
ATOM 2597 O O . SER B 1 14 ? 30.891 5.129 13 1 33.12 14 SER B O 1
ATOM 2599 N N . ALA B 1 15 ? 32.875 4.457 13.492 1 33.75 15 ALA B N 1
ATOM 2600 C CA . ALA B 1 15 ? 33.469 5.621 14.156 1 33.75 15 ALA B CA 1
ATOM 2601 C C . ALA B 1 15 ? 33.062 6.91 13.445 1 33.75 15 ALA B C 1
ATOM 2603 O O . ALA B 1 15 ? 32.031 6.965 12.781 1 33.75 15 ALA B O 1
ATOM 2604 N N . GLY B 1 16 ? 34.094 7.797 13.188 1 36.19 16 GLY B N 1
ATOM 2605 C CA . GLY B 1 16 ? 34.375 9.203 12.93 1 36.19 16 GLY B CA 1
ATOM 2606 C C . GLY B 1 16 ? 33.656 9.758 11.734 1 36.19 16 GLY B C 1
ATOM 2607 O O . GLY B 1 16 ? 33.656 10.969 11.492 1 36.19 16 GLY B O 1
ATOM 2608 N N . PHE B 1 17 ? 33.688 9.008 10.477 1 39.94 17 PHE B N 1
ATOM 2609 C CA . PHE B 1 17 ? 33.312 9.75 9.297 1 39.94 17 PHE B CA 1
ATOM 2610 C C . PHE B 1 17 ? 31.781 9.883 9.219 1 39.94 17 PHE B C 1
ATOM 2612 O O . PHE B 1 17 ? 31.062 9.047 9.758 1 39.94 17 PHE B O 1
ATOM 2619 N N . ALA B 1 18 ? 31.156 11.047 8.977 1 47.56 18 ALA B N 1
ATOM 2620 C CA . ALA B 1 18 ? 29.859 11.57 8.57 1 47.56 18 ALA B CA 1
ATOM 2621 C C . ALA B 1 18 ? 29.125 10.586 7.668 1 47.56 18 ALA B C 1
ATOM 2623 O O . ALA B 1 18 ? 29.406 10.5 6.473 1 47.56 18 ALA B O 1
ATOM 2624 N N . ALA B 1 19 ? 28.969 9.305 7.996 1 55.56 19 ALA B N 1
ATOM 2625 C CA . ALA B 1 19 ? 28.531 8.266 7.074 1 55.56 19 ALA B CA 1
ATOM 2626 C C . ALA B 1 19 ? 27.125 8.539 6.57 1 55.56 19 ALA B C 1
ATOM 2628 O O . ALA B 1 19 ? 26.266 8.992 7.328 1 55.56 19 ALA B O 1
ATOM 2629 N N . ALA B 1 20 ? 26.812 8.734 5.277 1 67.69 20 ALA B N 1
ATOM 2630 C CA . ALA B 1 20 ? 25.562 8.727 4.512 1 67.69 20 ALA B CA 1
ATOM 2631 C C . ALA B 1 20 ? 24.641 7.613 4.98 1 67.69 20 ALA B C 1
ATOM 2633 O O . ALA B 1 20 ? 25.078 6.48 5.191 1 67.69 20 ALA B O 1
ATOM 2634 N N . GLU B 1 21 ? 23.5 8.086 5.633 1 87.88 21 GLU B N 1
ATOM 2635 C CA . GLU B 1 21 ? 22.5 7.121 6.082 1 87.88 21 GLU B CA 1
ATOM 2636 C C . GLU B 1 21 ? 2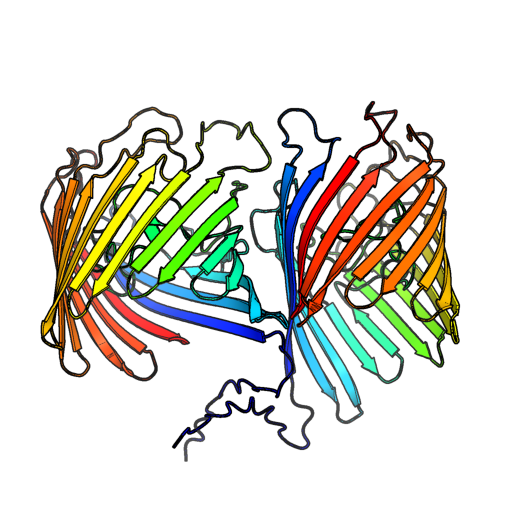1.219 7.242 5.27 1 87.88 21 GLU B C 1
ATOM 2638 O O . GLU B 1 21 ? 20.812 8.344 4.891 1 87.88 21 GLU B O 1
ATOM 2643 N N . VAL B 1 22 ? 20.688 6.098 4.848 1 91.5 22 VAL B N 1
ATOM 2644 C CA . VAL B 1 22 ? 19.344 6.016 4.273 1 91.5 22 VAL B CA 1
ATOM 2645 C C . VAL B 1 22 ? 18.406 5.301 5.246 1 91.5 22 VAL B C 1
ATOM 2647 O O . VAL B 1 22 ? 18.75 4.25 5.789 1 91.5 22 VAL B O 1
ATOM 2650 N N . SER B 1 23 ? 17.312 5.961 5.559 1 92.44 23 SER B N 1
ATOM 2651 C CA . SER B 1 23 ? 16.312 5.359 6.43 1 92.44 23 SER B CA 1
ATOM 2652 C C . SER B 1 23 ? 14.945 5.32 5.746 1 92.44 23 SER B C 1
ATOM 2654 O O . SER B 1 23 ? 14.648 6.152 4.887 1 92.44 23 SER B O 1
ATOM 2656 N N . ILE B 1 24 ? 14.18 4.293 6.078 1 93.31 24 ILE B N 1
ATOM 2657 C CA . ILE B 1 24 ? 12.805 4.176 5.594 1 93.31 24 ILE B CA 1
ATOM 2658 C C . ILE B 1 24 ? 11.836 4.207 6.777 1 93.31 24 ILE B C 1
ATOM 2660 O O . ILE B 1 24 ? 12.016 3.479 7.754 1 93.31 24 ILE B O 1
ATOM 2664 N N . SER B 1 25 ? 10.891 5.047 6.734 1 94.19 25 SER B N 1
ATOM 2665 C CA . SER B 1 25 ? 9.867 5.18 7.762 1 94.19 25 SER B CA 1
ATOM 2666 C C . SER B 1 25 ? 8.492 5.414 7.145 1 94.19 25 SER B C 1
ATOM 2668 O O . SER B 1 25 ? 8.359 5.492 5.922 1 94.19 25 SER B O 1
ATOM 2670 N N . GLY B 1 26 ? 7.43 5.43 8.016 1 96.31 26 GLY B N 1
ATOM 2671 C CA . GLY B 1 26 ? 6.082 5.707 7.539 1 96.31 26 GLY B CA 1
ATOM 2672 C C . GLY B 1 26 ? 5.004 5.156 8.453 1 96.31 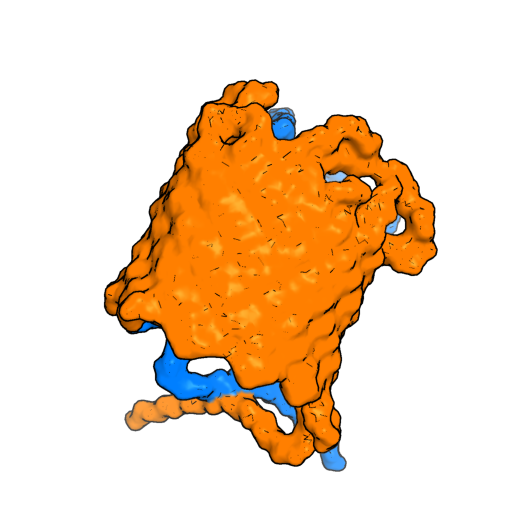26 GLY B C 1
ATOM 2673 O O . GLY B 1 26 ? 5.223 4.996 9.656 1 96.31 26 GLY B O 1
ATOM 2674 N N . TYR B 1 27 ? 3.836 5.023 7.824 1 97.12 27 TYR B N 1
ATOM 2675 C CA . TYR B 1 27 ? 2.709 4.449 8.555 1 97.12 27 TYR B CA 1
ATOM 2676 C C . TYR B 1 27 ? 1.74 3.758 7.602 1 97.12 27 TYR B C 1
ATOM 2678 O O . TYR B 1 27 ? 1.772 3.998 6.391 1 97.12 27 TYR B O 1
ATOM 2686 N N . GLY B 1 28 ? 1.018 2.896 8.156 1 96.56 28 GLY B N 1
ATOM 2687 C CA . GLY B 1 28 ? -0.148 2.316 7.504 1 96.56 28 GLY B CA 1
ATOM 2688 C C . GLY B 1 28 ? -1.437 2.557 8.266 1 96.56 28 GLY B C 1
ATOM 2689 O O . GLY B 1 28 ? -1.433 2.627 9.5 1 96.56 28 GLY B O 1
ATOM 2690 N N . ARG B 1 29 ? -2.484 2.754 7.516 1 97.06 29 ARG B N 1
ATOM 2691 C CA . ARG B 1 29 ? -3.818 2.77 8.109 1 97.06 29 ARG B CA 1
ATOM 2692 C C . ARG B 1 29 ? -4.832 2.082 7.203 1 97.06 29 ARG B C 1
ATOM 2694 O O . ARG B 1 29 ? -4.746 2.188 5.977 1 97.06 29 ARG B O 1
ATOM 2701 N N . PHE B 1 30 ? -5.703 1.394 7.766 1 95.44 30 PHE B N 1
ATOM 2702 C CA . PHE B 1 30 ? -6.809 0.786 7.031 1 95.44 30 PHE B CA 1
ATOM 2703 C C . PHE B 1 30 ? -8.016 0.593 7.938 1 95.44 30 PHE B C 1
ATOM 2705 O O . PHE B 1 30 ? -7.879 0.478 9.156 1 95.44 30 PHE B O 1
ATOM 2712 N N . GLY B 1 31 ? -9.18 0.607 7.348 1 94.94 31 GLY B N 1
ATOM 2713 C CA . GLY B 1 31 ? -10.445 0.454 8.047 1 94.94 31 GLY B CA 1
ATOM 2714 C C . GLY B 1 31 ? -11.648 0.772 7.176 1 94.94 31 GLY B C 1
ATOM 2715 O O . GLY B 1 31 ? -11.57 0.717 5.949 1 94.94 31 GLY B O 1
ATOM 2716 N N . ALA B 1 32 ? -12.734 0.927 7.879 1 94 32 ALA B N 1
ATOM 2717 C CA . ALA B 1 32 ? -13.992 1.245 7.199 1 94 32 ALA B CA 1
ATOM 2718 C C . ALA B 1 32 ? -14.336 2.725 7.348 1 94 32 ALA B C 1
ATOM 2720 O O . ALA B 1 32 ? -14.141 3.309 8.414 1 94 32 ALA B O 1
ATOM 2721 N N . SER B 1 33 ? -14.828 3.266 6.262 1 93.56 33 SER B N 1
ATOM 2722 C CA . SER B 1 33 ? -15.312 4.641 6.258 1 93.56 33 SER B CA 1
ATOM 2723 C C . SER B 1 33 ? -16.75 4.715 5.734 1 93.56 33 SER B C 1
ATOM 2725 O O . SER B 1 33 ? -17.172 3.865 4.949 1 93.56 33 SER B O 1
ATOM 2727 N N . TYR B 1 34 ? -17.5 5.637 6.238 1 95.31 34 TYR B N 1
ATOM 2728 C CA . TYR B 1 34 ? -18.891 5.914 5.852 1 95.31 34 TYR B CA 1
ATOM 2729 C C . TYR B 1 34 ? -19.094 7.406 5.617 1 95.31 34 TYR B C 1
ATOM 2731 O O . TYR B 1 34 ? -18.625 8.234 6.398 1 95.31 34 TYR B O 1
ATOM 2739 N N . ASP B 1 35 ? -19.719 7.805 4.551 1 94.81 35 ASP B N 1
ATOM 2740 C CA . ASP B 1 35 ? -20.094 9.18 4.215 1 94.81 35 ASP B CA 1
ATOM 2741 C C . ASP B 1 35 ? -21.531 9.242 3.701 1 94.81 35 ASP B C 1
ATOM 2743 O O . ASP B 1 35 ? -21.812 8.789 2.59 1 94.81 35 ASP B O 1
ATOM 2747 N N . SER B 1 36 ? -22.391 9.867 4.465 1 94.94 36 SER B N 1
ATOM 2748 C CA . SER B 1 36 ? -23.812 9.891 4.141 1 94.94 36 SER B CA 1
ATOM 2749 C C . SER B 1 36 ? -24.078 10.758 2.916 1 94.94 36 SER B C 1
ATOM 2751 O O . SER B 1 36 ? -25.172 10.695 2.334 1 94.94 36 SER B O 1
ATOM 2753 N N . SER B 1 37 ? -23.156 11.625 2.568 1 91.44 37 SER B N 1
ATOM 2754 C CA . SER B 1 37 ? -23.391 12.57 1.487 1 91.44 37 SER B CA 1
ATOM 2755 C C . SER B 1 37 ? -23.203 11.914 0.123 1 91.44 37 SER B C 1
ATOM 2757 O O . SER B 1 37 ? -23.578 12.484 -0.903 1 91.44 37 SER B O 1
ATOM 2759 N N . LYS B 1 38 ? -22.516 10.805 0.136 1 84.12 38 LYS B N 1
ATOM 2760 C CA . LYS B 1 38 ? -22.375 10.102 -1.133 1 84.12 38 LYS B CA 1
ATOM 2761 C C . LYS B 1 38 ? -23.734 9.672 -1.684 1 84.12 38 LYS B C 1
ATOM 2763 O O . LYS B 1 38 ? -24.625 9.281 -0.924 1 84.12 38 LYS B O 1
ATOM 2768 N N . SER B 1 39 ? -23.859 9.914 -2.973 1 78.31 39 SER B N 1
ATOM 2769 C CA . SER B 1 39 ? -25.172 9.68 -3.594 1 78.31 39 SER B CA 1
ATOM 2770 C C . SER B 1 39 ? -25.016 8.914 -4.906 1 78.31 39 SER B C 1
ATOM 2772 O O . SER B 1 39 ? -23.906 8.672 -5.367 1 78.31 39 SER B O 1
ATOM 2774 N N . GLY B 1 40 ? -26.156 8.586 -5.355 1 74.69 40 GLY B N 1
ATOM 2775 C CA . GLY B 1 40 ? -26.188 7.863 -6.617 1 74.69 40 GLY B CA 1
ATOM 2776 C C . GLY B 1 40 ? -25.641 6.457 -6.52 1 74.69 40 GLY B C 1
ATOM 2777 O O . GLY B 1 40 ? -26.016 5.695 -5.629 1 74.69 40 GLY B O 1
ATOM 2778 N N . ASP B 1 41 ? -24.688 6.238 -7.488 1 72 41 ASP B N 1
ATOM 2779 C CA . ASP B 1 41 ? -24.141 4.891 -7.605 1 72 41 ASP B CA 1
ATOM 2780 C C . ASP B 1 41 ? -22.906 4.727 -6.727 1 72 41 ASP B C 1
ATOM 2782 O O . ASP B 1 41 ? -22.312 3.643 -6.664 1 72 41 ASP B O 1
ATOM 2786 N N . ASP B 1 42 ? -22.672 5.797 -5.949 1 77.31 42 ASP B N 1
ATOM 2787 C CA . ASP B 1 42 ? -21.5 5.699 -5.094 1 77.31 42 ASP B CA 1
ATOM 2788 C C . ASP B 1 42 ? -21.828 5.031 -3.764 1 77.31 42 ASP B C 1
ATOM 2790 O O . ASP B 1 42 ? -22.859 5.352 -3.146 1 77.31 42 ASP B O 1
ATOM 2794 N N . SER B 1 43 ? -21.047 4.117 -3.396 1 82.31 43 SER B N 1
ATOM 2795 C CA . SER B 1 43 ? -21.219 3.506 -2.084 1 82.31 43 SER B CA 1
ATOM 2796 C C . SER B 1 43 ? -20.922 4.5 -0.966 1 82.31 43 SER B C 1
ATOM 2798 O O . SER B 1 43 ? -19.969 5.27 -1.056 1 82.31 43 SER B O 1
ATOM 2800 N N . LYS B 1 44 ? -21.781 4.48 0.066 1 90 44 LYS B N 1
ATOM 2801 C CA . LYS B 1 44 ? -21.562 5.367 1.207 1 90 44 LYS B CA 1
ATOM 2802 C C . LYS B 1 44 ? -20.5 4.809 2.146 1 90 44 LYS B C 1
ATOM 2804 O O . LYS B 1 44 ? -20 5.527 3.012 1 90 44 LYS B O 1
ATOM 2809 N N . SER B 1 45 ? -20.25 3.459 2.002 1 89.69 45 SER B N 1
ATOM 2810 C CA . SER B 1 45 ? -19.219 2.816 2.82 1 89.69 45 SER B CA 1
ATOM 2811 C C . SER B 1 45 ? -18.125 2.217 1.954 1 89.69 45 SER B C 1
ATOM 2813 O O . SER B 1 45 ? -18.391 1.706 0.864 1 89.69 45 SER B O 1
ATOM 2815 N N . TRP B 1 46 ? -16.906 2.293 2.426 1 85.56 46 TRP B N 1
ATOM 2816 C CA . TRP B 1 46 ? -15.773 1.714 1.706 1 85.56 46 TRP B CA 1
ATOM 2817 C C . TRP B 1 46 ? -14.633 1.382 2.66 1 85.56 46 TRP B C 1
ATOM 2819 O O . TRP B 1 46 ? -14.633 1.821 3.812 1 85.56 46 TRP B O 1
ATOM 2829 N N . ILE B 1 47 ? -13.711 0.626 2.143 1 88.25 47 ILE B N 1
ATOM 2830 C CA . ILE B 1 47 ? -12.469 0.364 2.857 1 88.25 47 ILE B CA 1
ATOM 2831 C C . ILE B 1 47 ? -11.484 1.511 2.625 1 88.25 47 ILE B C 1
ATOM 2833 O O . ILE B 1 47 ? -11.164 1.836 1.479 1 88.25 47 ILE B O 1
ATOM 2837 N N . GLU B 1 48 ? -11.156 2.084 3.688 1 90 48 GLU B N 1
ATOM 2838 C CA . GLU B 1 48 ? -10.18 3.17 3.688 1 90 48 GLU B CA 1
ATOM 2839 C C . GLU B 1 48 ? -8.766 2.643 3.936 1 90 48 GLU B C 1
ATOM 2841 O O . GLU B 1 48 ? -8.547 1.866 4.863 1 90 48 GLU B O 1
ATOM 2846 N N . GLN B 1 49 ? -7.844 3.043 3.006 1 92.06 49 GLN B N 1
ATOM 2847 C CA . GLN B 1 49 ? -6.48 2.541 3.15 1 92.06 49 GLN B CA 1
ATOM 2848 C C . GLN B 1 49 ? -5.461 3.611 2.773 1 92.06 49 GLN B C 1
ATOM 2850 O O . GLN B 1 49 ? -5.68 4.383 1.839 1 92.06 49 GLN B O 1
ATOM 2855 N N . ARG B 1 50 ? -4.395 3.646 3.531 1 95.19 50 ARG B N 1
ATOM 2856 C CA . ARG B 1 50 ? -3.199 4.379 3.129 1 95.19 50 ARG B CA 1
ATOM 2857 C C . ARG B 1 50 ? -1.937 3.695 3.643 1 95.19 50 ARG B C 1
ATOM 2859 O O . ARG B 1 50 ? -1.86 3.32 4.812 1 95.19 50 ARG B O 1
ATOM 2866 N N . LEU B 1 51 ? -1.023 3.465 2.822 1 96.12 51 LEU B N 1
ATOM 2867 C CA . LEU B 1 51 ? 0.326 3.035 3.174 1 96.12 51 LEU B CA 1
ATOM 2868 C C . LEU B 1 51 ? 1.363 4.027 2.654 1 96.12 51 LEU B C 1
ATOM 2870 O O . LEU B 1 51 ? 1.422 4.297 1.453 1 96.12 51 LEU B O 1
ATOM 2874 N N . ARG B 1 52 ? 2.148 4.551 3.605 1 96.62 52 ARG B N 1
ATOM 2875 C CA . ARG B 1 52 ? 3.135 5.57 3.26 1 96.62 52 ARG B CA 1
ATOM 2876 C C . ARG B 1 52 ? 4.535 5.137 3.682 1 96.62 52 ARG B C 1
ATOM 2878 O O . ARG B 1 52 ? 4.75 4.734 4.824 1 96.62 52 ARG B O 1
ATOM 2885 N N . PHE B 1 53 ? 5.48 5.234 2.727 1 96.31 53 PHE B N 1
ATOM 2886 C CA . PHE B 1 53 ? 6.902 5.09 3.018 1 96.31 53 PHE B CA 1
ATOM 2887 C C . PHE B 1 53 ? 7.652 6.375 2.709 1 96.31 53 PHE B C 1
ATOM 2889 O O . PHE B 1 53 ? 7.496 6.949 1.628 1 96.31 53 PHE B O 1
ATOM 2896 N N . ASN B 1 54 ? 8.445 6.812 3.631 1 96.81 54 ASN B N 1
ATOM 2897 C CA . ASN B 1 54 ? 9.445 7.855 3.406 1 96.81 54 ASN B CA 1
ATOM 2898 C C . ASN B 1 54 ? 10.859 7.281 3.352 1 96.81 54 ASN B C 1
ATOM 2900 O O . ASN B 1 54 ? 11.273 6.559 4.262 1 96.81 54 ASN B O 1
ATOM 2904 N N . ILE B 1 55 ? 11.492 7.531 2.287 1 95.81 55 ILE B N 1
ATOM 2905 C CA . ILE B 1 55 ? 12.906 7.207 2.152 1 95.81 55 ILE B CA 1
ATOM 2906 C C . ILE B 1 55 ? 13.742 8.469 2.346 1 95.81 55 ILE B C 1
ATOM 2908 O O . ILE B 1 55 ? 13.719 9.375 1.503 1 95.81 55 ILE B O 1
ATOM 2912 N N . ASP B 1 56 ? 14.516 8.531 3.4 1 96.25 56 ASP B N 1
ATOM 2913 C CA . ASP B 1 56 ? 15.266 9.734 3.766 1 96.25 56 ASP B CA 1
ATOM 2914 C C . ASP B 1 56 ? 16.766 9.484 3.693 1 96.25 56 ASP B C 1
ATOM 2916 O O . ASP B 1 56 ? 17.266 8.484 4.227 1 96.25 56 ASP B O 1
ATOM 2920 N N . ALA B 1 57 ? 17.406 10.344 3.018 1 96.94 57 ALA B N 1
ATOM 2921 C CA . ALA B 1 57 ? 18.875 10.344 2.99 1 96.94 57 ALA B CA 1
ATOM 2922 C C . ALA B 1 57 ? 19.422 11.5 3.814 1 96.94 57 ALA B C 1
ATOM 2924 O O . ALA B 1 57 ? 18.891 12.609 3.787 1 96.94 57 ALA B O 1
ATOM 2925 N N . LEU B 1 58 ? 20.484 11.227 4.582 1 96.06 58 LEU B N 1
ATOM 2926 C CA . LEU B 1 58 ? 21.094 12.234 5.445 1 96.06 58 LEU B CA 1
ATOM 2927 C C . LEU B 1 58 ? 22.609 12.109 5.43 1 96.06 58 LEU B C 1
ATOM 2929 O O . LEU B 1 58 ? 23.156 11.008 5.484 1 96.06 58 LEU B O 1
ATOM 2933 N N . THR B 1 59 ? 23.25 13.156 5.207 1 95.94 59 THR B N 1
ATOM 2934 C CA . THR B 1 59 ? 24.688 13.25 5.445 1 95.94 59 THR B CA 1
ATOM 2935 C C . THR B 1 59 ? 25.016 14.453 6.316 1 95.94 59 THR B C 1
ATOM 2937 O O . THR B 1 59 ? 24.344 15.484 6.238 1 95.94 59 THR B O 1
ATOM 2940 N N . THR B 1 60 ? 26 14.344 7.105 1 94.75 60 THR B N 1
ATOM 2941 C CA . THR B 1 60 ? 26.438 15.414 7.984 1 94.75 60 THR B CA 1
ATOM 2942 C C . THR B 1 60 ? 27.891 15.805 7.68 1 94.75 60 THR B C 1
ATOM 2944 O O . THR B 1 60 ? 28.766 14.938 7.59 1 94.75 60 THR B O 1
ATOM 2947 N N . THR B 1 61 ? 28.031 17.078 7.566 1 96 61 THR B N 1
ATOM 2948 C CA . THR B 1 61 ? 29.375 17.562 7.293 1 96 61 THR B CA 1
ATOM 2949 C C . THR B 1 61 ? 30.219 17.547 8.555 1 96 61 THR B C 1
ATOM 2951 O O . THR B 1 61 ? 29.703 17.422 9.664 1 96 61 THR B O 1
ATOM 2954 N N . ASP B 1 62 ? 31.516 17.734 8.281 1 94.12 62 ASP B N 1
ATOM 2955 C CA . ASP B 1 62 ? 32.438 17.812 9.414 1 94.12 62 ASP B CA 1
ATOM 2956 C C . ASP B 1 62 ? 32.062 18.984 10.336 1 94.12 62 ASP B C 1
ATOM 2958 O O . ASP B 1 62 ? 32.25 18.906 11.547 1 94.12 62 ASP B O 1
ATOM 2962 N N . GLY B 1 63 ? 31.547 19.953 9.734 1 95.94 63 GLY B N 1
ATOM 2963 C CA . GLY B 1 63 ? 31.156 21.125 10.5 1 95.94 63 GLY B CA 1
ATOM 2964 C C . GLY B 1 63 ? 29.812 20.984 11.172 1 95.94 63 GLY B C 1
ATOM 2965 O O . GLY B 1 63 ? 29.328 21.922 11.812 1 95.94 63 GLY B O 1
ATOM 2966 N N . GLY B 1 64 ? 29.172 19.938 10.977 1 95.12 64 GLY B N 1
ATOM 2967 C CA . GLY B 1 64 ? 27.938 19.672 11.68 1 95.12 64 GLY B CA 1
ATOM 2968 C C . GLY B 1 64 ? 26.703 20.062 10.891 1 95.12 64 GLY B C 1
ATOM 2969 O O . GLY B 1 64 ? 25.578 20.016 11.406 1 95.12 64 GLY B O 1
ATOM 2970 N N . VAL B 1 65 ? 26.828 20.453 9.664 1 96.88 65 VAL B N 1
ATOM 2971 C CA . VAL B 1 65 ? 25.703 20.797 8.805 1 96.88 65 VAL B CA 1
ATOM 2972 C C . VAL B 1 65 ? 25.094 19.516 8.203 1 96.88 65 VAL B C 1
ATOM 2974 O O . VAL B 1 65 ? 25.828 18.672 7.684 1 96.88 65 VAL B O 1
ATOM 2977 N N . GLU B 1 66 ? 23.797 19.469 8.328 1 96.81 66 GLU B N 1
ATOM 2978 C CA . GLU B 1 66 ? 23.109 18.312 7.777 1 96.81 66 GLU B CA 1
ATOM 2979 C C . GLU B 1 66 ? 22.516 18.625 6.41 1 96.81 66 GLU B C 1
ATOM 2981 O O . GLU B 1 66 ? 21.844 19.641 6.238 1 96.81 66 GLU B O 1
ATOM 2986 N N . PHE B 1 67 ? 22.797 17.812 5.484 1 98.06 67 PHE B N 1
ATOM 2987 C CA . PHE B 1 67 ? 22.141 17.797 4.184 1 98.06 67 PHE B CA 1
ATOM 2988 C C . PHE B 1 67 ? 21.281 16.547 4.016 1 98.06 67 PHE B C 1
ATOM 2990 O O . PHE B 1 67 ? 21.703 15.453 4.395 1 98.06 67 PHE B O 1
ATOM 2997 N N . GLY B 1 68 ? 20.078 16.766 3.494 1 97.94 68 GLY B N 1
ATOM 2998 C CA . GLY B 1 68 ? 19.234 15.594 3.336 1 97.94 68 GLY B CA 1
ATOM 2999 C C . GLY B 1 68 ? 18.297 15.695 2.15 1 97.94 68 GLY B C 1
ATOM 3000 O O . GLY B 1 68 ? 18.188 16.75 1.526 1 97.94 68 GLY B O 1
ATOM 3001 N N . GLY B 1 69 ? 17.734 14.586 1.82 1 98.25 69 GLY B N 1
ATOM 3002 C CA . GLY B 1 69 ? 16.703 14.43 0.806 1 98.25 69 GLY B CA 1
ATOM 3003 C C . GLY B 1 69 ? 15.672 13.383 1.161 1 98.25 69 GLY B C 1
ATOM 3004 O O . GLY B 1 69 ? 15.961 12.461 1.93 1 98.25 69 GLY B O 1
ATOM 3005 N N . ARG B 1 70 ? 14.469 13.594 0.595 1 97.69 70 ARG B N 1
ATOM 3006 C CA . ARG B 1 70 ? 13.383 12.641 0.833 1 97.69 70 ARG B CA 1
ATOM 3007 C C . ARG B 1 70 ? 12.664 12.305 -0.465 1 97.69 70 ARG B C 1
ATOM 3009 O O . ARG B 1 70 ? 12.391 13.188 -1.282 1 97.69 70 ARG B O 1
ATOM 3016 N N . LEU B 1 71 ? 12.383 11.016 -0.601 1 97.25 71 LEU B N 1
ATOM 3017 C CA . LEU B 1 71 ? 11.359 10.531 -1.517 1 97.25 71 LEU B CA 1
ATOM 3018 C C . LEU B 1 71 ? 10.234 9.836 -0.755 1 97.25 71 LEU B C 1
ATOM 3020 O O . LEU B 1 71 ? 10.492 9.109 0.213 1 97.25 71 LEU B O 1
ATOM 3024 N N . ARG B 1 72 ? 8.969 10.023 -1.223 1 96.81 72 ARG B N 1
ATOM 3025 C CA . ARG B 1 72 ? 7.82 9.375 -0.611 1 96.81 72 ARG B CA 1
ATOM 3026 C C . ARG B 1 72 ? 7.109 8.469 -1.61 1 96.81 72 ARG B C 1
ATOM 3028 O O . ARG B 1 72 ? 6.875 8.859 -2.756 1 96.81 72 ARG B O 1
ATOM 3035 N N . LEU B 1 73 ? 6.926 7.219 -1.197 1 95.25 73 LEU B N 1
ATOM 3036 C CA . LEU B 1 73 ? 5.984 6.305 -1.84 1 95.25 73 LEU B CA 1
ATOM 3037 C C . LEU B 1 73 ? 4.688 6.207 -1.041 1 95.25 73 LEU B C 1
ATOM 3039 O O . LEU B 1 73 ? 4.719 6.023 0.178 1 95.25 73 LEU B O 1
ATOM 3043 N N . GLN B 1 74 ? 3.521 6.344 -1.761 1 94.38 74 GLN B N 1
ATOM 3044 C CA . GLN B 1 74 ? 2.264 6.301 -1.021 1 94.38 74 GLN B CA 1
ATOM 3045 C C . GLN B 1 74 ? 1.152 5.676 -1.861 1 94.38 74 GLN B C 1
ATOM 3047 O O . GLN B 1 74 ? 0.967 6.043 -3.023 1 94.38 74 GLN B O 1
ATOM 3052 N N . TYR B 1 75 ? 0.531 4.691 -1.272 1 92 75 TYR B N 1
ATOM 3053 C CA . TYR B 1 75 ? -0.722 4.172 -1.811 1 92 75 TYR B CA 1
ATOM 3054 C C . TYR B 1 75 ? -1.909 4.648 -0.983 1 92 75 TYR B C 1
ATOM 3056 O O . TYR B 1 75 ? -1.876 4.598 0.248 1 92 75 TYR B O 1
ATOM 3064 N N . ASP B 1 76 ? -2.928 5.059 -1.644 1 88.19 76 ASP B N 1
ATOM 3065 C CA . ASP B 1 76 ? -4.199 5.414 -1.027 1 88.19 76 ASP B CA 1
ATOM 3066 C C . ASP B 1 76 ? -5.375 4.855 -1.828 1 88.19 76 ASP B C 1
ATOM 3068 O O . ASP B 1 76 ? -5.348 4.859 -3.061 1 88.19 76 ASP B O 1
ATOM 3072 N N . ASN B 1 77 ? -6.23 4.254 -1.104 1 78.12 77 ASN B N 1
ATOM 3073 C CA . ASN B 1 77 ? -7.504 3.938 -1.736 1 78.12 77 ASN B CA 1
ATOM 3074 C C . ASN B 1 77 ? -8.617 4.859 -1.246 1 78.12 77 ASN B C 1
ATOM 3076 O O . ASN B 1 77 ? -9 4.809 -0.076 1 78.12 77 ASN B O 1
ATOM 3080 N N . ARG B 1 78 ? -8.75 6.027 -1.883 1 62.53 78 ARG B N 1
ATOM 3081 C CA . ARG B 1 78 ? -9.805 6.945 -1.467 1 62.53 78 ARG B CA 1
ATOM 3082 C C . ARG B 1 78 ? -11.117 6.645 -2.191 1 62.53 78 ARG B C 1
ATOM 3084 O O . ARG B 1 78 ? -11.211 5.648 -2.914 1 62.53 78 ARG B O 1
ATOM 3091 N N . ASP B 1 79 ? -12.102 7.34 -1.735 1 57.16 79 ASP B N 1
ATOM 3092 C CA . ASP B 1 79 ? -13.438 7.211 -2.322 1 57.16 79 ASP B CA 1
ATOM 3093 C C . ASP B 1 79 ? -13.414 7.535 -3.812 1 57.16 79 ASP B C 1
ATOM 3095 O O . ASP B 1 79 ? -14.461 7.668 -4.441 1 57.16 79 ASP B O 1
ATOM 3099 N N . THR B 1 80 ? -12.117 7.82 -4.207 1 57.91 80 THR B N 1
ATOM 3100 C CA . THR B 1 80 ? -12.055 8.188 -5.617 1 57.91 80 THR B CA 1
ATOM 3101 C C . THR B 1 80 ? -11.18 7.203 -6.391 1 57.91 80 THR B C 1
ATOM 3103 O O . THR B 1 80 ? -10.508 6.359 -5.793 1 57.91 80 THR B O 1
ATOM 3106 N N . ALA B 1 81 ? -11.133 7.25 -7.66 1 52.72 81 ALA B N 1
ATOM 3107 C CA . ALA B 1 81 ? -10.414 6.445 -8.648 1 52.72 81 ALA B CA 1
ATOM 3108 C C . ALA B 1 81 ? -8.914 6.43 -8.352 1 52.72 81 ALA B C 1
ATOM 3110 O O . ALA B 1 81 ? -8.156 5.688 -8.984 1 52.72 81 ALA B O 1
ATOM 3111 N N . ALA B 1 82 ? -8.375 7.246 -7.402 1 52.97 82 ALA B N 1
ATOM 3112 C CA . ALA B 1 82 ? -6.926 7.375 -7.238 1 52.97 82 ALA B CA 1
ATOM 3113 C C . ALA B 1 82 ? -6.328 6.098 -6.648 1 52.97 82 ALA B C 1
ATOM 3115 O O . ALA B 1 82 ? -5.105 5.945 -6.602 1 52.97 82 ALA B O 1
ATOM 3116 N N . GLY B 1 83 ? -7.035 5.168 -6.344 1 58.72 83 GLY B N 1
ATOM 3117 C CA . GLY B 1 83 ? -6.555 3.99 -5.637 1 58.72 83 GLY B CA 1
ATOM 3118 C C . GLY B 1 83 ? -6.055 2.9 -6.562 1 58.72 83 GLY B C 1
ATOM 3119 O O . GLY B 1 83 ? -6.199 1.712 -6.266 1 58.72 83 GLY B O 1
ATOM 3120 N N . ARG B 1 84 ? -5.262 3.465 -7.656 1 64.62 84 ARG B N 1
ATOM 3121 C CA . ARG B 1 84 ? -4.98 2.387 -8.602 1 64.62 84 ARG B CA 1
ATOM 3122 C C . ARG B 1 84 ? -3.52 1.96 -8.523 1 64.62 84 ARG B C 1
ATOM 3124 O O . ARG B 1 84 ? -3.18 0.827 -8.867 1 64.62 84 ARG B O 1
ATOM 3131 N N . THR B 1 85 ? -2.732 2.941 -8.102 1 72 85 THR B N 1
ATOM 3132 C CA . THR B 1 85 ? -1.314 2.619 -8 1 72 85 THR B CA 1
ATOM 3133 C C . THR B 1 85 ? -0.668 3.391 -6.852 1 72 85 THR B C 1
ATOM 3135 O O . THR B 1 85 ? -1.28 4.297 -6.285 1 72 85 THR B O 1
ATOM 3138 N N . THR B 1 86 ? 0.517 2.889 -6.484 1 81.62 86 THR B N 1
ATOM 3139 C CA . THR B 1 86 ? 1.332 3.631 -5.527 1 81.62 86 THR B CA 1
ATOM 3140 C C . THR B 1 86 ? 1.95 4.863 -6.188 1 81.62 86 THR B C 1
ATOM 3142 O O . THR B 1 86 ? 2.52 4.77 -7.277 1 81.62 86 THR B O 1
ATOM 3145 N N . ASN B 1 87 ? 1.815 5.945 -5.484 1 87.56 87 ASN B N 1
ATOM 3146 C CA . ASN B 1 87 ? 2.355 7.207 -5.988 1 87.56 87 ASN B CA 1
ATOM 3147 C C . ASN B 1 87 ? 3.766 7.461 -5.465 1 87.56 87 ASN B C 1
ATOM 3149 O O . ASN B 1 87 ? 4.125 6.984 -4.387 1 87.56 87 ASN B O 1
ATOM 3153 N N . THR B 1 88 ? 4.488 8.172 -6.312 1 91 88 THR B N 1
ATOM 3154 C CA . THR B 1 88 ? 5.793 8.68 -5.914 1 91 88 THR B CA 1
ATOM 3155 C C . THR B 1 88 ? 5.797 10.203 -5.891 1 91 88 THR B C 1
ATOM 3157 O O . THR B 1 88 ? 5.273 10.844 -6.805 1 91 88 THR B O 1
ATOM 3160 N N . ALA B 1 89 ? 6.328 10.781 -4.848 1 93.94 89 ALA B N 1
ATOM 3161 C CA . ALA B 1 89 ? 6.352 12.234 -4.707 1 93.94 89 ALA B CA 1
ATOM 3162 C C . ALA B 1 89 ? 7.645 12.82 -5.277 1 93.94 89 ALA B C 1
ATOM 3164 O O . ALA B 1 89 ? 8.664 12.133 -5.355 1 93.94 89 ALA B O 1
ATOM 3165 N N . PRO B 1 90 ? 7.543 14.18 -5.719 1 94.62 90 PRO B N 1
ATOM 3166 C CA . PRO B 1 90 ? 8.805 14.867 -5.988 1 94.62 90 PRO B CA 1
ATOM 3167 C C . PRO B 1 90 ? 9.719 14.938 -4.766 1 94.62 90 PRO B C 1
ATOM 3169 O O . PRO B 1 90 ? 9.266 14.703 -3.641 1 94.62 90 PRO B O 1
ATOM 3172 N N . ALA B 1 91 ? 10.898 15.25 -5.051 1 97.19 91 ALA B N 1
ATOM 3173 C CA . ALA B 1 91 ? 11.898 15.18 -3.99 1 97.19 91 ALA B CA 1
ATOM 3174 C C . ALA B 1 91 ? 11.867 16.438 -3.121 1 97.19 91 ALA B C 1
ATOM 3176 O O . ALA B 1 91 ? 11.648 17.547 -3.623 1 97.19 91 ALA B O 1
ATOM 3177 N N . LEU B 1 92 ? 12.055 16.281 -1.866 1 98.5 92 LEU B N 1
ATOM 3178 C CA . LEU B 1 92 ? 12.391 17.328 -0.906 1 98.5 92 LEU B CA 1
ATOM 3179 C C . LEU B 1 92 ? 13.875 17.297 -0.56 1 98.5 92 LEU B C 1
ATOM 3181 O O . LEU B 1 92 ? 14.438 16.234 -0.304 1 98.5 92 LEU B O 1
ATOM 3185 N N . PHE B 1 93 ? 14.547 18.422 -0.616 1 98.75 93 PHE B N 1
ATOM 3186 C CA . PHE B 1 93 ? 15.906 18.578 -0.13 1 98.75 93 PHE B CA 1
ATOM 3187 C C . PHE B 1 93 ? 15.953 19.531 1.064 1 98.75 93 PHE B C 1
ATOM 3189 O O . PHE B 1 93 ? 15.109 20.422 1.188 1 98.75 93 PHE B O 1
ATOM 3196 N N . TYR B 1 94 ? 16.984 19.344 1.913 1 98.62 94 TYR B N 1
ATOM 3197 C CA . TYR B 1 94 ? 17.078 20.312 3 1 98.62 94 TYR B CA 1
ATOM 3198 C C . TYR B 1 94 ? 18.516 20.438 3.496 1 98.62 94 TYR B C 1
ATOM 3200 O O . TYR B 1 94 ? 19.344 19.562 3.23 1 98.62 94 TYR B O 1
ATOM 3208 N N . VAL B 1 95 ? 18.734 21.5 4.098 1 98.75 95 VAL B N 1
ATOM 3209 C CA . VAL B 1 95 ? 19.922 21.781 4.906 1 98.75 95 VAL B CA 1
ATOM 3210 C C . VAL B 1 95 ? 19.5 22.219 6.305 1 98.75 95 VAL B C 1
ATOM 3212 O O . VAL B 1 95 ? 18.516 22.953 6.465 1 98.75 95 VAL B O 1
ATOM 3215 N N . SER B 1 96 ? 20.188 21.75 7.27 1 98.19 96 SER B N 1
ATOM 3216 C CA . SER B 1 96 ? 19.844 22.109 8.648 1 98.19 96 SER B CA 1
ATOM 3217 C C . SER B 1 96 ? 21.109 22.328 9.484 1 98.19 96 SER B C 1
ATOM 3219 O O . SER B 1 96 ? 22.109 21.625 9.305 1 98.19 96 SER B O 1
ATOM 3221 N N . TYR B 1 97 ? 21.031 23.188 10.312 1 97.62 97 TYR B N 1
ATOM 3222 C CA . TYR B 1 97 ? 22.109 23.516 11.25 1 97.62 97 TYR B CA 1
ATOM 3223 C C . TYR B 1 97 ? 21.562 24.312 12.43 1 97.62 97 TYR B C 1
ATOM 3225 O O . TYR B 1 97 ? 20.938 25.359 12.25 1 97.62 97 TYR B O 1
ATOM 3233 N N . GLY B 1 98 ? 21.812 23.797 13.672 1 95.12 98 GLY B N 1
ATOM 3234 C CA . GLY B 1 98 ? 21.25 24.438 14.852 1 95.12 98 GLY B CA 1
ATOM 3235 C C . GLY B 1 98 ? 19.734 24.469 14.844 1 95.12 98 GLY B C 1
ATOM 3236 O O . GLY B 1 98 ? 19.078 23.438 14.656 1 95.12 98 GLY B O 1
ATOM 3237 N N . GLY B 1 99 ? 19.141 25.578 14.977 1 96.75 99 GLY B N 1
ATOM 3238 C CA . GLY B 1 99 ? 17.703 25.734 15.016 1 96.75 99 GLY B CA 1
ATOM 3239 C C . GLY B 1 99 ? 17.094 26 13.648 1 96.75 99 GLY B C 1
ATOM 3240 O O . GLY B 1 99 ? 15.867 26.078 13.516 1 96.75 99 GLY B O 1
ATOM 3241 N N . LEU B 1 100 ? 17.922 26 12.648 1 98.62 100 LEU B N 1
ATOM 3242 C CA . LEU B 1 100 ? 17.453 26.391 11.328 1 98.62 100 LEU B CA 1
ATOM 3243 C C . LEU B 1 100 ? 17.359 25.188 10.398 1 98.62 100 LEU B C 1
ATOM 3245 O O . LEU B 1 100 ? 18.281 24.375 10.344 1 98.62 100 LEU B O 1
ATOM 3249 N N . ARG B 1 101 ? 16.266 25.062 9.68 1 98.75 101 ARG B N 1
ATOM 3250 C CA . ARG B 1 101 ? 16.094 24.141 8.57 1 98.75 101 ARG B CA 1
ATOM 3251 C C . ARG B 1 101 ? 15.539 24.844 7.34 1 98.75 101 ARG B C 1
ATOM 3253 O O . ARG B 1 101 ? 14.562 25.594 7.441 1 98.75 101 ARG B O 1
ATOM 3260 N N . VAL B 1 102 ? 16.188 24.609 6.223 1 98.94 102 VAL B N 1
ATOM 3261 C CA . VAL B 1 102 ? 15.727 25.172 4.953 1 98.94 102 VAL B CA 1
ATOM 3262 C C . VAL B 1 102 ? 15.484 24.031 3.955 1 98.94 102 VAL B C 1
ATOM 3264 O O . VAL B 1 102 ? 16.344 23.156 3.787 1 98.94 102 VAL B O 1
ATOM 3267 N N . GLU B 1 103 ? 14.344 24.109 3.342 1 98.88 103 GLU B N 1
ATOM 3268 C CA . GLU B 1 103 ? 13.984 23.094 2.363 1 98.88 103 GLU B CA 1
ATOM 3269 C C . GLU B 1 103 ? 13.836 23.688 0.967 1 98.88 103 GLU B C 1
ATOM 3271 O O . GLU B 1 103 ? 13.492 24.859 0.821 1 98.88 103 GLU B O 1
ATOM 3276 N N . VAL B 1 104 ? 14.047 22.844 -0.067 1 98.56 104 VAL B N 1
ATOM 3277 C CA . VAL B 1 104 ? 13.836 23.219 -1.462 1 98.56 104 VAL B CA 1
ATOM 3278 C C . VAL B 1 104 ? 13.18 22.062 -2.213 1 98.56 104 VAL B C 1
ATOM 3280 O O . VAL B 1 104 ? 13.406 20.906 -1.889 1 98.56 104 VAL B O 1
ATOM 3283 N N . GLY B 1 105 ? 12.328 22.391 -3.182 1 97.5 105 GLY B N 1
ATOM 3284 C CA . GLY B 1 105 ? 11.648 21.391 -3.975 1 97.5 105 GLY B CA 1
ATOM 3285 C C . GLY B 1 105 ? 10.211 21.172 -3.547 1 97.5 105 GLY B C 1
ATOM 3286 O O . GLY B 1 105 ? 9.414 22.109 -3.5 1 97.5 105 GLY B O 1
ATOM 3287 N N . ASN B 1 106 ? 9.875 19.922 -3.254 1 97.62 106 ASN B N 1
ATOM 3288 C CA . ASN B 1 106 ? 8.57 19.547 -2.721 1 97.62 106 ASN B CA 1
ATOM 3289 C C . ASN B 1 106 ? 8.492 19.797 -1.217 1 97.62 106 ASN B C 1
ATOM 3291 O O . ASN B 1 106 ? 8.406 18.844 -0.435 1 97.62 106 ASN B O 1
ATOM 3295 N N . VAL B 1 107 ? 8.367 21 -0.87 1 98.31 107 VAL B N 1
ATOM 3296 C CA . VAL B 1 107 ? 8.633 21.422 0.503 1 98.31 107 VAL B CA 1
ATOM 3297 C C . VAL B 1 107 ? 7.324 21.469 1.29 1 98.31 107 VAL B C 1
ATOM 3299 O O . VAL B 1 107 ? 6.242 21.5 0.703 1 98.31 107 VAL B O 1
ATOM 3302 N N . ASN B 1 108 ? 7.434 21.422 2.611 1 98.44 108 ASN B N 1
ATOM 3303 C CA . ASN B 1 108 ? 6.352 21.844 3.494 1 98.44 108 ASN B CA 1
ATOM 3304 C C . ASN B 1 108 ? 6.035 23.312 3.328 1 98.44 108 ASN B C 1
ATOM 3306 O O . ASN B 1 108 ? 6.84 24.078 2.77 1 98.44 108 ASN B O 1
ATOM 3310 N N . THR B 1 109 ? 4.871 23.734 3.797 1 98.75 109 THR B N 1
ATOM 3311 C CA . THR B 1 109 ? 4.539 25.156 3.809 1 98.75 109 THR B CA 1
ATOM 3312 C C . THR B 1 109 ? 4.223 25.625 5.227 1 98.75 109 THR B C 1
ATOM 3314 O O . THR B 1 109 ? 3.838 24.828 6.078 1 98.75 109 THR B O 1
ATOM 3317 N N . ALA B 1 110 ? 4.391 26.891 5.402 1 98.88 110 ALA B N 1
ATOM 3318 C CA . ALA B 1 110 ? 4.371 27.422 6.762 1 98.88 110 ALA B CA 1
ATOM 3319 C C . ALA B 1 110 ? 3.018 27.188 7.422 1 98.88 110 ALA B C 1
ATOM 3321 O O . ALA B 1 110 ? 2.945 26.625 8.516 1 98.88 110 ALA B O 1
ATOM 3322 N N . ILE B 1 111 ? 1.938 27.531 6.742 1 98.69 111 ILE B N 1
ATOM 3323 C CA . ILE B 1 111 ? 0.627 27.438 7.375 1 98.69 111 ILE B CA 1
ATOM 3324 C C . ILE B 1 111 ? 0.274 25.969 7.609 1 98.69 111 ILE B C 1
ATOM 3326 O O . ILE B 1 111 ? -0.297 25.609 8.648 1 98.69 111 ILE B O 1
ATOM 3330 N N . ASP B 1 112 ? 0.654 25.141 6.68 1 98.5 112 ASP B N 1
ATOM 3331 C CA . ASP B 1 112 ? 0.345 23.719 6.816 1 98.5 112 ASP B CA 1
ATOM 3332 C C . ASP B 1 112 ? 1.159 23.094 7.938 1 98.5 112 ASP B C 1
ATOM 3334 O O . ASP B 1 112 ? 0.821 22.016 8.422 1 98.5 112 ASP B O 1
ATOM 3338 N N . SER B 1 113 ? 2.207 23.703 8.359 1 98.62 113 SER B N 1
ATOM 3339 C CA . SER B 1 113 ? 3.109 23.172 9.375 1 98.62 113 SER B CA 1
ATOM 3340 C C . SER B 1 113 ? 2.836 23.797 10.734 1 98.62 113 SER B C 1
ATOM 3342 O O . SER B 1 113 ? 3.613 23.609 11.68 1 98.62 113 SER B O 1
ATOM 3344 N N . ASP B 1 114 ? 1.803 24.594 10.789 1 98.69 114 ASP B N 1
ATOM 3345 C CA . ASP B 1 114 ? 1.436 25.172 12.078 1 98.69 114 ASP B CA 1
ATOM 3346 C C . ASP B 1 114 ? 1.104 24.062 13.086 1 98.69 114 ASP B C 1
ATOM 3348 O O . ASP B 1 114 ? 0.415 23.094 12.758 1 98.69 114 ASP B O 1
ATOM 3352 N N . PRO B 1 115 ? 1.485 24.234 14.336 1 98.38 115 PRO B N 1
ATOM 3353 C CA . PRO B 1 115 ? 1.381 23.109 15.273 1 98.38 115 PRO B CA 1
ATOM 3354 C C . PRO B 1 115 ? -0.041 22.906 15.789 1 98.38 115 PRO B C 1
ATOM 3356 O O . PRO B 1 115 ? -0.332 21.875 16.422 1 98.38 115 PRO B O 1
ATOM 3359 N N . LEU B 1 116 ? -0.981 23.797 15.594 1 98.81 116 LEU B N 1
ATOM 3360 C CA . LEU B 1 116 ? -2.273 23.703 16.266 1 98.81 116 LEU B CA 1
ATOM 3361 C C . LEU B 1 116 ? -3.404 23.594 15.25 1 98.81 116 LEU B C 1
ATOM 3363 O O . LEU B 1 116 ? -4.516 23.172 15.594 1 98.81 116 LEU B O 1
ATOM 3367 N N . ILE B 1 117 ? -3.139 23.953 14.008 1 98.75 117 ILE B N 1
ATOM 3368 C CA . ILE B 1 117 ? -4.199 24.266 13.055 1 98.75 117 ILE B CA 1
ATOM 3369 C C . ILE B 1 117 ? -5.039 23.016 12.789 1 98.75 117 ILE B C 1
ATOM 3371 O O . ILE B 1 117 ? -6.223 23.125 12.469 1 98.75 117 ILE B O 1
ATOM 3375 N N . TYR B 1 118 ? -4.477 21.812 13.008 1 98.69 118 TYR B N 1
ATOM 3376 C CA . TYR B 1 118 ? -5.188 20.578 12.703 1 98.69 118 TYR B CA 1
ATOM 3377 C C . TYR B 1 118 ? -5.512 19.812 13.977 1 98.69 118 TYR B C 1
ATOM 3379 O O . TYR B 1 118 ? -5.844 18.625 13.93 1 98.69 118 TYR B O 1
ATOM 3387 N N . ASN B 1 119 ? -5.434 20.375 15.133 1 98.5 119 ASN B N 1
ATOM 3388 C CA . ASN B 1 119 ? -5.496 19.656 16.406 1 98.5 119 ASN B CA 1
ATOM 3389 C C . ASN B 1 119 ? -6.91 19.156 16.688 1 98.5 119 ASN B C 1
ATOM 3391 O O . ASN B 1 119 ? -7.113 18.344 17.594 1 98.5 119 ASN B O 1
ATOM 3395 N N . SER B 1 120 ? -7.883 19.547 15.883 1 98.75 120 SER B N 1
ATOM 3396 C CA . SER B 1 120 ? -9.242 19.047 16.078 1 98.75 120 SER B CA 1
ATOM 3397 C C . SER B 1 120 ? -9.477 17.766 15.297 1 98.75 120 SER B C 1
ATOM 3399 O O . SER B 1 120 ? -10.57 17.188 15.336 1 98.75 120 SER B O 1
ATOM 3401 N N . GLU B 1 121 ? -8.516 17.25 14.586 1 98.75 121 GLU B N 1
ATOM 3402 C CA . GLU B 1 121 ? -8.695 16.094 13.703 1 98.75 121 GLU B CA 1
ATOM 3403 C C . GLU B 1 121 ? -8.906 14.812 14.492 1 98.75 121 GLU B C 1
ATOM 3405 O O . GLU B 1 121 ? -8.297 14.625 15.555 1 98.75 121 GLU B O 1
ATOM 3410 N N . ILE B 1 122 ? -9.734 13.961 13.945 1 98.69 122 ILE B N 1
ATOM 3411 C CA . ILE B 1 122 ? -10.086 12.68 14.555 1 98.69 122 ILE B CA 1
ATOM 3412 C C . ILE B 1 122 ? -10.195 11.609 13.477 1 98.69 122 ILE B C 1
ATOM 3414 O O . ILE B 1 122 ? -10.258 11.914 12.289 1 98.69 122 ILE B O 1
ATOM 3418 N N . GLY B 1 123 ? -10.148 10.289 13.906 1 98.06 123 GLY B N 1
ATOM 3419 C CA . GLY B 1 123 ? -10.391 9.164 13.008 1 98.06 123 GLY B CA 1
ATOM 3420 C C . GLY B 1 123 ? -9.133 8.703 12.289 1 98.06 123 GLY B C 1
ATOM 3421 O O . GLY B 1 123 ? -8.055 9.25 12.5 1 98.06 123 GLY B O 1
ATOM 3422 N N . ILE B 1 124 ? -9.297 7.715 11.422 1 96.25 124 ILE B N 1
ATOM 3423 C CA . ILE B 1 124 ? -8.148 7.074 10.789 1 96.25 124 ILE B CA 1
ATOM 3424 C C . ILE B 1 124 ? -7.609 7.961 9.672 1 96.25 124 ILE B C 1
ATOM 3426 O O . ILE B 1 124 ? -6.457 7.816 9.258 1 96.25 124 ILE B O 1
ATOM 3430 N N . THR B 1 125 ? -8.461 8.875 9.172 1 96 125 THR B N 1
ATOM 3431 C CA . THR B 1 125 ? -7.965 9.758 8.125 1 96 125 THR B CA 1
ATOM 3432 C C . THR B 1 125 ? -7.539 11.102 8.711 1 96 125 THR B C 1
ATOM 3434 O O . THR B 1 125 ? -7.195 12.023 7.969 1 96 125 THR B O 1
ATOM 3437 N N . GLU B 1 126 ? -7.637 11.25 10.039 1 96.44 126 GLU B N 1
ATOM 3438 C CA . GLU B 1 126 ? -7.246 12.5 10.664 1 96.44 126 GLU B CA 1
ATOM 3439 C C . GLU B 1 126 ? -7.898 13.695 9.977 1 96.44 126 GLU B C 1
ATOM 3441 O O . GLU B 1 126 ? -7.207 14.531 9.383 1 96.44 126 GLU B O 1
ATOM 3446 N N . ARG B 1 127 ? -9.172 13.859 10.227 1 97.75 127 ARG B N 1
ATOM 3447 C CA . ARG B 1 127 ? -9.93 14.922 9.562 1 97.75 127 ARG B CA 1
ATOM 3448 C C . ARG B 1 127 ? -10.797 15.68 10.562 1 97.75 127 ARG B C 1
ATOM 3450 O O . ARG B 1 127 ? -11.07 15.18 11.656 1 97.75 127 ARG B O 1
ATOM 3457 N N . SER B 1 128 ? -11.164 16.828 10.211 1 98.44 128 SER B N 1
ATOM 3458 C CA . SER B 1 128 ? -12.07 17.688 10.969 1 98.44 128 SER B CA 1
ATOM 3459 C C . SER B 1 128 ? -12.789 18.672 10.055 1 98.44 128 SER B C 1
ATOM 3461 O O . SER B 1 128 ? -12.195 19.203 9.109 1 98.44 128 SER B O 1
ATOM 3463 N N . PHE B 1 129 ? -14.062 18.938 10.438 1 98.12 129 PHE B N 1
ATOM 3464 C CA . PHE B 1 129 ? -14.758 20 9.734 1 98.12 129 PHE B CA 1
ATOM 3465 C C . PHE B 1 129 ? -14.328 21.359 10.258 1 98.12 129 PHE B C 1
ATOM 3467 O O . PHE B 1 129 ? -14.773 22.391 9.758 1 98.12 129 PHE B O 1
ATOM 3474 N N . GLY B 1 130 ? -13.414 21.328 11.219 1 98.31 130 GLY B N 1
ATOM 3475 C CA . GLY B 1 130 ? -12.789 22.562 11.695 1 98.31 130 GLY B CA 1
ATOM 3476 C C . GLY B 1 130 ? -11.492 22.875 10.984 1 98.31 130 GLY B C 1
ATOM 3477 O O . GLY B 1 130 ? -10.891 23.922 11.234 1 98.31 130 GLY B O 1
ATOM 3478 N N . ASP B 1 131 ? -11.031 21.953 10.109 1 98.31 131 ASP B N 1
ATOM 3479 C CA . ASP B 1 131 ? -9.828 22.188 9.32 1 98.31 131 ASP B CA 1
ATOM 3480 C C . ASP B 1 131 ? -10.031 23.344 8.336 1 98.31 131 ASP B C 1
ATOM 3482 O O . ASP B 1 131 ? -11.164 23.719 8.039 1 98.31 131 ASP B O 1
ATOM 3486 N N . PRO B 1 132 ? -8.859 23.891 7.824 1 97.38 132 PRO B N 1
ATOM 3487 C CA . PRO B 1 132 ? -9.008 24.938 6.801 1 97.38 132 PRO B CA 1
ATOM 3488 C C . PRO B 1 132 ? -9.828 24.484 5.602 1 97.38 132 PRO B C 1
ATOM 3490 O O . PRO B 1 132 ? -9.648 23.359 5.117 1 97.38 132 PRO B O 1
ATOM 3493 N N . ARG B 1 133 ? -10.703 25.344 5.18 1 94.81 133 ARG B N 1
ATOM 3494 C CA . ARG B 1 133 ? -11.508 25.094 3.988 1 94.81 133 ARG B CA 1
ATOM 3495 C C . ARG B 1 133 ? -10.805 25.594 2.732 1 94.81 133 ARG B C 1
ATOM 3497 O O . ARG B 1 133 ? -11.031 25.078 1.638 1 94.81 133 ARG B O 1
ATOM 3504 N N . SER B 1 134 ? -9.992 26.641 2.941 1 93.06 134 SER B N 1
ATOM 3505 C CA . SER B 1 134 ? -9.227 27.203 1.832 1 93.06 134 SER B CA 1
ATOM 3506 C C . SER B 1 134 ? -8.141 26.234 1.366 1 93.06 134 SER B C 1
ATOM 3508 O O . SER B 1 134 ? -7.555 25.516 2.176 1 93.06 134 SER B O 1
ATOM 3510 N N . ASN B 1 135 ? -7.922 26.312 0.093 1 92.69 135 ASN B N 1
ATOM 3511 C CA . ASN B 1 135 ? -6.836 25.516 -0.461 1 92.69 135 ASN B CA 1
ATOM 3512 C C . ASN B 1 135 ? -5.5 26.25 -0.364 1 92.69 135 ASN B C 1
ATOM 3514 O O . ASN B 1 135 ? -5.434 27.469 -0.549 1 92.69 135 ASN B O 1
ATOM 3518 N N . PHE B 1 136 ? -4.465 25.594 -0.019 1 94.5 136 PHE B N 1
ATOM 3519 C CA . PHE B 1 136 ? -3.076 26.016 -0.122 1 94.5 136 PHE B CA 1
ATOM 3520 C C . PHE B 1 136 ? -2.158 24.812 -0.351 1 94.5 136 PHE B C 1
ATOM 3522 O O . PHE B 1 136 ? -2.568 23.672 -0.168 1 94.5 136 PHE B O 1
ATOM 3529 N N . TRP B 1 137 ? -1.008 25.109 -0.838 1 94.56 137 TRP B N 1
ATOM 3530 C CA . TRP B 1 137 ? -0.101 24 -1.144 1 94.56 137 TRP B CA 1
ATOM 3531 C C . TRP B 1 137 ? 0.553 23.469 0.126 1 94.56 137 TRP B C 1
ATOM 3533 O O . TRP B 1 137 ? 0.738 24.203 1.096 1 94.56 137 TRP B O 1
ATOM 3543 N N . THR B 1 138 ? 0.833 22.188 0.147 1 96.56 138 THR B N 1
ATOM 3544 C CA . THR B 1 138 ? 1.534 21.422 1.17 1 96.56 138 THR B CA 1
ATOM 3545 C C . THR B 1 138 ? 2.562 20.484 0.535 1 96.56 138 THR B C 1
ATOM 3547 O O . THR B 1 138 ? 2.668 20.406 -0.691 1 96.56 138 THR B O 1
ATOM 3550 N N . TYR B 1 139 ? 3.367 19.875 1.366 1 96.94 139 TYR B N 1
ATOM 3551 C CA . TYR B 1 139 ? 4.148 18.766 0.826 1 96.94 139 TYR B CA 1
ATOM 3552 C C . TYR B 1 139 ? 3.264 17.797 0.047 1 96.94 139 TYR B C 1
ATOM 3554 O O . TYR B 1 139 ? 2.264 17.312 0.572 1 96.94 139 TYR B O 1
ATOM 3562 N N . ASN B 1 140 ? 3.613 17.578 -1.165 1 94.12 140 ASN B N 1
ATOM 3563 C CA . ASN B 1 140 ? 2.805 16.734 -2.027 1 94.12 140 ASN B CA 1
ATOM 3564 C C . ASN B 1 140 ? 3.205 15.258 -1.9 1 94.12 140 ASN B C 1
ATOM 3566 O O . ASN B 1 140 ? 4.387 14.93 -1.99 1 94.12 140 ASN B O 1
ATOM 3570 N N . SER B 1 141 ? 2.229 14.406 -1.703 1 93.12 141 SER B N 1
ATOM 3571 C CA . SER B 1 141 ? 2.512 12.992 -1.497 1 93.12 141 SER B CA 1
ATOM 3572 C C . SER B 1 141 ? 2.463 12.219 -2.812 1 93.12 141 SER B C 1
ATOM 3574 O O . SER B 1 141 ? 2.812 11.039 -2.859 1 93.12 141 SER B O 1
ATOM 3576 N N . GLY B 1 142 ? 2.057 12.805 -3.9 1 88.94 142 GLY B N 1
ATOM 3577 C CA . GLY B 1 142 ? 2.029 12.203 -5.227 1 88.94 142 GLY B CA 1
ATOM 3578 C C . GLY B 1 142 ? 2.689 13.07 -6.285 1 88.94 142 GLY B C 1
ATOM 3579 O O . GLY B 1 142 ? 3.436 13.992 -5.961 1 88.94 142 GLY B O 1
ATOM 3580 N N . SER B 1 143 ? 2.479 12.688 -7.523 1 85.81 143 SER B N 1
ATOM 3581 C CA . SER B 1 143 ? 3.064 13.414 -8.641 1 85.81 143 SER B CA 1
ATOM 3582 C C . SER B 1 143 ? 2.492 14.828 -8.742 1 85.81 143 SER B C 1
ATOM 3584 O O . SER B 1 143 ? 1.328 15.055 -8.398 1 85.81 143 SER B O 1
ATOM 3586 N N . TYR B 1 144 ? 3.318 15.773 -9.219 1 82.19 144 TYR B N 1
ATOM 3587 C CA . TYR B 1 144 ? 2.812 17.109 -9.523 1 82.19 144 TYR B CA 1
ATOM 3588 C C . TYR B 1 144 ? 1.922 17.078 -10.758 1 82.19 144 TYR B C 1
ATOM 3590 O O . TYR B 1 144 ? 1.241 18.062 -11.062 1 82.19 144 TYR B O 1
ATOM 3598 N N . GLY B 1 145 ? 1.89 15.906 -11.328 1 77.12 145 GLY B N 1
ATOM 3599 C CA . GLY B 1 145 ? 1.2 15.859 -12.609 1 77.12 145 GLY B CA 1
ATOM 3600 C C . GLY B 1 145 ? 1.87 16.703 -13.68 1 77.12 145 GLY B C 1
ATOM 3601 O O . GLY B 1 145 ? 3.035 16.469 -14.016 1 77.12 145 GLY B O 1
ATOM 3602 N N . THR B 1 146 ? 1.181 17.734 -14.102 1 66.31 146 THR B N 1
ATOM 3603 C CA . THR B 1 146 ? 1.699 18.578 -15.18 1 66.31 146 THR B CA 1
ATOM 3604 C C . THR B 1 146 ? 2.342 19.844 -14.617 1 66.31 146 THR B C 1
ATOM 3606 O O . THR B 1 146 ? 2.922 20.625 -15.367 1 66.31 146 THR B O 1
ATOM 3609 N N . ASP B 1 147 ? 2.248 19.922 -13.305 1 71.94 147 ASP B N 1
ATOM 3610 C CA . ASP B 1 147 ? 2.795 21.125 -12.703 1 71.94 147 ASP B CA 1
ATOM 3611 C C . ASP B 1 147 ? 4.305 21.016 -12.508 1 71.94 147 ASP B C 1
ATOM 3613 O O . ASP B 1 147 ? 4.82 19.922 -12.234 1 71.94 147 ASP B O 1
ATOM 3617 N N . ASN B 1 148 ? 5.016 22.062 -12.859 1 81.69 148 ASN B N 1
ATOM 3618 C CA . ASN B 1 148 ? 6.434 22.156 -12.539 1 81.69 148 ASN B CA 1
ATOM 3619 C C . ASN B 1 148 ? 6.672 23.047 -11.32 1 81.69 148 ASN B C 1
ATOM 3621 O O . ASN B 1 148 ? 7.492 23.969 -11.367 1 81.69 148 ASN B O 1
ATOM 3625 N N . ARG B 1 149 ? 6 22.719 -10.305 1 88.62 149 ARG B N 1
ATOM 3626 C CA . ARG B 1 149 ? 6.012 23.484 -9.062 1 88.62 149 ARG B CA 1
ATOM 3627 C C . ARG B 1 149 ? 7.309 23.25 -8.289 1 88.62 149 ARG B C 1
ATOM 3629 O O . ARG B 1 149 ? 7.918 22.188 -8.391 1 88.62 149 ARG B O 1
ATOM 3636 N N . SER B 1 150 ? 7.789 24.281 -7.648 1 93.5 150 SER B N 1
ATOM 3637 C CA . SER B 1 150 ? 8.922 24.188 -6.738 1 93.5 150 SER B CA 1
ATOM 3638 C C . SER B 1 150 ? 8.812 25.219 -5.613 1 93.5 150 SER B C 1
ATOM 3640 O O . SER B 1 150 ? 8.227 26.281 -5.797 1 93.5 150 SER B O 1
ATOM 3642 N N . GLY B 1 151 ? 9.367 24.875 -4.445 1 97.19 151 GLY B N 1
ATOM 3643 C CA . GLY B 1 151 ? 9.211 25.766 -3.309 1 97.19 151 GLY B CA 1
ATOM 3644 C C . GLY B 1 151 ? 10.469 25.891 -2.469 1 97.19 151 GLY B C 1
ATOM 3645 O O . GLY B 1 151 ? 11.422 25.141 -2.654 1 97.19 151 GLY B O 1
ATOM 3646 N N . ILE B 1 152 ? 10.484 26.891 -1.686 1 98.62 152 ILE B N 1
ATOM 3647 C CA . ILE B 1 152 ? 11.438 27.062 -0.598 1 98.62 152 ILE B CA 1
ATOM 3648 C C . ILE B 1 152 ? 10.695 27.219 0.726 1 98.62 152 ILE B C 1
ATOM 3650 O O . ILE B 1 152 ? 9.656 27.891 0.786 1 98.62 152 ILE B O 1
ATOM 3654 N N . TYR B 1 153 ? 11.141 26.609 1.765 1 98.88 153 TYR B N 1
ATOM 3655 C CA . TYR B 1 153 ? 10.602 26.641 3.119 1 98.88 153 TYR B CA 1
ATOM 3656 C C . TYR B 1 153 ? 11.719 26.812 4.145 1 98.88 153 TYR B C 1
ATOM 3658 O O . TYR B 1 153 ? 12.773 26.188 4.027 1 98.88 153 TYR B O 1
ATOM 3666 N N . ALA B 1 154 ? 11.508 27.641 5.102 1 98.94 154 ALA B N 1
ATOM 3667 C CA . ALA B 1 154 ? 12.461 27.812 6.188 1 98.94 154 ALA B CA 1
ATOM 3668 C C . ALA B 1 154 ? 11.766 27.781 7.547 1 98.94 154 ALA B C 1
ATOM 3670 O O . ALA B 1 154 ? 10.68 28.344 7.703 1 98.94 154 ALA B O 1
ATOM 3671 N N . LYS B 1 155 ? 12.398 27.188 8.469 1 98.88 155 LYS B N 1
ATOM 3672 C CA . LYS B 1 155 ? 11.938 27.094 9.852 1 98.88 155 LYS B CA 1
ATOM 3673 C C . LYS B 1 155 ? 13.078 27.375 10.828 1 98.88 155 LYS B C 1
ATOM 3675 O O . LYS B 1 155 ? 14.164 26.812 10.695 1 98.88 155 LYS B O 1
ATOM 3680 N N . TYR B 1 156 ? 12.875 28.219 11.727 1 98.88 156 TYR B N 1
ATOM 3681 C CA . TYR B 1 156 ? 13.82 28.516 12.797 1 98.88 156 TYR B CA 1
ATOM 3682 C C . TYR B 1 156 ? 13.156 28.391 14.164 1 98.88 156 TYR B C 1
ATOM 3684 O O . TYR B 1 156 ? 12.078 28.938 14.398 1 98.88 156 TYR B O 1
ATOM 3692 N N . SER B 1 157 ? 13.797 27.703 15.016 1 98.44 157 SER B N 1
ATOM 3693 C CA . SER B 1 157 ? 13.273 27.516 16.359 1 98.44 157 SER B CA 1
ATOM 3694 C C . SER B 1 157 ? 14.312 27.891 17.422 1 98.44 157 SER B C 1
ATOM 3696 O O . SER B 1 157 ? 15.492 27.547 17.297 1 98.44 157 SER B O 1
ATOM 3698 N N . ILE B 1 158 ? 13.789 28.578 18.438 1 97.5 158 ILE B N 1
ATOM 3699 C CA . ILE B 1 158 ? 14.648 28.969 19.562 1 97.5 158 ILE B CA 1
ATOM 3700 C C . ILE B 1 158 ? 13.805 29.172 20.812 1 97.5 158 ILE B C 1
ATOM 3702 O O . ILE B 1 158 ? 12.836 29.938 20.797 1 97.5 158 ILE B O 1
ATOM 3706 N N . ALA B 1 159 ? 14.133 28.578 21.922 1 96.38 159 ALA B N 1
ATOM 3707 C CA . ALA B 1 159 ? 13.57 28.781 23.25 1 96.38 159 ALA B CA 1
ATOM 3708 C C . ALA B 1 159 ? 12.039 28.781 23.203 1 96.38 159 ALA B C 1
ATOM 3710 O O . ALA B 1 159 ? 11.391 29.688 23.719 1 96.38 159 ALA B O 1
ATOM 3711 N N . GLY B 1 160 ? 11.422 27.875 22.531 1 97.25 160 GLY B N 1
ATOM 3712 C CA . GLY B 1 160 ? 9.977 27.719 22.484 1 97.25 160 GLY B CA 1
ATOM 3713 C C . GLY B 1 160 ? 9.336 28.469 21.328 1 97.25 160 GLY B C 1
ATOM 3714 O O . GLY B 1 160 ? 8.172 28.234 21 1 97.25 160 GLY B O 1
ATOM 3715 N N . PHE B 1 161 ? 10.078 29.406 20.781 1 98.62 161 PHE B N 1
ATOM 3716 C CA . PHE B 1 161 ? 9.586 30.172 19.641 1 98.62 161 PHE B CA 1
ATOM 3717 C C . PHE B 1 161 ? 9.961 29.5 18.328 1 98.62 161 PHE B C 1
ATOM 3719 O O . PHE B 1 161 ? 11.07 28.984 18.188 1 98.62 161 PHE B O 1
ATOM 3726 N N . THR B 1 162 ? 9.062 29.391 17.391 1 98.88 162 THR B N 1
ATOM 3727 C CA . THR B 1 162 ? 9.32 28.891 16.047 1 98.88 162 THR B CA 1
ATOM 3728 C C . THR B 1 162 ? 8.758 29.844 14.992 1 98.88 162 THR B C 1
ATOM 3730 O O . THR B 1 162 ? 7.602 30.266 15.078 1 98.88 162 THR B O 1
ATOM 3733 N N . ALA B 1 163 ? 9.57 30.25 14.109 1 98.94 163 ALA B N 1
ATOM 3734 C CA . ALA B 1 163 ? 9.172 31.047 12.945 1 98.94 163 ALA B CA 1
ATOM 3735 C C . ALA B 1 163 ? 9.336 30.234 11.656 1 98.94 163 ALA B C 1
ATOM 3737 O O . ALA B 1 163 ? 10.32 29.516 11.484 1 98.94 163 ALA B O 1
ATOM 3738 N N . GLN B 1 164 ? 8.352 30.328 10.766 1 98.94 164 GLN B N 1
ATOM 3739 C CA . GLN B 1 164 ? 8.359 29.594 9.5 1 98.94 164 GLN B CA 1
ATOM 3740 C C . GLN B 1 164 ? 7.93 30.5 8.344 1 98.94 164 GLN B C 1
ATOM 3742 O O . GLN B 1 164 ? 7.07 31.375 8.516 1 98.94 164 GLN B O 1
ATOM 3747 N N . ALA B 1 165 ? 8.492 30.266 7.207 1 98.94 165 ALA B N 1
ATOM 3748 C CA . ALA B 1 165 ? 8.094 30.938 5.973 1 98.94 165 ALA B CA 1
ATOM 3749 C C . ALA B 1 165 ? 8.242 30 4.77 1 98.94 165 ALA B C 1
ATOM 3751 O O . ALA B 1 165 ? 9.141 29.172 4.734 1 98.94 165 ALA B O 1
ATOM 3752 N N . SER B 1 166 ? 7.352 30.172 3.779 1 98.88 166 SER B N 1
ATOM 3753 C CA . SER B 1 166 ? 7.445 29.375 2.561 1 98.88 166 SER B CA 1
ATOM 3754 C C . SER B 1 166 ? 7.012 30.172 1.34 1 98.88 166 SER B C 1
ATOM 3756 O O . SER B 1 166 ? 6.23 31.125 1.458 1 98.88 166 SER B O 1
ATOM 3758 N N . TYR B 1 167 ? 7.574 29.828 0.272 1 98.5 167 TYR B N 1
ATOM 3759 C CA . TYR B 1 167 ? 7.289 30.375 -1.053 1 98.5 167 TYR B CA 1
ATOM 3760 C C . TYR B 1 167 ? 7.203 29.266 -2.088 1 98.5 167 TYR B C 1
ATOM 3762 O O . TYR B 1 167 ? 8.141 28.469 -2.244 1 98.5 167 TYR B O 1
ATOM 3770 N N . ILE B 1 168 ? 6.043 29.188 -2.758 1 96.44 168 ILE B N 1
ATOM 3771 C CA . ILE B 1 168 ? 5.848 28.156 -3.781 1 96.44 168 ILE B CA 1
ATOM 3772 C C . ILE B 1 168 ? 5.656 28.828 -5.145 1 96.44 168 ILE B C 1
ATOM 3774 O O . ILE B 1 168 ? 4.738 29.625 -5.324 1 96.44 168 ILE B O 1
ATOM 3778 N N . ASP B 1 169 ? 6.5 28.453 -6.059 1 93 169 ASP B N 1
ATOM 3779 C CA . ASP B 1 169 ? 6.332 28.812 -7.465 1 93 169 ASP B CA 1
ATOM 3780 C C . ASP B 1 169 ? 5.562 27.734 -8.219 1 93 169 ASP B C 1
ATOM 3782 O O . ASP B 1 169 ? 6.027 26.594 -8.328 1 93 169 ASP B O 1
ATOM 3786 N N . PRO B 1 170 ? 4.355 28.109 -8.734 1 88.5 170 PRO B N 1
ATOM 3787 C CA . PRO B 1 170 ? 3.553 27.094 -9.406 1 88.5 170 PRO B CA 1
ATOM 3788 C C . PRO B 1 170 ? 4.203 26.578 -10.688 1 88.5 170 PRO B C 1
ATOM 3790 O O . PRO B 1 170 ? 3.848 25.5 -11.18 1 88.5 170 PRO B O 1
ATOM 3793 N N . ASP B 1 171 ? 5.066 27.281 -11.289 1 85.56 171 ASP B N 1
ATOM 3794 C CA . ASP B 1 171 ? 5.773 26.875 -12.5 1 85.56 171 ASP B CA 1
ATOM 3795 C C . ASP B 1 171 ? 7.121 27.578 -12.617 1 85.56 171 ASP B C 1
ATOM 3797 O O . ASP B 1 171 ? 7.18 28.75 -13.023 1 85.56 171 ASP B O 1
ATOM 3801 N N . GLN B 1 172 ? 8.109 26.844 -12.469 1 80.56 172 GLN B N 1
ATOM 3802 C CA . GLN B 1 172 ? 9.43 27.469 -12.461 1 80.56 172 GLN B CA 1
ATOM 3803 C C . GLN B 1 172 ? 9.945 27.672 -13.875 1 80.56 172 GLN B C 1
ATOM 3805 O O . GLN B 1 172 ? 10.992 28.312 -14.07 1 80.56 172 GLN B O 1
ATOM 3810 N N . VAL B 1 173 ? 9.414 27.047 -14.812 1 76.12 173 VAL B N 1
ATOM 3811 C CA . VAL B 1 173 ? 9.953 27.094 -16.172 1 76.12 173 VAL B CA 1
ATOM 3812 C C . VAL B 1 173 ? 9.125 28.047 -17.016 1 76.12 173 VAL B C 1
ATOM 3814 O O . VAL B 1 173 ? 9.672 28.797 -17.828 1 76.12 173 VAL B O 1
ATOM 3817 N N . SER B 1 174 ? 7.781 27.812 -17.016 1 69.5 174 SER B N 1
ATOM 3818 C CA . SER B 1 174 ? 6.957 28.625 -17.922 1 69.5 174 SER B CA 1
ATOM 3819 C C . SER B 1 174 ? 6.172 29.672 -17.141 1 69.5 174 SER B C 1
ATOM 3821 O O . SER B 1 174 ? 5.621 29.391 -16.078 1 69.5 174 SER B O 1
ATOM 3823 N N . ASP B 1 175 ? 6.449 30.875 -17.438 1 59.66 175 ASP B N 1
ATOM 3824 C CA . ASP B 1 175 ? 5.625 31.938 -16.859 1 59.66 175 ASP B CA 1
ATOM 3825 C C . ASP B 1 175 ? 4.164 31.781 -17.266 1 59.66 175 ASP B C 1
ATOM 3827 O O . ASP B 1 175 ? 3.273 32.375 -16.641 1 59.66 175 ASP B O 1
ATOM 3831 N N . ALA B 1 176 ? 4.012 31.141 -18.531 1 53.44 176 ALA B N 1
ATOM 3832 C CA . ALA B 1 176 ? 2.688 31.047 -19.141 1 53.44 176 ALA B CA 1
ATOM 3833 C C . ALA B 1 176 ? 2.031 29.703 -18.828 1 53.44 176 ALA B C 1
ATOM 3835 O O . ALA B 1 176 ? 2.238 28.734 -19.547 1 53.44 176 ALA B O 1
ATOM 3836 N N . HIS B 1 177 ? 1.943 29.359 -17.562 1 53.69 177 HIS B N 1
ATOM 3837 C CA . HIS B 1 177 ? 1.178 28.125 -17.422 1 53.69 177 HIS B CA 1
ATOM 3838 C C . HIS B 1 177 ? -0.098 28.156 -18.266 1 53.69 177 HIS B C 1
ATOM 3840 O O . HIS B 1 177 ? -0.883 29.109 -18.156 1 53.69 177 HIS B O 1
ATOM 3846 N N . PRO B 1 178 ? -0.078 27.531 -19.312 1 49.09 178 PRO B N 1
ATOM 3847 C CA . PRO B 1 178 ? -1.296 27.578 -20.125 1 49.09 178 PRO B CA 1
ATOM 3848 C C . PRO B 1 178 ? -2.568 27.469 -19.297 1 49.09 178 PRO B C 1
ATOM 3850 O O . PRO B 1 178 ? -2.668 26.594 -18.422 1 49.09 178 PRO B O 1
ATOM 3853 N N . GLY B 1 179 ? -3.477 28.406 -19.484 1 52.16 179 GLY B N 1
ATOM 3854 C CA . GLY B 1 179 ? -4.871 28.5 -19.078 1 52.16 179 GLY B CA 1
ATOM 3855 C C . GLY B 1 179 ? -5.074 29.219 -17.766 1 52.16 179 GLY B C 1
ATOM 3856 O O . GLY B 1 179 ? -6.145 29.781 -17.516 1 52.16 179 GLY B O 1
ATOM 3857 N N . ALA B 1 180 ? -4.324 28.766 -16.562 1 57.97 180 ALA B N 1
ATOM 3858 C CA . ALA B 1 180 ? -4.773 29.328 -15.289 1 57.97 180 ALA B CA 1
ATOM 3859 C C . ALA B 1 180 ? -3.752 30.328 -14.742 1 57.97 180 ALA B C 1
ATOM 3861 O O . ALA B 1 180 ? -2.553 30.203 -15 1 57.97 180 ALA B O 1
ATOM 3862 N N . ASP B 1 181 ? -4.098 31.609 -14.609 1 72.69 181 ASP B N 1
ATOM 3863 C CA . ASP B 1 181 ? -3.32 32.656 -13.953 1 72.69 181 ASP B CA 1
ATOM 3864 C C . ASP B 1 181 ? -2.916 32.25 -12.547 1 72.69 181 ASP B C 1
ATOM 3866 O O . ASP B 1 181 ? -3.463 32.75 -11.562 1 72.69 181 ASP B O 1
ATOM 3870 N N . LEU B 1 182 ? -2.016 31.312 -12.43 1 82 182 LEU B N 1
ATOM 3871 C CA . LEU B 1 182 ? -1.52 30.875 -11.125 1 82 182 LEU B CA 1
ATOM 3872 C C . LEU B 1 182 ? -0.521 31.891 -10.562 1 82 182 LEU B C 1
ATOM 3874 O O . LEU B 1 182 ? 0.289 32.438 -11.312 1 82 182 LEU B O 1
ATOM 3878 N N . ARG B 1 183 ? -0.649 32.156 -9.289 1 87.44 183 ARG B N 1
ATOM 3879 C CA . ARG B 1 183 ? 0.26 33.062 -8.562 1 87.44 183 ARG B CA 1
ATOM 3880 C C . ARG B 1 183 ? 1.141 32.25 -7.602 1 87.44 183 ARG B C 1
ATOM 3882 O O . ARG B 1 183 ? 0.766 31.156 -7.168 1 87.44 183 ARG B O 1
ATOM 3889 N N . SER B 1 184 ? 2.305 32.812 -7.383 1 92.88 184 SER B N 1
ATOM 3890 C CA . SER B 1 184 ? 3.121 32.25 -6.324 1 92.88 184 SER B CA 1
ATOM 3891 C C . SER B 1 184 ? 2.428 32.344 -4.973 1 92.88 184 SER B C 1
ATOM 3893 O O . SER B 1 184 ? 1.771 33.344 -4.676 1 92.88 184 SER B O 1
ATOM 3895 N N . GLU B 1 185 ? 2.643 31.297 -4.211 1 95.31 185 GLU B N 1
ATOM 3896 C CA . GLU B 1 185 ? 2.066 31.266 -2.869 1 95.31 185 GLU B CA 1
ATOM 3897 C C . GLU B 1 185 ? 3.104 31.656 -1.816 1 95.31 185 GLU B C 1
ATOM 3899 O O . GLU B 1 185 ? 4.234 31.172 -1.846 1 95.31 185 GLU B O 1
ATOM 3904 N N . GLN B 1 186 ? 2.738 32.594 -0.963 1 98.44 186 GLN B N 1
ATOM 3905 C CA . GLN B 1 186 ? 3.537 32.969 0.202 1 98.44 186 GLN B CA 1
ATOM 3906 C C . GLN B 1 186 ? 2.824 32.594 1.498 1 98.44 186 GLN B C 1
ATOM 3908 O O . GLN B 1 186 ? 1.611 32.781 1.621 1 98.44 186 GLN B O 1
ATOM 3913 N N . SER B 1 187 ? 3.572 32.062 2.436 1 98.88 187 SER B N 1
ATOM 3914 C CA . SER B 1 187 ? 2.992 31.703 3.725 1 98.88 187 SER B CA 1
ATOM 3915 C C . SER B 1 187 ? 3.967 31.984 4.867 1 98.88 187 SER B C 1
ATOM 3917 O O . SER B 1 187 ? 5.18 31.844 4.699 1 98.88 187 SER B O 1
ATOM 3919 N N . VAL B 1 188 ? 3.453 32.406 6.012 1 98.94 188 VAL B N 1
ATOM 3920 C CA . VAL B 1 188 ? 4.223 32.594 7.238 1 98.94 188 VAL B CA 1
ATOM 3921 C C . VAL B 1 188 ? 3.473 31.953 8.406 1 98.94 188 VAL B C 1
ATOM 3923 O O . VAL B 1 188 ? 2.244 31.859 8.391 1 98.94 188 VAL B O 1
ATOM 3926 N N . ALA B 1 189 ? 4.195 31.516 9.422 1 98.94 189 ALA B N 1
ATOM 3927 C CA . ALA B 1 189 ? 3.627 30.984 10.656 1 98.94 189 ALA B CA 1
ATOM 3928 C C . ALA B 1 189 ? 4.562 31.219 11.836 1 98.94 189 ALA B C 1
ATOM 3930 O O . ALA B 1 189 ? 5.785 31.156 11.695 1 98.94 189 ALA B O 1
ATOM 3931 N N . PHE B 1 190 ? 4.016 31.547 12.93 1 98.94 190 PHE B N 1
ATOM 3932 C CA . PHE B 1 190 ? 4.73 31.734 14.188 1 98.94 190 PHE B CA 1
ATOM 3933 C C . PHE B 1 190 ? 4.055 30.969 15.312 1 98.94 190 PHE B C 1
ATOM 3935 O O . PHE B 1 190 ? 2.824 30.906 15.391 1 98.94 190 PHE B O 1
ATOM 3942 N N . SER B 1 191 ? 4.855 30.406 16.172 1 98.94 191 SER B N 1
ATOM 3943 C CA . SER B 1 191 ? 4.301 29.75 17.344 1 98.94 191 SER B CA 1
ATOM 3944 C C . SER B 1 191 ? 5.211 29.922 18.547 1 98.94 191 SER B C 1
ATOM 3946 O O . SER B 1 191 ? 6.41 30.172 18.406 1 98.94 191 SER B O 1
ATOM 3948 N N . TYR B 1 192 ? 4.633 29.844 19.656 1 98.88 192 TYR B N 1
ATOM 3949 C CA . TYR B 1 192 ? 5.336 29.922 20.938 1 98.88 192 TYR B CA 1
ATOM 3950 C C . TYR B 1 192 ? 4.762 28.922 21.938 1 98.88 192 TYR B C 1
ATOM 3952 O O . TYR B 1 192 ? 3.547 28.859 22.141 1 98.88 192 TYR B O 1
ATOM 3960 N N . GLU B 1 193 ? 5.613 28.188 22.406 1 98.38 193 GLU B N 1
ATOM 3961 C CA . GLU B 1 193 ? 5.27 27.219 23.438 1 98.38 193 GLU B CA 1
ATOM 3962 C C . GLU B 1 193 ? 5.961 27.547 24.75 1 98.38 193 GLU B C 1
ATOM 3964 O O . GLU B 1 193 ? 7.188 27.656 24.812 1 98.38 193 GLU B O 1
ATOM 3969 N N . THR B 1 194 ? 5.184 27.688 25.797 1 97.31 194 THR B N 1
ATOM 3970 C CA . THR B 1 194 ? 5.707 27.953 27.125 1 97.31 194 THR B CA 1
ATOM 3971 C C . THR B 1 194 ? 4.875 27.25 28.188 1 97.31 194 THR B C 1
ATOM 3973 O O . THR B 1 194 ? 3.73 27.625 28.438 1 97.31 194 THR B O 1
ATOM 3976 N N . GLY B 1 195 ? 5.453 26.297 28.906 1 96.75 195 GLY B N 1
ATOM 3977 C CA . GLY B 1 195 ? 4.695 25.5 29.859 1 96.75 195 GLY B CA 1
ATOM 3978 C C . GLY B 1 195 ? 3.48 24.828 29.234 1 96.75 195 GLY B C 1
ATOM 3979 O O . GLY B 1 195 ? 3.592 24.141 28.219 1 96.75 195 GLY B O 1
ATOM 3980 N N . PRO B 1 196 ? 2.268 25.109 29.859 1 97.94 196 PRO B N 1
ATOM 3981 C CA . PRO B 1 196 ? 1.047 24.453 29.375 1 97.94 196 PRO B CA 1
ATOM 3982 C C . PRO B 1 196 ? 0.4 25.188 28.203 1 97.94 196 PRO B C 1
ATOM 3984 O O . PRO B 1 196 ? -0.609 24.719 27.672 1 97.94 196 PRO B O 1
ATOM 3987 N N . LEU B 1 197 ? 1.007 26.281 27.812 1 98.69 197 LEU B N 1
ATOM 3988 C CA . LEU B 1 197 ? 0.373 27.125 26.812 1 98.69 197 LEU B CA 1
ATOM 3989 C C . LEU B 1 197 ? 1.111 27.047 25.484 1 98.69 197 LEU B C 1
ATOM 3991 O O . LEU B 1 197 ? 2.344 27.094 25.453 1 98.69 197 LEU B O 1
ATOM 3995 N N . THR B 1 198 ? 0.434 26.844 24.453 1 98.88 198 THR B N 1
ATOM 3996 C CA . THR B 1 198 ? 0.912 27.016 23.078 1 98.88 198 THR B CA 1
ATOM 3997 C C . THR B 1 198 ? 0.029 28 22.312 1 98.88 198 THR B C 1
ATOM 3999 O O . THR B 1 198 ? -1.199 27.906 22.375 1 98.88 198 THR B O 1
ATOM 4002 N N . VAL B 1 199 ? 0.624 28.969 21.703 1 98.94 199 VAL B N 1
ATOM 4003 C CA . VAL B 1 199 ? -0.09 29.906 20.828 1 98.94 199 VAL B CA 1
ATOM 4004 C C . VAL B 1 199 ? 0.548 29.891 19.453 1 98.94 199 VAL B C 1
ATOM 4006 O O . VAL B 1 199 ? 1.75 29.656 19.312 1 98.94 199 VAL B O 1
ATOM 4009 N N . SER B 1 200 ? -0.223 30.078 18.438 1 98.94 200 SER B N 1
ATOM 4010 C CA . SER B 1 200 ? 0.326 30.125 17.078 1 98.94 200 SER B CA 1
ATOM 4011 C C . SER B 1 200 ? -0.535 31 16.172 1 98.94 200 SER B C 1
ATOM 4013 O O . SER B 1 200 ? -1.703 31.25 16.469 1 98.94 200 SER B O 1
ATOM 4015 N N . THR B 1 201 ? 0.035 31.531 15.18 1 98.94 201 THR B N 1
ATOM 4016 C CA . THR B 1 201 ? -0.631 32.281 14.117 1 98.94 201 THR B CA 1
ATOM 4017 C C . THR B 1 201 ? 0.022 31.984 12.766 1 98.94 201 THR B C 1
ATOM 4019 O O . THR B 1 201 ? 1.168 31.531 12.711 1 98.94 201 THR B O 1
ATOM 4022 N N . ALA B 1 202 ? -0.716 32.094 11.68 1 98.94 202 ALA B N 1
ATOM 4023 C CA . ALA B 1 202 ? -0.208 31.859 10.336 1 98.94 202 ALA B CA 1
ATOM 4024 C C . ALA B 1 202 ? -1.018 32.625 9.289 1 98.94 202 ALA B C 1
ATOM 4026 O O . ALA B 1 202 ? -2.141 33.062 9.562 1 98.94 202 ALA B O 1
ATOM 4027 N N . ALA B 1 203 ? -0.461 32.812 8.18 1 98.69 203 ALA B N 1
ATOM 4028 C CA . ALA B 1 203 ? -1.146 33.438 7.043 1 98.69 203 ALA B CA 1
ATOM 4029 C C . ALA B 1 203 ? -0.604 32.906 5.719 1 98.69 203 ALA B C 1
ATOM 4031 O O . ALA B 1 203 ? 0.571 32.531 5.621 1 98.69 203 ALA B O 1
ATOM 4032 N N . THR B 1 204 ? -1.407 32.844 4.727 1 98.12 204 THR B N 1
ATOM 4033 C CA . THR B 1 204 ? -1.046 32.469 3.369 1 98.12 204 THR B CA 1
ATOM 4034 C C . THR B 1 204 ? -1.686 33.406 2.35 1 98.12 204 THR B C 1
ATOM 4036 O O . THR B 1 204 ? -2.859 33.75 2.473 1 98.12 204 THR B O 1
ATOM 4039 N N . TRP B 1 205 ? -0.913 33.875 1.446 1 96.25 205 TRP B N 1
ATOM 4040 C CA . TRP B 1 205 ? -1.382 34.656 0.312 1 96.25 205 TRP B CA 1
ATOM 4041 C C . TRP B 1 205 ? -1.319 33.844 -0.978 1 96.25 205 TRP B C 1
ATOM 4043 O O . TRP B 1 205 ? -0.334 33.156 -1.232 1 96.25 205 TRP B O 1
ATOM 4053 N N . ASN B 1 206 ? -2.393 33.969 -1.809 1 92.62 206 ASN B N 1
ATOM 4054 C CA . ASN B 1 206 ? -2.525 33.25 -3.068 1 92.62 206 ASN B CA 1
ATOM 4055 C C . ASN B 1 206 ? -2.48 31.734 -2.855 1 92.62 206 ASN B C 1
ATOM 4057 O O . ASN B 1 206 ? -1.745 31.016 -3.547 1 92.62 206 ASN B O 1
ATOM 4061 N N . GLY B 1 207 ? -3.221 31.328 -1.855 1 93.69 207 GLY B N 1
ATOM 4062 C CA . GLY B 1 207 ? -3.26 29.891 -1.601 1 93.69 207 GLY B CA 1
ATOM 4063 C C . GLY B 1 207 ? -3.564 29.078 -2.84 1 93.69 207 GLY B C 1
ATOM 4064 O O . GLY B 1 207 ? -4.488 29.391 -3.59 1 93.69 207 GLY B O 1
ATOM 4065 N N . ALA B 1 208 ? -2.703 28.078 -3.057 1 91.62 208 ALA B N 1
ATOM 4066 C CA . ALA B 1 208 ? -2.828 27.172 -4.195 1 91.62 208 ALA B CA 1
ATOM 4067 C C . ALA B 1 208 ? -2.727 27.938 -5.516 1 91.62 208 ALA B C 1
ATOM 4069 O O . ALA B 1 208 ? -3.342 27.547 -6.512 1 91.62 208 ALA B O 1
ATOM 4070 N N . GLY B 1 209 ? -2.131 28.984 -5.441 1 88.81 209 GLY B N 1
ATOM 4071 C CA . GLY B 1 209 ? -1.886 29.766 -6.645 1 88.81 209 GLY B CA 1
ATOM 4072 C C . GLY B 1 209 ? -3.057 30.656 -7.031 1 88.81 209 GLY B C 1
ATOM 4073 O O . GLY B 1 209 ? -3.061 31.25 -8.109 1 88.81 209 GLY B O 1
ATOM 4074 N N . LYS B 1 210 ? -4.078 30.719 -6.27 1 86.75 210 LYS B N 1
ATOM 4075 C CA . LYS B 1 210 ? -5.277 31.484 -6.582 1 86.75 210 LYS B CA 1
ATOM 4076 C C . LYS B 1 210 ? -5.148 32.938 -6.078 1 86.75 210 LYS B C 1
ATOM 4078 O O . LYS B 1 210 ? -4.941 33.156 -4.887 1 86.75 210 LYS B O 1
ATOM 4083 N N . LYS B 1 211 ? -5.5 33.75 -7.062 1 84.94 211 LYS B N 1
ATOM 4084 C CA . LYS B 1 211 ? -5.422 35.156 -6.723 1 84.94 211 LYS B CA 1
ATOM 4085 C C . LYS B 1 211 ? -6.441 35.531 -5.648 1 84.94 211 LYS B C 1
ATOM 4087 O O . LYS B 1 211 ? -7.586 35.062 -5.688 1 84.94 211 LYS B O 1
ATOM 4092 N N . SER B 1 212 ? -6.086 36.25 -4.613 1 83.88 212 SER B N 1
ATOM 4093 C CA . SER B 1 212 ? -6.922 36.812 -3.562 1 83.88 212 SER B CA 1
ATOM 4094 C C . SER B 1 212 ? -7.332 35.75 -2.543 1 83.88 212 SER B C 1
ATOM 4096 O O . SER B 1 212 ? -8.141 36.031 -1.651 1 83.88 212 SER B O 1
ATOM 4098 N N . ASN B 1 213 ? -6.875 34.531 -2.779 1 91.81 213 ASN B N 1
ATOM 4099 C CA . ASN B 1 213 ? -7.07 33.531 -1.723 1 91.81 213 ASN B CA 1
ATOM 4100 C C . ASN B 1 213 ? -6.109 33.75 -0.561 1 91.81 213 ASN B C 1
ATOM 4102 O O . ASN B 1 213 ? -5.004 33.219 -0.552 1 91.81 213 ASN B O 1
ATOM 4106 N N . THR B 1 214 ? -6.539 34.531 0.349 1 94.44 214 THR B N 1
ATOM 4107 C CA . THR B 1 214 ? -5.77 34.844 1.548 1 94.44 214 THR B CA 1
ATOM 4108 C C . THR B 1 214 ? -6.391 34.188 2.775 1 94.44 214 THR B C 1
ATOM 4110 O O . THR B 1 214 ? -7.59 34.344 3.025 1 94.44 214 THR B O 1
ATOM 4113 N N . VAL B 1 215 ? -5.602 33.469 3.514 1 97.12 215 VAL B N 1
ATOM 4114 C CA . VAL B 1 215 ? -6.047 32.781 4.715 1 97.12 215 VAL B CA 1
ATOM 4115 C C . VAL B 1 215 ? -5.297 33.312 5.934 1 97.12 215 VAL B C 1
ATOM 4117 O O . VAL B 1 215 ? -4.07 33.438 5.902 1 97.12 215 VAL B O 1
ATOM 4120 N N . TRP B 1 216 ? -6.008 33.656 6.992 1 98.12 216 TRP B N 1
ATOM 4121 C CA . TRP B 1 216 ? -5.414 34 8.273 1 98.12 216 TRP B CA 1
ATOM 4122 C C . TRP B 1 216 ? -5.828 33.031 9.367 1 98.12 216 TRP B C 1
ATOM 4124 O O . TRP B 1 216 ? -6.988 32.625 9.438 1 98.12 216 TRP B O 1
ATOM 4134 N N . TYR B 1 217 ? -4.855 32.656 10.188 1 98.75 217 TYR B N 1
ATOM 4135 C CA . TYR B 1 217 ? -5.098 31.672 11.25 1 98.75 217 TYR B CA 1
ATOM 4136 C C . TYR B 1 217 ? -4.523 32.188 12.57 1 98.75 217 TYR B C 1
ATOM 4138 O O . TYR B 1 217 ? -3.445 32.781 12.602 1 98.75 217 TYR B O 1
ATOM 4146 N N . ALA B 1 218 ? -5.227 31.938 13.625 1 98.94 218 ALA B N 1
ATOM 4147 C CA . ALA B 1 218 ? -4.711 32.062 14.992 1 98.94 218 ALA B CA 1
ATOM 4148 C C . ALA B 1 218 ? -5.27 30.969 15.891 1 98.94 218 ALA B C 1
ATOM 4150 O O . ALA B 1 218 ? -6.438 30.578 15.766 1 98.94 218 ALA B O 1
ATOM 4151 N N . GLY B 1 219 ? -4.461 30.469 16.797 1 98.94 219 GLY B N 1
ATOM 4152 C CA . GLY B 1 219 ? -4.918 29.438 17.719 1 98.94 219 GLY B CA 1
ATOM 4153 C C . GLY B 1 219 ? -4.172 29.438 19.031 1 98.94 219 GLY B C 1
ATOM 4154 O O . GLY B 1 219 ? -3.109 30.047 19.156 1 98.94 219 GLY B O 1
ATOM 4155 N N . ALA B 1 220 ? -4.758 28.875 19.969 1 98.94 220 ALA B N 1
ATOM 4156 C CA . ALA B 1 220 ? -4.168 28.656 21.281 1 98.94 220 ALA B CA 1
ATOM 4157 C C . ALA B 1 220 ? -4.633 27.328 21.875 1 98.94 220 ALA B C 1
ATOM 4159 O O . ALA B 1 220 ? -5.781 26.922 21.688 1 98.94 220 ALA B O 1
ATOM 4160 N N . ALA B 1 221 ? -3.771 26.688 22.547 1 98.94 221 ALA B N 1
ATOM 4161 C CA . ALA B 1 221 ? -4.074 25.453 23.297 1 98.94 221 ALA B CA 1
ATOM 4162 C C . ALA B 1 221 ? -3.467 25.5 24.688 1 98.94 221 ALA B C 1
ATOM 4164 O O . ALA B 1 221 ? -2.373 26.031 24.875 1 98.94 221 ALA B O 1
ATOM 4165 N N . TYR B 1 222 ? -4.176 24.953 25.609 1 98.88 222 TYR B N 1
ATOM 4166 C CA . TYR B 1 222 ? -3.75 24.938 27.016 1 98.88 222 TYR B CA 1
ATOM 4167 C C . TYR B 1 222 ? -3.934 23.547 27.625 1 98.88 222 TYR B C 1
ATOM 4169 O O . TYR B 1 222 ? -5.004 22.953 27.5 1 98.88 222 TYR B O 1
ATOM 4177 N N . GLN B 1 223 ? -2.926 23.094 28.219 1 98.75 223 GLN B N 1
ATOM 4178 C CA . GLN B 1 223 ? -3 21.844 28.984 1 98.75 223 GLN B CA 1
ATOM 4179 C C . GLN B 1 223 ? -3.426 22.109 30.422 1 98.75 223 GLN B C 1
ATOM 4181 O O . GLN B 1 223 ? -2.592 22.438 31.266 1 98.75 223 GLN B O 1
ATOM 4186 N N . PHE B 1 224 ? -4.551 21.781 30.734 1 98.62 224 PHE B N 1
ATOM 4187 C CA . PHE B 1 224 ? -5.105 22.109 32.031 1 98.62 224 PHE B CA 1
ATOM 4188 C C . PHE B 1 224 ? -4.578 21.156 33.094 1 98.62 224 PHE B C 1
ATOM 4190 O O . PHE B 1 224 ? -4.27 21.578 34.219 1 98.62 224 PHE B O 1
ATOM 4197 N N . VAL B 1 225 ? -4.582 19.906 32.75 1 97.56 225 VAL B N 1
ATOM 4198 C CA . VAL B 1 225 ? -3.961 18.828 33.5 1 97.56 225 VAL B CA 1
ATOM 4199 C C . VAL B 1 225 ? -3.23 17.875 32.562 1 97.56 225 VAL B C 1
ATOM 4201 O O . VAL B 1 225 ? -3.355 17.984 31.344 1 97.56 225 VAL B O 1
ATOM 4204 N N . GLU B 1 226 ? -2.564 17.062 33.125 1 96.25 226 GLU B N 1
ATOM 4205 C CA . GLU B 1 226 ? -1.759 16.141 32.344 1 96.25 226 GLU B CA 1
ATOM 4206 C C . GLU B 1 226 ? -2.625 15.375 31.344 1 96.25 226 GLU B C 1
ATOM 4208 O O . GLU B 1 226 ? -2.188 15.07 30.234 1 96.25 226 GLU B O 1
ATOM 4213 N N . GLU B 1 227 ? -3.854 15.102 31.688 1 97.38 227 GLU B N 1
ATOM 4214 C CA . GLU B 1 227 ? -4.727 14.227 30.906 1 97.38 227 GLU B CA 1
ATOM 4215 C C . GLU B 1 227 ? -5.574 15.031 29.922 1 97.38 227 GLU B C 1
ATOM 4217 O O . GLU B 1 227 ? -6.188 14.469 29.016 1 97.38 227 GLU B O 1
ATOM 4222 N N . PHE B 1 228 ? -5.578 16.312 30.109 1 98.62 228 PHE B N 1
ATOM 4223 C CA . PHE B 1 228 ? -6.578 17.047 29.359 1 98.62 228 PHE B CA 1
ATOM 4224 C C . PHE B 1 228 ? -5.977 18.312 28.75 1 98.62 228 PHE B C 1
ATOM 4226 O O . PHE B 1 228 ? -5.43 19.156 29.469 1 98.62 228 PHE B O 1
ATOM 4233 N N . THR B 1 229 ? -6.059 18.484 27.438 1 98.69 229 THR B N 1
ATOM 4234 C CA . THR B 1 229 ? -5.707 19.672 26.672 1 98.69 229 THR B CA 1
ATOM 4235 C C . THR B 1 229 ? -6.902 20.172 25.859 1 98.69 229 THR B C 1
ATOM 4237 O O . THR B 1 229 ? -7.652 19.375 25.297 1 98.69 229 THR B O 1
ATOM 4240 N N . ALA B 1 230 ? -7.109 21.391 25.812 1 98.88 230 ALA B N 1
ATOM 4241 C CA . ALA B 1 230 ? -8.125 21.984 24.969 1 98.88 230 ALA B CA 1
ATOM 4242 C C . ALA B 1 230 ? -7.57 23.188 24.203 1 98.88 230 ALA B C 1
ATOM 4244 O O . ALA B 1 230 ? -6.543 23.75 24.594 1 98.88 230 ALA B O 1
ATOM 4245 N N . GLY B 1 231 ? -8.18 23.516 23.109 1 98.94 231 GLY B N 1
ATOM 4246 C CA . GLY B 1 231 ? -7.707 24.641 22.312 1 98.94 231 GLY B CA 1
ATOM 4247 C C . GLY B 1 231 ? -8.812 25.312 21.516 1 98.94 231 GLY B C 1
ATOM 4248 O O . GLY B 1 231 ? -9.93 24.812 21.453 1 98.94 231 GLY B O 1
ATOM 4249 N N . LEU B 1 232 ? -8.508 26.469 21.109 1 98.94 232 LEU B N 1
ATOM 4250 C CA . LEU B 1 232 ? -9.367 27.297 20.266 1 98.94 232 LEU B CA 1
ATOM 4251 C C . LEU B 1 232 ? -8.617 27.766 19.031 1 98.94 232 LEU B C 1
ATOM 4253 O O . LEU B 1 232 ? -7.512 28.297 19.125 1 98.94 232 LEU B O 1
ATOM 4257 N N . ASN B 1 233 ? -9.203 27.469 17.891 1 98.94 233 ASN B N 1
ATOM 4258 C CA . ASN B 1 233 ? -8.656 27.906 16.609 1 98.94 233 ASN B CA 1
ATOM 4259 C C . ASN B 1 233 ? -9.609 28.844 15.883 1 98.94 233 ASN B C 1
ATOM 4261 O O . ASN B 1 233 ? -10.828 28.656 15.922 1 98.94 233 ASN B O 1
ATOM 4265 N N . TYR B 1 234 ? -9.039 29.797 15.25 1 98.88 234 TYR B N 1
ATOM 4266 C CA . TYR B 1 234 ? -9.766 30.719 14.391 1 98.88 234 TYR B CA 1
ATOM 4267 C C . TYR B 1 234 ? -9.125 30.812 13.016 1 98.88 234 TYR B C 1
ATOM 4269 O O . TYR B 1 234 ? -7.906 31 12.898 1 98.88 234 TYR B O 1
ATOM 4277 N N . ILE B 1 235 ? -9.906 30.656 11.984 1 98.69 235 ILE B N 1
ATOM 4278 C CA . ILE B 1 235 ? -9.438 30.797 10.602 1 98.69 235 ILE B CA 1
ATOM 4279 C C . ILE B 1 235 ? -10.328 31.766 9.844 1 98.69 235 ILE B C 1
ATOM 4281 O O . ILE B 1 235 ? -11.547 31.578 9.766 1 98.69 235 ILE B O 1
ATOM 4285 N N . ASP B 1 236 ? -9.805 32.875 9.406 1 97.88 236 ASP B N 1
ATOM 4286 C CA . ASP B 1 236 ? -10.438 33.688 8.383 1 97.88 236 ASP B CA 1
ATOM 4287 C C . ASP B 1 236 ? -10.133 33.156 6.98 1 97.88 236 ASP B C 1
ATOM 4289 O O . ASP B 1 236 ? -9.062 33.406 6.43 1 97.88 236 ASP B O 1
ATOM 4293 N N . GLU B 1 237 ? -11.094 32.5 6.461 1 93.25 237 GLU B N 1
ATOM 4294 C CA . GLU B 1 237 ? -10.898 31.766 5.211 1 93.25 237 GLU B CA 1
ATOM 4295 C C . GLU B 1 237 ? -10.844 32.719 4.02 1 93.25 237 GLU B C 1
ATOM 4297 O O . GLU B 1 237 ? -11.344 33.844 4.09 1 93.25 237 GLU B O 1
ATOM 4302 N N . GLY B 1 238 ? -10.211 32.219 3.064 1 87.81 238 GLY B N 1
ATOM 4303 C CA . GLY B 1 238 ? -10.141 33 1.824 1 87.81 238 GLY B CA 1
ATOM 4304 C C . GLY B 1 238 ? -11.25 32.656 0.85 1 87.81 238 GLY B C 1
ATOM 4305 O O . GLY B 1 238 ? -12.414 32.531 1.243 1 87.81 238 GLY B O 1
ATOM 4306 N N . TYR B 1 239 ? -10.953 32.781 -0.361 1 82.12 239 TYR B N 1
ATOM 4307 C CA . TYR B 1 239 ? -11.891 32.5 -1.444 1 82.12 239 TYR B CA 1
ATOM 4308 C C . TYR B 1 239 ? -11.539 31.219 -2.168 1 82.12 239 TYR B C 1
ATOM 4310 O O . TYR B 1 239 ? -10.375 30.828 -2.227 1 82.12 239 TYR B O 1
ATOM 4318 N N . ASP B 1 240 ? -12.672 30.422 -2.355 1 72.25 240 ASP B N 1
ATOM 4319 C CA . ASP B 1 240 ? -12.461 29.266 -3.209 1 72.25 240 ASP B CA 1
ATOM 4320 C C . ASP B 1 240 ? -12.906 29.547 -4.641 1 72.25 240 ASP B C 1
ATOM 4322 O O . ASP B 1 240 ? -13.945 30.172 -4.863 1 72.25 240 ASP B O 1
ATOM 4326 N N . GLY B 1 241 ? -12.008 29.828 -5.578 1 62 241 GLY B N 1
ATOM 4327 C CA . GLY B 1 241 ? -12.398 30.047 -6.961 1 62 241 GLY B CA 1
ATOM 4328 C C . GLY B 1 241 ? -11.883 28.984 -7.902 1 62 241 GLY B C 1
ATOM 4329 O O . GLY B 1 241 ? -11.055 28.156 -7.52 1 62 241 GLY B O 1
ATOM 4330 N N . THR B 1 242 ? -12.836 28.703 -8.852 1 55.62 242 THR B N 1
ATOM 4331 C CA . THR B 1 242 ? -12.289 27.906 -9.945 1 55.62 242 THR B CA 1
ATOM 4332 C C . THR B 1 242 ? -11.031 28.562 -10.508 1 55.62 242 THR B C 1
ATOM 4334 O O . THR B 1 242 ? -10.883 29.781 -10.453 1 55.62 242 THR B O 1
ATOM 4337 N N . ARG B 1 243 ? -10.031 27.828 -10.719 1 49.62 243 ARG B N 1
ATOM 4338 C CA . ARG B 1 243 ? -8.812 28.312 -11.359 1 49.62 243 ARG B CA 1
ATOM 4339 C C . ARG B 1 243 ? -9.125 29.328 -12.438 1 49.62 243 ARG B C 1
ATOM 4341 O O . ARG B 1 243 ? -8.344 30.266 -12.664 1 49.62 243 ARG B O 1
ATOM 4348 N N . ASN B 1 244 ? -10.219 29.281 -13.117 1 45.06 244 ASN B N 1
ATOM 4349 C CA . ASN B 1 244 ? -10.477 30.188 -14.234 1 45.06 244 ASN B CA 1
ATOM 4350 C C . ASN B 1 244 ? -11.336 31.375 -13.82 1 45.06 244 ASN B C 1
ATOM 4352 O O . ASN B 1 244 ? -11.898 32.062 -14.672 1 45.06 244 ASN B O 1
ATOM 4356 N N . GLY B 1 245 ? -11.336 31.781 -12.68 1 46.22 245 GLY B N 1
ATOM 4357 C CA . GLY B 1 245 ? -11.766 33.125 -12.344 1 46.22 245 GLY B CA 1
ATOM 4358 C C . GLY B 1 245 ? -13.25 33.219 -12.031 1 46.22 245 GLY B C 1
ATOM 4359 O O . GLY B 1 245 ? -13.734 34.281 -11.633 1 46.22 245 GLY B O 1
ATOM 4360 N N . ALA B 1 246 ? -14.07 32.406 -12.547 1 49.97 246 ALA B N 1
ATOM 4361 C CA . ALA B 1 246 ? -15.43 32.938 -12.523 1 49.97 246 ALA B CA 1
ATOM 4362 C C . ALA B 1 246 ? -15.93 33.062 -11.086 1 49.97 246 ALA B C 1
ATOM 4364 O O . ALA B 1 246 ? -16.422 34.125 -10.695 1 49.97 246 ALA B O 1
ATOM 4365 N N . ASP B 1 247 ? -16.422 32.094 -10.43 1 55.34 247 ASP B N 1
ATOM 4366 C CA . ASP B 1 247 ? -17.25 32.281 -9.242 1 55.34 247 ASP B CA 1
ATOM 4367 C C . ASP B 1 247 ? -16.469 31.938 -7.973 1 55.34 247 ASP B C 1
ATOM 4369 O O . ASP B 1 247 ? -16.109 30.781 -7.742 1 55.34 247 ASP B O 1
ATOM 4373 N N . TYR B 1 248 ? -15.805 33.062 -7.383 1 64.69 248 TYR B N 1
ATOM 4374 C CA . TYR B 1 248 ? -15.148 33 -6.082 1 64.69 248 TYR B CA 1
ATOM 4375 C C . TYR B 1 248 ? -16.188 32.938 -4.957 1 64.69 248 TYR B C 1
ATOM 4377 O O . TYR B 1 248 ? -17.094 33.781 -4.902 1 64.69 248 TYR B O 1
ATOM 4385 N N . SER B 1 249 ? -16.125 31.812 -4.312 1 79.12 249 SER B N 1
ATOM 4386 C CA . SER B 1 249 ? -17.016 31.719 -3.16 1 79.12 249 SER B CA 1
ATOM 4387 C C . SER B 1 249 ? -16.266 31.984 -1.859 1 79.12 249 SER B C 1
ATOM 4389 O O . SER B 1 249 ? -15.195 31.422 -1.635 1 79.12 249 SER B O 1
ATOM 4391 N N . ASP B 1 250 ? -16.75 33.031 -1.079 1 85.75 250 ASP B N 1
ATOM 4392 C CA . ASP B 1 250 ? -16.25 33.281 0.273 1 85.75 250 ASP B CA 1
ATOM 4393 C C . ASP B 1 250 ? -16.469 32.062 1.154 1 85.75 250 ASP B C 1
ATOM 4395 O O . ASP B 1 250 ? -17.594 31.578 1.318 1 85.75 250 ASP B O 1
ATOM 4399 N N . LEU B 1 251 ? -15.375 31.625 1.734 1 92.94 251 LEU B N 1
ATOM 4400 C CA . LEU B 1 251 ? -15.445 30.375 2.479 1 92.94 251 LEU B CA 1
ATOM 4401 C C . LEU B 1 251 ? -15.719 30.641 3.955 1 92.94 251 LEU B C 1
ATOM 4403 O O . LEU B 1 251 ? -15.734 29.703 4.762 1 92.94 251 LEU B O 1
ATOM 4407 N N . GLY B 1 252 ? -15.82 31.938 4.344 1 95.06 252 GLY B N 1
ATOM 4408 C CA . GLY B 1 252 ? -16.281 32.312 5.672 1 95.06 252 GLY B CA 1
ATOM 4409 C C . GLY B 1 252 ? -15.18 32.312 6.707 1 95.06 252 GLY B C 1
ATOM 4410 O O . GLY B 1 252 ? -14 32.438 6.363 1 95.06 252 GLY B O 1
ATOM 4411 N N . LYS B 1 253 ? -15.562 32.438 7.93 1 98.06 253 LYS B N 1
ATOM 4412 C CA . LYS B 1 253 ? -14.703 32.375 9.109 1 98.06 253 LYS B CA 1
ATOM 4413 C C . LYS B 1 253 ? -15.039 31.172 9.977 1 98.06 253 LYS B C 1
ATOM 4415 O O . LYS B 1 253 ? -16.219 30.891 10.234 1 98.06 253 LYS B O 1
ATOM 4420 N N . THR B 1 254 ? -14 30.469 10.359 1 98.56 254 THR B N 1
ATOM 4421 C CA . THR B 1 254 ? -14.203 29.266 11.156 1 98.56 254 THR B CA 1
ATOM 4422 C C . THR B 1 254 ? -13.641 29.438 12.562 1 98.56 254 THR B C 1
ATOM 4424 O O . THR B 1 254 ? -12.508 29.875 12.734 1 98.56 254 THR B O 1
ATOM 4427 N N . ILE B 1 255 ? -14.406 29.234 13.539 1 98.88 255 ILE B N 1
ATOM 4428 C CA . ILE B 1 255 ? -13.945 29.125 14.922 1 98.88 255 ILE B CA 1
ATOM 4429 C C . ILE B 1 255 ? -14.164 27.688 15.43 1 98.88 255 ILE B C 1
ATOM 4431 O O . ILE B 1 255 ? -15.25 27.141 15.281 1 98.88 255 ILE B O 1
ATOM 4435 N N . THR B 1 256 ? -13.133 27.062 16.016 1 98.94 256 THR B N 1
ATOM 4436 C CA . THR B 1 256 ? -13.203 25.672 16.438 1 98.94 256 THR B CA 1
ATOM 4437 C C . THR B 1 256 ? -12.695 25.516 17.859 1 98.94 256 THR B C 1
ATOM 4439 O O . THR B 1 256 ? -11.562 25.891 18.172 1 98.94 256 THR B O 1
ATOM 4442 N N . LEU B 1 257 ? -13.539 25.031 18.688 1 98.94 257 LEU B N 1
ATOM 4443 C CA . LEU B 1 257 ? -13.164 24.562 20.016 1 98.94 257 LEU B CA 1
ATOM 4444 C C . LEU B 1 257 ? -12.922 23.062 20.016 1 98.94 257 LEU B C 1
ATOM 4446 O O . LEU B 1 257 ? -13.719 22.297 19.469 1 98.94 257 LEU B O 1
ATOM 4450 N N . TYR B 1 258 ? -11.797 22.641 20.547 1 98.94 258 TYR B N 1
ATOM 4451 C CA . TYR B 1 258 ? -11.508 21.219 20.594 1 98.94 258 TYR B CA 1
ATOM 4452 C C . TYR B 1 258 ? -10.852 20.844 21.906 1 98.94 258 TYR B C 1
ATOM 4454 O O . TYR B 1 258 ? -10.367 21.703 22.641 1 98.94 258 TYR B O 1
ATOM 4462 N N . GLY B 1 259 ? -10.875 19.562 22.203 1 98.94 259 GLY B N 1
ATOM 4463 C CA . GLY B 1 259 ? -10.219 19.031 23.375 1 98.94 259 GLY B CA 1
ATOM 4464 C C . GLY B 1 259 ? -9.906 17.547 23.266 1 98.94 259 GLY B C 1
ATOM 4465 O O . GLY B 1 259 ? -10.586 16.812 22.547 1 98.94 259 GLY B O 1
ATOM 4466 N N . THR B 1 260 ? -8.922 17.141 23.953 1 98.81 260 THR B N 1
ATOM 4467 C CA . THR B 1 260 ? -8.531 15.734 24.047 1 98.81 260 THR B CA 1
ATOM 4468 C C . THR B 1 260 ? -8.281 15.328 25.5 1 98.81 260 THR B C 1
ATOM 4470 O O . THR B 1 260 ? -7.578 16.031 26.234 1 98.81 260 THR B O 1
ATOM 4473 N N . TYR B 1 261 ? -8.906 14.32 25.891 1 98.75 261 TYR B N 1
ATOM 4474 C CA . TYR B 1 261 ? -8.703 13.695 27.203 1 98.75 261 TYR B CA 1
ATOM 4475 C C . TYR B 1 261 ? -8.109 12.305 27.047 1 98.75 261 TYR B C 1
ATOM 4477 O O . TYR B 1 261 ? -8.68 11.453 26.359 1 98.75 261 TYR B O 1
ATOM 4485 N N . THR B 1 262 ? -6.977 12.102 27.672 1 98 262 THR B N 1
ATOM 4486 C CA . THR B 1 262 ? -6.312 10.812 27.578 1 98 262 THR B CA 1
ATOM 4487 C C . THR B 1 262 ? -6.176 10.172 28.953 1 98 262 THR B C 1
ATOM 4489 O O . THR B 1 262 ? -5.672 10.805 29.891 1 98 262 THR B O 1
ATOM 4492 N N . ILE B 1 263 ? -6.664 9.016 29.125 1 95.69 263 ILE B N 1
ATOM 4493 C CA . ILE B 1 263 ? -6.496 8.227 30.344 1 95.69 263 ILE B CA 1
ATOM 4494 C C . ILE B 1 263 ? -6.059 6.809 29.969 1 95.69 263 ILE B C 1
ATOM 4496 O O . ILE B 1 263 ? -6.758 6.109 29.234 1 95.69 263 ILE B O 1
ATOM 4500 N N . ASP B 1 264 ? -4.867 6.438 30.516 1 95.19 264 ASP B N 1
ATOM 4501 C CA . ASP B 1 264 ? -4.281 5.141 30.203 1 95.19 264 ASP B CA 1
ATOM 4502 C C . ASP B 1 264 ? -4.105 4.977 28.688 1 95.19 264 ASP B C 1
ATOM 4504 O O . ASP B 1 264 ? -3.4 5.762 28.047 1 95.19 264 ASP B O 1
ATOM 4508 N N . ALA B 1 265 ? -4.754 4.023 28.078 1 96.75 265 ALA B N 1
ATOM 4509 C CA . ALA B 1 265 ? -4.551 3.738 26.672 1 96.75 265 ALA B CA 1
ATOM 4510 C C . ALA B 1 265 ? -5.645 4.379 25.812 1 96.75 265 ALA B C 1
ATOM 4512 O O . ALA B 1 265 ? -5.637 4.258 24.594 1 96.75 265 ALA B O 1
ATOM 4513 N N . VAL B 1 266 ? -6.594 5.121 26.406 1 98.38 266 VAL B N 1
ATOM 4514 C CA . VAL B 1 266 ? -7.746 5.648 25.688 1 98.38 266 VAL B CA 1
ATOM 4515 C C . VAL B 1 266 ? -7.629 7.164 25.562 1 98.38 266 VAL B C 1
ATOM 4517 O O . VAL B 1 266 ? -7.352 7.855 26.547 1 98.38 266 VAL B O 1
ATOM 4520 N N . SER B 1 267 ? -7.766 7.668 24.422 1 98.62 267 SER B N 1
ATOM 4521 C CA . SER B 1 267 ? -7.871 9.102 24.188 1 98.62 267 SER B CA 1
ATOM 4522 C C . SER B 1 267 ? -9.203 9.453 23.531 1 98.62 267 SER B C 1
ATOM 4524 O O . SER B 1 267 ? -9.586 8.852 22.531 1 98.62 267 SER B O 1
ATOM 4526 N N . LEU B 1 268 ? -9.93 10.336 24.094 1 98.81 268 LEU B N 1
ATOM 4527 C CA . LEU B 1 268 ? -11.164 10.875 23.547 1 98.81 268 LEU B CA 1
ATOM 4528 C C . LEU B 1 268 ? -10.953 12.305 23.047 1 98.81 268 LEU B C 1
ATOM 4530 O O . LEU B 1 268 ? -10.398 13.141 23.766 1 98.81 268 LEU B O 1
ATOM 4534 N N . THR B 1 269 ? -11.266 12.594 21.828 1 98.88 269 THR B N 1
ATOM 4535 C CA . THR B 1 269 ? -11.148 13.922 21.234 1 98.88 269 THR B CA 1
ATOM 4536 C C . THR B 1 269 ? -12.5 14.398 20.703 1 98.88 269 THR B C 1
ATOM 4538 O O . THR B 1 269 ? -13.211 13.633 20.047 1 98.88 269 THR B O 1
ATOM 4541 N N . GLY B 1 270 ? -12.859 15.539 21.016 1 98.88 270 GLY B N 1
ATOM 4542 C CA . GLY B 1 270 ? -14.062 16.172 20.484 1 98.88 270 GLY B CA 1
ATOM 4543 C C . GLY B 1 270 ? -13.828 17.578 19.984 1 98.88 270 GLY B C 1
ATOM 4544 O O . GLY B 1 270 ? -12.852 18.219 20.375 1 98.88 270 GLY B O 1
ATOM 4545 N N . TYR B 1 271 ? -14.703 18.016 19.078 1 98.94 271 TYR B N 1
ATOM 4546 C CA . TYR B 1 271 ? -14.641 19.406 18.656 1 98.94 271 TYR B CA 1
ATOM 4547 C C . TYR B 1 271 ? -16.016 19.906 18.25 1 98.94 271 TYR B C 1
ATOM 4549 O O . TYR B 1 271 ? -16.906 19.125 17.922 1 98.94 271 TYR B O 1
ATOM 4557 N N . ILE B 1 272 ? -16.234 21.109 18.359 1 98.94 272 ILE B N 1
ATOM 4558 C CA . ILE B 1 272 ? -17.344 21.859 17.781 1 98.94 272 ILE B CA 1
ATOM 4559 C C . ILE B 1 272 ? -16.797 23.062 17.031 1 98.94 272 ILE B C 1
ATOM 4561 O O . ILE B 1 272 ? -15.867 23.734 17.484 1 98.94 272 ILE B O 1
ATOM 4565 N N . ALA B 1 273 ? -17.312 23.281 15.844 1 98.88 273 ALA B N 1
ATOM 4566 C CA . ALA B 1 273 ? -16.859 24.391 15.023 1 98.88 273 ALA B CA 1
ATOM 4567 C C . ALA B 1 273 ? -18.047 25.141 14.406 1 98.88 273 ALA B C 1
ATOM 4569 O O . ALA B 1 273 ? -19.109 24.562 14.219 1 98.88 273 ALA B O 1
ATOM 4570 N N . ASN B 1 274 ? -17.844 26.359 14.227 1 98.81 274 ASN B N 1
ATOM 4571 C CA . ASN B 1 274 ? -18.781 27.219 13.516 1 98.81 274 ASN B CA 1
ATOM 4572 C C . ASN B 1 274 ? -18.125 27.891 12.32 1 98.81 274 ASN B C 1
ATOM 4574 O O . ASN B 1 274 ? -17 28.375 12.414 1 98.81 274 ASN B O 1
ATOM 4578 N N . ASN B 1 275 ? -18.719 27.875 11.211 1 98.56 275 ASN B N 1
ATOM 4579 C CA . ASN B 1 275 ? -18.328 28.578 9.992 1 98.56 275 ASN B CA 1
ATOM 4580 C C . ASN B 1 275 ? -19.5 29.312 9.359 1 98.56 275 ASN B C 1
ATOM 4582 O O . ASN B 1 275 ? -20.594 28.766 9.258 1 98.56 275 ASN B O 1
ATOM 4586 N N . ASP B 1 276 ? -19.266 30.531 8.852 1 97.44 276 ASP B N 1
ATOM 4587 C CA . ASP B 1 276 ? -20.391 31.375 8.438 1 97.44 276 ASP B CA 1
ATOM 4588 C C . ASP B 1 276 ? -20.438 31.5 6.922 1 97.44 276 ASP B C 1
ATOM 4590 O O . ASP B 1 276 ? -20.984 32.5 6.398 1 97.44 276 ASP B O 1
ATOM 4594 N N . ALA B 1 277 ? -19.844 30.641 6.199 1 95.25 277 ALA B N 1
ATOM 4595 C CA . ALA B 1 277 ? -19.969 30.688 4.742 1 95.25 277 ALA B CA 1
ATOM 4596 C C . ALA B 1 277 ? -21.438 30.609 4.316 1 95.25 277 ALA B C 1
ATOM 4598 O O . ALA B 1 277 ? -22.234 29.875 4.91 1 95.25 277 ALA B O 1
ATOM 4599 N N . ASP B 1 278 ? -21.812 31.266 3.178 1 93 278 ASP B N 1
ATOM 4600 C CA . ASP B 1 278 ? -23.203 31.391 2.721 1 93 278 ASP B CA 1
ATOM 4601 C C . ASP B 1 278 ? -23.75 30.031 2.27 1 93 278 ASP B C 1
ATOM 4603 O O . ASP B 1 278 ? -24.953 29.766 2.377 1 93 278 ASP B O 1
ATOM 4607 N N . ASP B 1 279 ? -22.938 29.219 1.789 1 92.75 279 ASP B N 1
ATOM 4608 C CA . ASP B 1 279 ? -23.391 27.969 1.169 1 92.75 279 ASP B CA 1
ATOM 4609 C C . ASP B 1 279 ? -23.734 26.922 2.227 1 92.75 279 ASP B C 1
ATOM 4611 O O . ASP B 1 279 ? -24.312 25.875 1.908 1 92.75 279 ASP B O 1
ATOM 4615 N N . ASN B 1 280 ? -23.422 27.156 3.473 1 96.38 280 ASN B N 1
ATOM 4616 C CA . ASN B 1 280 ? -23.672 26.172 4.516 1 96.38 280 ASN B CA 1
ATOM 4617 C C . ASN B 1 280 ? -25.172 25.984 4.758 1 96.38 280 ASN B C 1
ATOM 4619 O O . ASN B 1 280 ? -25.906 26.969 4.863 1 96.38 280 ASN B O 1
ATOM 4623 N N . LYS B 1 281 ? -25.562 24.781 4.883 1 97.44 281 LYS B N 1
ATOM 4624 C CA . LYS B 1 281 ? -26.906 24.516 5.402 1 97.44 281 LYS B CA 1
ATOM 4625 C C . LYS B 1 281 ? -26.953 24.719 6.914 1 97.44 281 LYS B C 1
ATOM 4627 O O . LYS B 1 281 ? -27.922 25.25 7.449 1 97.44 281 LYS B O 1
ATOM 4632 N N . SER B 1 282 ? -25.891 24.172 7.562 1 97.62 282 SER B N 1
ATOM 4633 C CA . SER B 1 282 ? -25.656 24.453 8.977 1 97.62 282 SER B CA 1
ATOM 4634 C C . SER B 1 282 ? -24.297 25.094 9.203 1 97.62 282 SER B C 1
ATOM 4636 O O . SER B 1 282 ? -23.297 24.703 8.594 1 97.62 282 SER B O 1
ATOM 4638 N N . ASP B 1 283 ? -24.281 26 10.086 1 98 283 ASP B N 1
ATOM 4639 C CA . ASP B 1 283 ? -23.031 26.703 10.359 1 98 283 ASP B CA 1
ATOM 4640 C C . ASP B 1 283 ? -22.219 25.984 11.43 1 98 283 ASP B C 1
ATOM 4642 O O . ASP B 1 283 ? -21.031 26.25 11.602 1 98 283 ASP B O 1
ATOM 4646 N N . THR B 1 284 ? -22.906 25.188 12.18 1 98.56 284 THR B N 1
ATOM 4647 C CA . THR B 1 284 ? -22.25 24.516 13.289 1 98.56 284 THR B CA 1
ATOM 4648 C C . THR B 1 284 ? -22 23.047 12.945 1 98.56 284 THR B C 1
ATOM 4650 O O . THR B 1 284 ? -22.906 22.359 12.445 1 98.56 284 THR B O 1
ATOM 4653 N N . VAL B 1 285 ? -20.828 22.578 13.203 1 98.69 285 VAL B N 1
ATOM 4654 C CA . VAL B 1 285 ? -20.438 21.188 12.969 1 98.69 285 VAL B CA 1
ATOM 4655 C C . VAL B 1 285 ? -19.75 20.641 14.219 1 98.69 285 VAL B C 1
ATOM 4657 O O . VAL B 1 285 ? -19.328 21.391 15.086 1 98.69 285 VAL B O 1
ATOM 4660 N N . TYR B 1 286 ? -19.688 19.328 14.383 1 98.81 286 TYR B N 1
ATOM 4661 C CA . TYR B 1 286 ? -19.031 18.719 15.539 1 98.81 286 TYR B CA 1
ATOM 4662 C C . TYR B 1 286 ? -18.578 17.297 15.227 1 98.81 286 TYR B C 1
ATOM 4664 O O . TYR B 1 286 ? -19.016 16.703 14.242 1 98.81 286 TYR B O 1
ATOM 4672 N N . GLY B 1 287 ? -17.688 16.781 15.984 1 98.88 287 GLY B N 1
ATOM 4673 C CA . GLY B 1 287 ? -17.156 15.438 15.852 1 98.88 287 GLY B CA 1
ATOM 4674 C C . GLY B 1 287 ? -16.625 14.883 17.156 1 98.88 287 GLY B C 1
ATOM 4675 O O . GLY B 1 287 ? -16.234 15.633 18.047 1 98.88 287 GLY B O 1
ATOM 4676 N N . LEU B 1 288 ? -16.656 13.625 17.219 1 98.94 288 LEU B N 1
ATOM 4677 C CA . LEU B 1 288 ? -16.109 12.852 18.328 1 98.94 288 LEU B CA 1
ATOM 4678 C C . LEU B 1 288 ? -15.234 11.711 17.812 1 98.94 288 LEU B C 1
ATOM 4680 O O . LEU B 1 288 ? -15.602 11.023 16.859 1 98.94 288 LEU B O 1
ATOM 4684 N N . GLY B 1 289 ? -14.086 11.578 18.422 1 98.88 289 GLY B N 1
ATOM 4685 C CA . GLY B 1 289 ? -13.172 10.492 18.094 1 98.88 289 GLY B CA 1
ATOM 4686 C C . GLY B 1 289 ? -12.602 9.797 19.312 1 98.88 289 GLY B C 1
ATOM 4687 O O . GLY B 1 289 ? -12.43 10.414 20.359 1 98.88 289 GLY B O 1
ATOM 4688 N N . ALA B 1 290 ? -12.328 8.562 19.188 1 98.88 290 ALA B N 1
ATOM 4689 C CA . ALA B 1 290 ? -11.656 7.758 20.203 1 98.88 290 ALA B CA 1
ATOM 4690 C C . ALA B 1 290 ? -10.469 7.004 19.609 1 98.88 290 ALA B C 1
ATOM 4692 O O . ALA B 1 290 ? -10.531 6.523 18.484 1 98.88 290 ALA B O 1
ATOM 4693 N N . ALA B 1 291 ? -9.477 6.938 20.391 1 98.75 291 ALA B N 1
ATOM 4694 C CA . ALA B 1 291 ? -8.289 6.148 20.047 1 98.75 291 ALA B CA 1
ATOM 4695 C C . ALA B 1 291 ? -7.895 5.23 21.203 1 98.75 291 ALA B C 1
ATOM 4697 O O . ALA B 1 291 ? -7.945 5.625 22.375 1 98.75 291 ALA B O 1
ATOM 4698 N N . TYR B 1 292 ? -7.605 4.043 20.906 1 98.75 292 TYR B N 1
ATOM 4699 C CA . TYR B 1 292 ? -7.074 3.068 21.844 1 98.75 292 TYR B CA 1
ATOM 4700 C C . TYR B 1 292 ? -5.664 2.641 21.453 1 98.75 292 TYR B C 1
ATOM 4702 O O . TYR B 1 292 ? -5.465 2.035 20.391 1 98.75 292 TYR B O 1
ATOM 4710 N N . ASP B 1 293 ? -4.758 2.965 22.328 1 98.25 293 ASP B N 1
ATOM 4711 C CA . ASP B 1 293 ? -3.354 2.646 22.094 1 98.25 293 ASP B CA 1
ATOM 4712 C C . ASP B 1 293 ? -3.072 1.169 22.359 1 98.25 293 ASP B C 1
ATOM 4714 O O . ASP B 1 293 ? -3.156 0.708 23.5 1 98.25 293 ASP B O 1
ATOM 4718 N N . LEU B 1 294 ? -2.633 0.5 21.312 1 97.12 294 LEU B N 1
ATOM 4719 C CA . LEU B 1 294 ? -2.381 -0.932 21.422 1 97.12 294 LEU B CA 1
ATOM 4720 C C . LEU B 1 294 ? -0.907 -1.205 21.703 1 97.12 294 LEU B C 1
ATOM 4722 O O . LEU B 1 294 ? -0.505 -2.359 21.875 1 97.12 294 LEU B O 1
ATOM 4726 N N . GLY B 1 295 ? -0.137 -0.127 21.781 1 95.19 295 GLY B N 1
ATOM 4727 C CA . GLY B 1 295 ? 1.303 -0.291 21.906 1 95.19 295 GLY B CA 1
ATOM 4728 C C . GLY B 1 295 ? 1.987 -0.556 20.578 1 95.19 295 GLY B C 1
ATOM 4729 O O . GLY B 1 295 ? 1.326 -0.853 19.578 1 95.19 295 GLY B O 1
ATOM 4730 N N . GLY B 1 296 ? 3.383 -0.31 20.516 1 92.81 296 GLY B N 1
ATOM 4731 C CA . GLY B 1 296 ? 4.156 -0.587 19.312 1 92.81 296 GLY B CA 1
ATOM 4732 C C . GLY B 1 296 ? 3.896 0.403 18.203 1 92.81 296 GLY B C 1
ATOM 4733 O O . GLY B 1 296 ? 4.113 0.092 17.031 1 92.81 296 GLY B O 1
ATOM 4734 N N . GLY B 1 297 ? 3.375 1.482 18.5 1 94.94 297 GLY B N 1
ATOM 4735 C CA . GLY B 1 297 ? 3.088 2.48 17.484 1 94.94 297 GLY B CA 1
ATOM 4736 C C . GLY B 1 297 ? 1.777 2.236 16.766 1 94.94 297 GLY B C 1
ATOM 4737 O O . GLY B 1 297 ? 1.554 2.77 15.672 1 94.94 297 GLY B O 1
ATOM 4738 N N . THR B 1 298 ? 0.897 1.409 17.375 1 97.31 298 THR B N 1
ATOM 4739 C CA . THR B 1 298 ? -0.364 1.025 16.75 1 97.31 298 THR B CA 1
ATOM 4740 C C . THR B 1 298 ? -1.549 1.532 17.562 1 97.31 298 THR B C 1
ATOM 4742 O O . THR B 1 298 ? -1.567 1.396 18.797 1 97.31 298 THR B O 1
ATOM 4745 N N . LYS B 1 299 ? -2.529 2.041 16.859 1 98.25 299 LYS B N 1
ATOM 4746 C CA . LYS B 1 299 ? -3.742 2.521 17.516 1 98.25 299 LYS B CA 1
ATOM 4747 C C . LYS B 1 299 ? -4.992 2.049 16.781 1 98.25 299 LYS B C 1
ATOM 4749 O O . LYS B 1 299 ? -5.012 2 15.547 1 98.25 299 LYS B O 1
ATOM 4754 N N . LEU B 1 300 ? -6.031 1.67 17.547 1 98.56 300 LEU B N 1
ATOM 4755 C CA . LEU B 1 300 ? -7.391 1.564 17.031 1 98.56 300 LEU B CA 1
ATOM 4756 C C . LEU B 1 300 ? -8.109 2.91 17.109 1 98.56 300 LEU B C 1
ATOM 4758 O O . LEU B 1 300 ? -8.07 3.58 18.156 1 98.56 300 LEU B O 1
ATOM 4762 N N . LEU B 1 301 ? -8.742 3.289 16.016 1 98.81 301 LEU B N 1
ATOM 4763 C CA . LEU B 1 301 ? -9.359 4.609 15.969 1 98.81 301 LEU B CA 1
ATOM 4764 C C . LEU B 1 301 ? -10.805 4.52 15.5 1 98.81 301 LEU B C 1
ATOM 4766 O O . LEU B 1 301 ? -11.117 3.754 14.586 1 98.81 301 LEU B O 1
ATOM 4770 N N . GLY B 1 302 ? -11.695 5.188 16.109 1 98.81 302 GLY B N 1
ATOM 4771 C CA . GLY B 1 302 ? -13.07 5.41 15.703 1 98.81 302 GLY B CA 1
ATOM 4772 C C . GLY B 1 302 ? -13.492 6.867 15.773 1 98.81 302 GLY B C 1
ATOM 4773 O O . GLY B 1 302 ? -13.031 7.605 16.641 1 98.81 302 GLY B O 1
ATOM 4774 N N . SER B 1 303 ? -14.336 7.281 14.859 1 98.88 303 SER B N 1
ATOM 4775 C CA . SER B 1 303 ? -14.789 8.664 14.891 1 98.88 303 SER B CA 1
ATOM 4776 C C . SER B 1 303 ? -16.156 8.812 14.219 1 98.88 303 SER B C 1
ATOM 4778 O O . SER B 1 303 ? -16.547 7.973 13.406 1 98.88 303 SER B O 1
ATOM 4780 N N . ILE B 1 304 ? -16.875 9.805 14.578 1 98.88 304 ILE B N 1
ATOM 4781 C CA . ILE B 1 304 ? -18.125 10.227 13.945 1 98.88 304 ILE B CA 1
ATOM 4782 C C . ILE B 1 304 ? -18.203 11.75 13.93 1 98.88 304 ILE B C 1
ATOM 4784 O O . ILE B 1 304 ? -17.828 12.406 14.914 1 98.88 304 ILE B O 1
ATOM 4788 N N . GLU B 1 305 ? -18.578 12.344 12.828 1 98.81 305 GLU B N 1
ATOM 4789 C CA . GLU B 1 305 ? -18.672 13.789 12.656 1 98.81 305 GLU B CA 1
ATOM 4790 C C . GLU B 1 305 ? -19.938 14.18 11.914 1 98.81 305 GLU B C 1
ATOM 4792 O O . GLU B 1 305 ? -20.438 13.422 11.07 1 98.81 305 GLU B O 1
ATOM 4797 N N . ARG B 1 306 ? -20.5 15.289 12.195 1 98.69 306 ARG B N 1
ATOM 4798 C CA . ARG B 1 306 ? -21.562 15.93 11.43 1 98.69 306 ARG B CA 1
ATOM 4799 C C . ARG B 1 306 ? -21.047 17.188 10.727 1 98.69 306 ARG B C 1
ATOM 4801 O O . ARG B 1 306 ? -20.5 18.078 11.367 1 98.69 306 ARG B O 1
ATOM 4808 N N . GLY B 1 307 ? -21.25 17.25 9.453 1 98.25 307 GLY B N 1
ATOM 4809 C CA . GLY B 1 307 ? -20.703 18.312 8.641 1 98.25 307 GLY B CA 1
ATOM 4810 C C . GLY B 1 307 ? -21.672 19.453 8.414 1 98.25 307 GLY B C 1
ATOM 4811 O O . GLY B 1 307 ? -22.641 19.625 9.164 1 98.25 307 GLY B O 1
ATOM 4812 N N . TYR B 1 308 ? -21.344 20.297 7.359 1 97.69 308 TYR B N 1
ATOM 4813 C CA . TYR B 1 308 ? -22.031 21.562 7.121 1 97.69 308 TYR B CA 1
ATOM 4814 C C . TYR B 1 308 ? -23.234 21.359 6.207 1 97.69 308 TYR B C 1
ATOM 4816 O O . TYR B 1 308 ? -24.203 22.109 6.266 1 97.69 308 TYR B O 1
ATOM 4824 N N . GLY B 1 309 ? -23.219 20.406 5.375 1 96.38 309 GLY B N 1
ATOM 4825 C CA . GLY B 1 309 ? -24.125 20.375 4.234 1 96.38 309 GLY B CA 1
ATOM 4826 C C . GLY B 1 309 ? -23.844 21.484 3.232 1 96.38 309 GLY B C 1
ATOM 4827 O O . GLY B 1 309 ? -22.875 22.219 3.363 1 96.38 309 GLY B O 1
ATOM 4828 N N . SER B 1 310 ? -24.719 21.531 2.193 1 94.69 310 SER B N 1
ATOM 4829 C CA . SER B 1 310 ? -24.562 22.547 1.153 1 94.69 310 SER B CA 1
ATOM 4830 C C . SER B 1 310 ? -25.906 22.984 0.595 1 94.69 310 SER B C 1
ATOM 4832 O O . SER B 1 310 ? -26.719 22.141 0.183 1 94.69 310 SER B O 1
ATOM 4834 N N . LYS B 1 311 ? -26.109 24.281 0.568 1 94.5 311 LYS B N 1
ATOM 4835 C CA . LYS B 1 311 ? -27.328 24.812 -0.009 1 94.5 311 LYS B CA 1
ATOM 4836 C C . LYS B 1 311 ? -27.344 24.672 -1.528 1 94.5 311 LYS B C 1
ATOM 4838 O O . LYS B 1 311 ? -28.344 24.25 -2.115 1 94.5 311 LYS B O 1
ATOM 4843 N N . SER B 1 312 ? -26.141 24.969 -2.148 1 90.31 312 SER B N 1
ATOM 4844 C CA . SER B 1 312 ? -26.062 24.984 -3.607 1 90.31 312 SER B CA 1
ATOM 4845 C C . SER B 1 312 ? -26.266 23.594 -4.184 1 90.31 312 SER B C 1
ATOM 4847 O O . SER B 1 312 ? -26.938 23.422 -5.203 1 90.31 312 SER B O 1
ATOM 4849 N N . SER B 1 313 ? -25.719 22.625 -3.521 1 89.19 313 SER B N 1
ATOM 4850 C CA . SER B 1 313 ? -25.859 21.266 -4.008 1 89.19 313 SER B CA 1
ATOM 4851 C C . SER B 1 313 ? -27.031 20.562 -3.334 1 89.19 313 SER B C 1
ATOM 4853 O O . SER B 1 313 ? -27.328 19.406 -3.633 1 89.19 313 SER B O 1
ATOM 4855 N N . ASP B 1 314 ? -27.703 21.234 -2.5 1 92.06 314 ASP B N 1
ATOM 4856 C CA . ASP B 1 314 ? -28.828 20.719 -1.722 1 92.06 314 ASP B CA 1
ATOM 4857 C C . ASP B 1 314 ? -28.453 19.406 -1.017 1 92.06 314 ASP B C 1
ATOM 4859 O O . ASP B 1 314 ? -29.188 18.422 -1.091 1 92.06 314 ASP B O 1
ATOM 4863 N N . THR B 1 315 ? -27.281 19.422 -0.444 1 92.25 315 THR B N 1
ATOM 4864 C CA . THR B 1 315 ? -26.812 18.281 0.348 1 92.25 315 THR B CA 1
ATOM 4865 C C . THR B 1 315 ? -27 18.547 1.838 1 92.25 315 THR B C 1
ATOM 4867 O O . THR B 1 315 ? -26.609 19.609 2.336 1 92.25 315 THR B O 1
ATOM 4870 N N . SER B 1 316 ? -27.656 17.594 2.498 1 94.31 316 SER B N 1
ATOM 4871 C CA . SER B 1 316 ? -27.844 17.703 3.941 1 94.31 316 SER B CA 1
ATOM 4872 C C . SER B 1 316 ? -26.516 17.594 4.68 1 94.31 316 SER B C 1
ATOM 4874 O O . SER B 1 316 ? -25.5 17.25 4.082 1 94.31 316 SER B O 1
ATOM 4876 N N . GLU B 1 317 ? -26.516 17.984 5.961 1 96.56 317 GLU B N 1
ATOM 4877 C CA . GLU B 1 317 ? -25.328 17.828 6.805 1 96.56 317 GLU B CA 1
ATOM 4878 C C . GLU B 1 317 ? -24.828 16.391 6.762 1 96.56 317 GLU B C 1
ATOM 4880 O O . GLU B 1 317 ? -25.562 15.453 7.094 1 96.56 317 GLU B O 1
ATOM 4885 N N . GLU B 1 318 ? -23.641 16.203 6.398 1 95.5 318 GLU B N 1
ATOM 4886 C CA . GLU B 1 318 ? -23.062 14.867 6.207 1 95.5 318 GLU B CA 1
ATOM 4887 C C . GLU B 1 318 ? -22.703 14.227 7.543 1 95.5 318 GLU B C 1
ATOM 4889 O O . GLU B 1 318 ? -22.281 14.914 8.477 1 95.5 318 GLU B O 1
ATOM 4894 N N . THR B 1 319 ? -22.875 13 7.633 1 98 319 THR B N 1
ATOM 4895 C CA . THR B 1 319 ? -22.297 12.164 8.672 1 98 319 THR B CA 1
ATOM 4896 C C . THR B 1 319 ? -21.094 11.391 8.141 1 98 319 THR B C 1
ATOM 4898 O O . THR B 1 319 ? -21.203 10.656 7.16 1 98 319 THR B O 1
ATOM 4901 N N . ILE B 1 320 ? -19.984 11.594 8.719 1 97.94 320 ILE B N 1
ATOM 4902 C CA . ILE B 1 320 ? -18.766 10.836 8.406 1 97.94 320 ILE B CA 1
ATOM 4903 C C . ILE B 1 320 ? -18.375 9.969 9.594 1 97.94 320 ILE B C 1
ATOM 4905 O O . ILE B 1 320 ? -18.266 10.461 10.719 1 97.94 320 ILE B O 1
ATOM 4909 N N . ALA B 1 321 ? -18.25 8.695 9.383 1 98.69 321 ALA B N 1
ATOM 4910 C CA . ALA B 1 321 ? -17.844 7.77 10.43 1 98.69 321 ALA B CA 1
ATOM 4911 C C . ALA B 1 321 ? -16.703 6.875 9.953 1 98.69 321 ALA B C 1
ATOM 4913 O O . ALA B 1 321 ? -16.656 6.488 8.781 1 98.69 321 ALA B O 1
ATOM 4914 N N . GLN B 1 322 ? -15.828 6.57 10.867 1 98.12 322 GLN B N 1
ATOM 4915 C CA . GLN B 1 322 ? -14.68 5.73 10.539 1 98.12 322 GLN B CA 1
ATOM 4916 C C . GLN B 1 322 ? -14.344 4.781 11.688 1 98.12 322 GLN B C 1
ATOM 4918 O O . GLN B 1 322 ? -14.539 5.121 12.859 1 98.12 322 GLN B O 1
ATOM 4923 N N . LEU B 1 323 ? -13.852 3.674 11.367 1 98.62 323 LEU B N 1
ATOM 4924 C CA . LEU B 1 323 ? -13.297 2.686 12.281 1 98.62 323 LEU B CA 1
ATOM 4925 C C . LEU B 1 323 ? -12.133 1.94 11.641 1 98.62 323 LEU B C 1
ATOM 4927 O O . LEU B 1 323 ? -12.25 1.433 10.523 1 98.62 323 LEU B O 1
ATOM 4931 N N . GLY B 1 324 ? -10.984 1.973 12.352 1 98.12 324 GLY B N 1
ATOM 4932 C CA . GLY B 1 324 ? -9.852 1.266 11.773 1 98.12 324 GLY B CA 1
ATOM 4933 C C . GLY B 1 324 ? -8.602 1.353 12.625 1 98.12 324 GLY B C 1
ATOM 4934 O O . GLY B 1 324 ? -8.672 1.646 13.82 1 98.12 324 G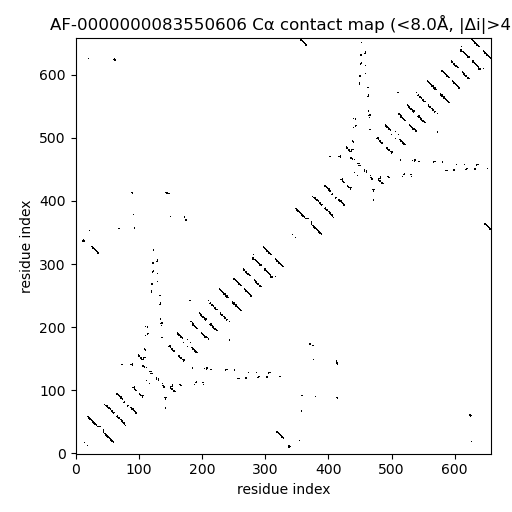LY B O 1
ATOM 4935 N N . VAL B 1 325 ? -7.492 0.983 11.992 1 98.25 325 VAL B N 1
ATOM 4936 C CA . VAL B 1 325 ? -6.207 0.919 12.68 1 98.25 325 VAL B CA 1
ATOM 4937 C C . VAL B 1 325 ? -5.188 1.792 11.953 1 98.25 325 VAL B C 1
ATOM 4939 O O . VAL B 1 325 ? -5.215 1.904 10.727 1 98.25 325 VAL B O 1
ATOM 4942 N N . LYS B 1 326 ? -4.363 2.361 12.703 1 98.12 326 LYS B N 1
ATOM 4943 C CA . LYS B 1 326 ? -3.17 3.049 12.211 1 98.12 326 LYS B CA 1
ATOM 4944 C C . LYS B 1 326 ? -1.915 2.541 12.914 1 98.12 326 LYS B C 1
ATOM 4946 O O . LYS B 1 326 ? -1.903 2.387 14.141 1 98.12 326 LYS B O 1
ATOM 4951 N N . PHE B 1 327 ? -0.863 2.268 12.203 1 97.5 327 PHE B N 1
ATOM 4952 C CA . PHE B 1 327 ? 0.39 1.799 12.781 1 97.5 327 PHE B CA 1
ATOM 4953 C C . PHE B 1 327 ? 1.58 2.508 12.148 1 97.5 327 PHE B C 1
ATOM 4955 O O . PHE B 1 327 ? 1.573 2.785 10.945 1 97.5 327 PHE B O 1
ATOM 4962 N N . ASN B 1 328 ? 2.518 2.787 12.969 1 96 328 ASN B N 1
ATOM 4963 C CA . ASN B 1 328 ? 3.723 3.5 12.562 1 96 328 ASN B CA 1
ATOM 4964 C C . ASN B 1 328 ? 4.938 2.578 12.531 1 96 328 ASN B C 1
ATOM 4966 O O . ASN B 1 328 ? 4.996 1.598 13.281 1 96 328 ASN B O 1
ATOM 4970 N N . PHE B 1 329 ? 5.898 2.984 11.648 1 93.75 329 PHE B N 1
ATOM 4971 C CA . PHE B 1 329 ? 7.148 2.242 11.562 1 93.75 329 PHE B CA 1
ATOM 4972 C C . PHE B 1 329 ? 8.297 3.156 11.141 1 93.75 329 PHE B C 1
ATOM 4974 O O . PHE B 1 329 ? 8.062 4.227 10.578 1 93.75 329 PHE B O 1
#

Sequence (658 aa):
MKKVLFATTALVFSAGFAAAEVSISGYGRFGASYDSSKSGDDSKSWIEQRLRFNIDALTTTDGGVEFGGRLRLQYDNRDTAAGRTTNTAPALFYVSYGGLRVEVGNVNTAIDSDPLIYNSEIGITERSFGDPRSNFWTYNSGSYGTDNRSGIYAKYSIAGFTAQASYIDPDQVSDAHPGADLRSEQSVAFSYETGPLTVSTAATWNGAGKKSNTVWYAGAAYQFVEEFTAGLNYIDEGYDGTRNGADYSDLGKTITLYGTYTIDAVSLTGYIANNDADDNKSDTVYGLGAAYDLGGGTKLLGSIERGYGSKSSDTSEETIAQLGVKFNFMKKVLFATTALVFSAGFAAAEVSISGYGRFGASYDSSKSGDDSKSWIEQRLRFNIDALTTTDGGVEFGGRLRLQYDNRDTAAGRTTNTAPALFYVSYGGLRVEVGNVNTAIDSDPLIYNSEIGITERSFGDPRSNFWTYNSGSYGTDNRSGIYAKYSIAGFTAQASYIDPDQVSDAHPGADLRSEQSVAFSYETGPLTVSTAATWNGAGKKSNTVWYAGAAYQFVEEFTAGLNYIDEGYDGTRNGADYSDLGKTITLYGTYTIDAVSLTGYIANNDADDNKSDTVYGLGAAYDLGGGTKLLGSIERGYGSKSSDTSEETIAQLGVKFNF

Radius of gyration: 28.79 Å; Cα contacts (8 Å, |Δi|>4): 1928; chains: 2; bounding box: 73×78×72 Å

Organism: NCBI:txid2306993

InterPro domains:
  IPR023614 Porin domain superfamily [G3DSA:2.40.160.10] (22-329)
  IPR033900 Porin domain, Gram-negative type [PF13609] (7-306)

pLDDT: mean 88.62, std 18.36, range [20.28, 98.94]